Protein AF-0000000078982804 (afdb_homodimer)

pLDDT: mean 94.61, std 7.67, range [28.77, 98.94]

Foldseek 3Di:
DAEAEEEAAKAWEWEDPDDPDTDTDIDDLRVLLLLLLCLLADPVYAGEYAFEAEPDDVSVVVLVVCVVSRHHHPNYHYDHPAHGKYKYWDADPNDTDIDIDHLGHRRQCRQVDLVSLLVVLAPHQEYEYELNRLLSYDPVSLLSNLVSLLVNVVVRHAYEYEHPDDQVSHPHLVRSVVSSLSSLLSHQEYEEEVVVCCVRVVQPDVVSVVVSSVVSPHQKYWYHHVQAWIWIRQNPDIDIGGGDDAPDQDAQAQLSSQLSSQQVSCVVVPHRSVVSNVRSRVRSSVCRNDDDNDDCVVSVDPDD/DAEAEEEAAKAWEWEDPDDPDTDIDIDDLRVLLLLLLCLLADPVYAGEYAFEAEPDDVSVVVLVVCVVSRHHHPNYHYDHPAHGKYKYWDADPNDTDIDIDHLGHRRQCRQVDLVSLLVVLAPHQEYEYELNRLLSYDPVSLLSNLVSLLVNVVVRHAYEYEHPDDQVSHPHLVRSVVSSLSSLLSHQEYEEEVVVCCVRVVQPDVVSVVVSSVVSPHQKYWYHHVQAWIWIRQNPDIDIGGGDDAPDQDAQAQLSSQLSSQQVSCVVVPHRSVVSNVRSRVRSSVCRNDDDNDDCVVSPDPDD

Secondary structure (DSSP, 8-state):
--EEEEES--EEEEEEEETTEEEEEEE-HHHHHHHHHHHHS-TTSEEEEEEEE-SSHHHHHHHHHHHHTT-B-TTEEE-TT----EEEEEEETTEEEEEEE-TT-GGGGTTS-HHHHHHHHTT-SEEEEEHHHHHTS-HHHHHHHHHHHHHHHHTT-EEEEE----GGGSS-HHHHHHHHHHHHHT-SEE--BHHHHHHHH--SSHHHHHHHHHHHT-SEEEEB-TTSPEEEE-SSSEEEEPPPP-S-----TTHHHHHHHHHHHHHHTT--HHHHHHHHHHHHHHHTTSSSS--THHHHS---/--EEEEES--EEEEEEEETTEEEEEEE-HHHHHHHHHHHHS-TTSEEEEEEEE-SSHHHHHHHHHHHHTT-B-TTEEE-TT----EEEEEEETTEEEEEEE-TT-GGGGTTS-HHHHHHHHTT-SEEEEEHHHHHTS-HHHHHHHHHHHHHHHHTT-EEEEE----GGGSS-HHHHHHHHHHHHHT-SEE--BHHHHHHHH--SSHHHHHHHHHHHT-SEEEEB-TTSPEEEE-SSSEEEEPPPP-S-----TTHHHHHHHHHHHHHHTT--HHHHHHHHHHHHHHHTTSSSS--THHHHS---

InterPro domains:
  IPR002173 Carbohydrate/purine kinase, PfkB, conserved site [PS00584] (251-264)
  IPR011611 Carbohydrate kinase PfkB [PF00294] (1-293)
  IPR029056 Ribokinase-like [G3DSA:3.40.1190.20] (1-297)
  IPR029056 Ribokinase-like [SSF53613] (1-295)
  IPR050306 PfkB Carbohydrate Kinase [PTHR43085] (6-298)

Nearest PDB structures (foldseek):
  4e69-assembly1_B  TM=9.742E-01  e=2.505E-41  Oceanicola granulosus HTCC2516
  4ebu-assembly1_A-2  TM=9.741E-01  e=1.861E-39  Oceanicola granulosus HTCC2516
  4eum-assembly1_B  TM=9.754E-01  e=6.817E-39  Oceanicola granulosus HTCC2516
  4eum-assembly1_A  TM=9.733E-01  e=4.243E-37  Oceanicola granulosus HTCC2516
  3lhx-assembly1_A  TM=9.381E-01  e=1.224E-33  Shigella flexneri

Solvent-accessible surface area (backbone atoms only — not comparable to full-atom values): 30719 Å² total; per-residue (Å²): 120,57,26,38,35,22,32,32,49,60,23,40,34,33,40,60,76,56,94,55,27,26,40,61,49,74,45,27,62,37,46,40,15,36,57,44,27,54,74,68,40,62,86,73,48,45,33,27,42,34,32,26,27,14,73,47,68,69,32,50,50,50,54,49,50,38,45,74,71,63,32,42,60,83,43,50,44,70,35,86,90,30,42,54,22,36,34,38,42,43,72,56,94,85,41,78,44,81,47,77,47,49,94,68,19,19,34,48,49,49,39,75,41,63,68,59,46,44,60,62,48,50,80,36,41,29,38,37,36,35,32,54,43,41,35,59,29,54,76,71,32,35,52,46,42,44,51,44,44,38,54,31,36,73,72,64,21,46,26,34,26,32,41,61,84,55,74,89,53,34,96,41,69,69,56,42,54,52,49,50,49,51,49,36,46,45,13,40,31,35,43,39,43,39,71,56,43,29,71,74,74,58,39,87,45,62,67,49,50,43,50,54,42,39,73,45,53,24,45,28,30,42,33,37,40,85,81,42,47,33,41,32,36,65,63,82,52,81,44,78,43,77,46,58,86,62,95,54,82,69,23,68,46,42,25,67,22,35,22,54,16,36,27,50,38,26,46,74,71,66,40,50,62,66,56,8,45,51,50,6,44,51,48,18,41,56,43,15,51,35,73,54,63,74,62,66,67,74,75,67,60,73,84,127,119,57,27,39,36,22,32,33,48,60,24,40,34,33,40,59,75,56,95,56,27,25,39,62,49,74,45,28,63,36,46,42,15,37,57,43,27,54,75,67,39,60,86,72,47,45,32,26,42,34,31,25,29,14,74,47,69,70,33,50,50,50,53,49,50,38,46,73,70,65,32,40,60,81,43,49,44,71,36,84,90,30,41,54,23,35,35,38,41,44,75,57,96,86,40,78,44,81,46,78,48,50,93,67,18,20,36,47,50,50,40,75,41,62,68,60,46,43,60,62,48,50,82,36,42,30,39,36,36,35,31,55,44,42,35,59,30,55,75,70,31,36,51,46,43,44,53,43,44,37,54,31,38,76,72,66,23,43,26,35,28,35,41,59,84,56,75,88,53,35,94,42,70,67,56,41,53,52,49,49,51,52,50,36,45,47,15,41,31,35,44,41,42,38,72,57,41,29,69,73,73,58,38,88,46,63,66,50,49,42,50,55,43,39,73,45,53,22,46,27,30,43,32,35,40,86,80,41,48,34,42,32,36,65,64,80,52,80,44,77,44,77,48,58,84,61,95,55,84,68,23,69,46,42,25,67,23,36,22,54,16,36,28,50,40,26,46,75,73,67,41,52,61,66,56,8,44,53,50,6,46,50,48,19,41,56,42,16,51,35,74,54,64,72,63,67,66,72,75,66,62,73,84,127

Radius of gyration: 28.24 Å; Cα contacts (8 Å, |Δi|>4): 1344; chains: 2; bounding box: 50×86×67 Å

Structure (mmCIF, N/CA/C/O backbone):
data_AF-0000000078982804-model_v1
#
loop_
_entity.id
_entity.type
_entity.pdbx_description
1 polymer 2-dehydro-3-deoxygluconokinase
#
loop_
_atom_site.group_PDB
_atom_site.id
_atom_site.type_symbol
_atom_site.label_atom_id
_atom_site.label_alt_id
_atom_site.label_comp_id
_atom_site.label_asym_id
_atom_site.label_entity_id
_atom_site.label_seq_id
_atom_site.pdbx_PDB_ins_code
_atom_site.Cartn_x
_atom_site.Cartn_y
_atom_site.Cartn_z
_atom_site.occupancy
_atom_site.B_iso_or_equiv
_atom_site.auth_seq_id
_atom_site.auth_comp_id
_atom_site.auth_asym_id
_atom_site.auth_atom_id
_atom_site.pdbx_PDB_model_num
ATOM 1 N N . MET A 1 1 ? 17.125 31.031 14.398 1 69.62 1 MET A N 1
ATOM 2 C CA . MET A 1 1 ? 16.234 31.109 13.242 1 69.62 1 MET A CA 1
ATOM 3 C C . MET A 1 1 ? 14.852 30.594 13.602 1 69.62 1 MET A C 1
ATOM 5 O O . MET A 1 1 ? 14.711 29.578 14.273 1 69.62 1 MET A O 1
ATOM 9 N N . THR A 1 2 ? 13.758 31.391 13.312 1 90.88 2 THR A N 1
ATOM 10 C CA . THR A 1 2 ? 12.383 31 13.602 1 90.88 2 THR A CA 1
ATOM 11 C C . THR A 1 2 ? 11.977 29.797 12.758 1 90.88 2 THR A C 1
ATOM 13 O O . THR A 1 2 ? 12.461 29.625 11.633 1 90.88 2 THR A O 1
ATOM 16 N N . SER A 1 3 ? 11.344 28.906 13.375 1 96.25 3 SER A N 1
ATOM 17 C CA . SER A 1 3 ? 11.109 27.656 12.656 1 96.25 3 SER A CA 1
ATOM 18 C C . SER A 1 3 ? 9.656 27.219 12.766 1 96.25 3 SER A C 1
ATOM 20 O O . SER A 1 3 ? 8.992 27.484 13.773 1 96.25 3 SER A O 1
ATOM 22 N N . PHE A 1 4 ? 9.164 26.719 11.703 1 98.56 4 PHE A N 1
ATOM 23 C CA . PHE A 1 4 ? 7.867 26.062 11.555 1 98.56 4 PHE A CA 1
ATOM 24 C C . PHE A 1 4 ? 8.031 24.578 11.281 1 98.56 4 PHE A C 1
ATOM 26 O O . PHE A 1 4 ? 8.648 24.188 10.281 1 98.56 4 PHE A O 1
ATOM 33 N N . LEU A 1 5 ? 7.562 23.734 12.148 1 98.81 5 LEU A N 1
ATOM 34 C CA . LEU A 1 5 ? 7.695 22.281 11.977 1 98.81 5 LEU A CA 1
ATOM 35 C C . LEU A 1 5 ? 6.324 21.609 11.938 1 98.81 5 LEU A C 1
ATOM 37 O O . LEU A 1 5 ? 5.578 21.672 12.914 1 98.81 5 LEU A O 1
ATOM 41 N N . ALA A 1 6 ? 5.961 21.109 10.789 1 98.88 6 ALA A N 1
ATOM 42 C CA . ALA A 1 6 ? 4.762 20.297 10.672 1 98.88 6 ALA A CA 1
ATOM 43 C C . ALA A 1 6 ? 5.062 18.828 10.992 1 98.88 6 ALA A C 1
ATOM 45 O O . ALA A 1 6 ? 6.152 18.328 10.695 1 98.88 6 ALA A O 1
ATOM 46 N N . ILE A 1 7 ? 4.105 18.141 11.648 1 98.88 7 ILE A N 1
ATOM 47 C CA . ILE A 1 7 ? 4.293 16.781 12.148 1 98.88 7 ILE A CA 1
ATOM 48 C C . ILE A 1 7 ? 3.172 15.883 11.633 1 98.88 7 ILE A C 1
ATOM 50 O O . ILE A 1 7 ? 1.99 16.156 11.852 1 98.88 7 ILE A O 1
ATOM 54 N N . GLY A 1 8 ? 3.518 14.844 10.953 1 98.75 8 GLY A N 1
ATOM 55 C CA . GLY A 1 8 ? 2.457 13.945 10.516 1 98.75 8 GLY A CA 1
ATOM 56 C C . GLY A 1 8 ? 2.898 12.977 9.438 1 98.75 8 GLY A C 1
ATOM 57 O O . GLY A 1 8 ? 3.996 12.422 9.5 1 98.75 8 GLY A O 1
ATOM 58 N N . GLU A 1 9 ? 1.986 12.672 8.531 1 98.69 9 GLU A N 1
ATOM 59 C CA . GLU A 1 9 ? 2.236 11.672 7.496 1 98.69 9 GLU A CA 1
ATOM 60 C C . GLU A 1 9 ? 2.102 12.281 6.102 1 98.69 9 GLU A C 1
ATOM 62 O O . GLU A 1 9 ? 1.084 12.898 5.785 1 98.69 9 GLU A O 1
ATOM 67 N N . CYS A 1 10 ? 3.152 12.164 5.336 1 98.69 10 CYS A N 1
ATOM 68 C CA . CYS A 1 10 ? 3.131 12.375 3.893 1 98.69 10 CYS A CA 1
ATOM 69 C C . CYS A 1 10 ? 3.086 11.047 3.146 1 98.69 10 CYS A C 1
ATOM 71 O O . CYS A 1 10 ? 3.805 10.109 3.498 1 98.69 10 CYS A O 1
ATOM 73 N N . MET A 1 11 ? 2.23 10.906 2.201 1 98.25 11 MET A N 1
ATOM 74 C CA . MET A 1 11 ? 2.045 9.648 1.492 1 98.25 11 MET A CA 1
ATOM 75 C C . MET A 1 11 ? 2.332 9.812 0.003 1 98.25 11 MET A C 1
ATOM 77 O O . MET A 1 11 ? 2.395 10.93 -0.5 1 98.25 11 MET A O 1
ATOM 81 N N . ILE A 1 12 ? 2.551 8.664 -0.635 1 96.81 12 ILE A N 1
ATOM 82 C CA . ILE A 1 12 ? 2.494 8.617 -2.092 1 96.81 12 ILE A CA 1
ATOM 83 C C . ILE A 1 12 ? 1.049 8.781 -2.559 1 96.81 12 ILE A C 1
ATOM 85 O O . ILE A 1 12 ? 0.147 8.117 -2.045 1 96.81 12 ILE A O 1
ATOM 89 N N . GLU A 1 13 ? 0.874 9.695 -3.348 1 95.69 13 GLU A N 1
ATOM 90 C CA . GLU A 1 13 ? -0.416 9.883 -4.004 1 95.69 13 GLU A CA 1
ATOM 91 C C . GLU A 1 13 ? -0.371 9.406 -5.453 1 95.69 13 GLU A C 1
ATOM 93 O O . GLU A 1 13 ? 0.491 9.836 -6.227 1 95.69 13 GLU A O 1
ATOM 98 N N . LEU A 1 14 ? -1.266 8.492 -5.801 1 93.81 14 LEU A N 1
ATOM 99 C CA . LEU A 1 14 ? -1.431 8.062 -7.184 1 93.81 14 LEU A CA 1
ATOM 100 C C . LEU A 1 14 ? -2.777 8.516 -7.738 1 93.81 14 LEU A C 1
ATOM 102 O O . LEU A 1 14 ? -3.824 8.023 -7.316 1 93.81 14 LEU A O 1
ATOM 106 N N . HIS A 1 15 ? -2.729 9.43 -8.602 1 90.56 15 HIS A N 1
ATOM 107 C CA . HIS A 1 15 ? -3.979 9.898 -9.188 1 90.56 15 HIS A CA 1
ATOM 108 C C . HIS A 1 15 ? -4.098 9.461 -10.648 1 90.56 15 HIS A C 1
ATOM 110 O O . HIS A 1 15 ? -3.145 9.586 -11.414 1 90.56 15 HIS A O 1
ATOM 116 N N . GLU A 1 16 ? -5.188 8.945 -10.961 1 87.5 16 GLU A N 1
ATOM 117 C CA . GLU A 1 16 ? -5.438 8.438 -12.312 1 87.5 16 GLU A CA 1
ATOM 118 C C . GLU A 1 16 ? -5.523 9.578 -13.32 1 87.5 16 GLU A C 1
ATOM 120 O O . GLU A 1 16 ? -6.191 10.586 -13.07 1 87.5 16 GLU A O 1
ATOM 125 N N . THR A 1 17 ? -4.824 9.492 -14.453 1 84.94 17 THR A N 1
ATOM 126 C CA . THR A 1 17 ? -4.816 10.508 -15.508 1 84.94 17 THR A CA 1
ATOM 127 C C . THR A 1 17 ? -5.602 10.023 -16.719 1 84.94 17 THR A C 1
ATOM 129 O O . THR A 1 17 ? -5.785 10.773 -17.688 1 84.94 17 THR A O 1
ATOM 132 N N . GLY A 1 18 ? -6.02 8.852 -16.734 1 80.62 18 GLY A N 1
ATOM 133 C CA . GLY A 1 18 ? -6.738 8.234 -17.844 1 80.62 18 GLY A CA 1
ATOM 134 C C . GLY A 1 18 ? -6.02 7.039 -18.422 1 80.62 18 GLY A C 1
ATOM 135 O O . GLY A 1 18 ? -4.793 6.93 -18.328 1 80.62 18 GLY A O 1
ATOM 136 N N . ASP A 1 19 ? -6.75 6.062 -18.969 1 80.38 19 ASP A N 1
ATOM 137 C CA . ASP A 1 19 ? -6.258 4.918 -19.719 1 80.38 19 ASP A CA 1
ATOM 138 C C . ASP A 1 19 ? -5.336 4.047 -18.875 1 80.38 19 ASP A C 1
ATOM 140 O O . ASP A 1 19 ? -4.289 3.596 -19.344 1 80.38 19 ASP A O 1
ATOM 144 N N . GLY A 1 20 ? -5.609 3.965 -17.609 1 83 20 GLY A N 1
ATOM 145 C CA . GLY A 1 20 ? -4.844 3.078 -16.75 1 83 20 GLY A CA 1
ATOM 146 C C . GLY A 1 20 ? -3.523 3.676 -16.312 1 83 20 GLY A C 1
ATOM 147 O O . GLY A 1 20 ? -2.662 2.969 -15.781 1 83 20 GLY A O 1
ATOM 148 N N . LEU A 1 21 ? -3.4 4.977 -16.578 1 89.88 21 LEU A N 1
ATOM 149 C CA . LEU A 1 21 ? -2.178 5.668 -16.188 1 89.88 21 LEU A CA 1
ATOM 150 C C . LEU A 1 21 ? -2.4 6.484 -14.914 1 89.88 21 LEU A C 1
ATOM 152 O O . LEU A 1 21 ? -3.488 7.023 -14.695 1 89.88 21 LEU A O 1
ATOM 156 N N . TYR A 1 22 ? -1.351 6.5 -14.133 1 92.44 22 TYR A N 1
ATOM 157 C CA . TYR A 1 22 ? -1.375 7.242 -12.875 1 92.44 22 TYR A CA 1
ATOM 158 C C . TYR A 1 22 ? -0.174 8.172 -12.766 1 92.44 22 TYR A C 1
ATOM 160 O O . TYR A 1 22 ? 0.919 7.844 -13.227 1 92.44 22 TYR A O 1
ATOM 168 N N . ARG A 1 23 ? -0.435 9.289 -12.234 1 92.62 23 ARG A N 1
ATOM 169 C CA . ARG A 1 23 ? 0.652 10.203 -11.891 1 92.62 23 ARG A CA 1
ATOM 170 C C . ARG A 1 23 ? 0.989 10.125 -10.406 1 92.62 23 ARG A C 1
ATOM 172 O O . ARG A 1 23 ? 0.093 10.133 -9.562 1 92.62 23 ARG A O 1
ATOM 179 N N . ARG A 1 24 ? 2.227 9.969 -10.195 1 92.88 24 ARG A N 1
ATOM 180 C CA . ARG A 1 24 ? 2.676 9.867 -8.805 1 92.88 24 ARG A CA 1
ATOM 181 C C . ARG A 1 24 ? 3.012 11.242 -8.242 1 92.88 24 ARG A C 1
ATOM 183 O O . ARG A 1 24 ? 3.637 12.062 -8.914 1 92.88 24 ARG A O 1
ATOM 190 N N . GLY A 1 25 ? 2.557 11.523 -7.035 1 93.69 25 GLY A N 1
ATOM 191 C CA . GLY A 1 25 ? 2.918 12.68 -6.23 1 93.69 25 GLY A CA 1
ATOM 192 C C . GLY A 1 25 ? 3.086 12.352 -4.758 1 93.69 25 GLY A C 1
ATOM 193 O O . GLY A 1 25 ? 3.133 11.18 -4.379 1 93.69 25 GLY A O 1
ATOM 194 N N . PHE A 1 26 ? 3.34 13.328 -4.043 1 96.69 26 PHE A N 1
ATOM 195 C CA . PHE A 1 26 ? 3.422 13.219 -2.594 1 96.69 26 PHE A CA 1
ATOM 196 C C . PHE A 1 26 ? 2.5 14.234 -1.922 1 96.69 26 PHE A C 1
ATOM 198 O O . PHE A 1 26 ? 2.471 15.406 -2.305 1 96.69 26 PHE A O 1
ATOM 205 N N . ALA A 1 27 ? 1.72 13.742 -1.004 1 95.81 27 ALA A N 1
ATOM 206 C CA . ALA A 1 27 ? 0.763 14.633 -0.346 1 95.81 27 ALA A CA 1
ATOM 207 C C . ALA A 1 27 ? 0.398 14.109 1.042 1 95.81 27 ALA A C 1
ATOM 209 O O . ALA A 1 27 ? 0.636 12.938 1.355 1 95.81 27 ALA A O 1
ATOM 210 N N . GLY A 1 28 ? -0.185 14.891 1.84 1 97 28 GLY A N 1
ATOM 211 C CA . GLY A 1 28 ? -0.657 14.719 3.205 1 97 28 GLY A CA 1
ATOM 212 C C . GLY A 1 28 ? -1.072 16.031 3.857 1 97 28 GLY A C 1
ATOM 213 O O . GLY A 1 28 ? -0.502 17.078 3.568 1 97 28 GLY A O 1
ATOM 214 N N . ASP A 1 29 ? -1.96 15.867 4.758 1 97.94 29 ASP A N 1
ATOM 215 C CA . ASP A 1 29 ? -2.557 17.094 5.285 1 97.94 29 ASP A CA 1
ATOM 216 C C . ASP A 1 29 ? -1.493 18.016 5.883 1 97.94 29 ASP A C 1
ATOM 218 O O . ASP A 1 29 ? -1.37 19.172 5.484 1 97.94 29 ASP A O 1
ATOM 222 N N . THR A 1 30 ? -0.687 17.5 6.77 1 98.75 30 THR A N 1
ATOM 223 C CA . THR A 1 30 ? 0.281 18.359 7.453 1 98.75 30 THR A CA 1
ATOM 224 C C . THR A 1 30 ? 1.441 18.703 6.527 1 98.75 30 THR A C 1
ATOM 226 O O . THR A 1 30 ? 2.02 19.797 6.637 1 98.75 30 THR A O 1
ATOM 229 N N . PHE A 1 31 ? 1.777 17.828 5.609 1 98.81 31 PHE A N 1
ATOM 230 C CA . PHE A 1 31 ? 2.803 18.188 4.633 1 98.81 31 PHE A CA 1
ATOM 231 C C . PHE A 1 31 ? 2.312 19.297 3.719 1 98.81 31 PHE A C 1
ATOM 233 O O . PHE A 1 31 ? 3.061 20.234 3.412 1 98.81 31 PHE A O 1
ATOM 240 N N . ASN A 1 32 ? 1.096 19.141 3.221 1 98.44 32 ASN A N 1
ATOM 241 C CA . ASN A 1 32 ? 0.523 20.203 2.42 1 98.44 32 ASN A CA 1
ATOM 242 C C . ASN A 1 32 ? 0.605 21.547 3.145 1 98.44 32 ASN A C 1
ATOM 244 O O . ASN A 1 32 ? 0.943 22.562 2.537 1 98.44 32 ASN A O 1
ATOM 248 N N . THR A 1 33 ? 0.281 21.516 4.418 1 98.81 33 THR A N 1
ATOM 249 C CA . THR A 1 33 ? 0.354 22.719 5.219 1 98.81 33 THR A CA 1
ATOM 250 C C . THR A 1 33 ? 1.779 23.266 5.242 1 98.81 33 THR A C 1
ATOM 252 O O . THR A 1 33 ? 1.993 24.469 5.047 1 98.81 33 THR A O 1
ATOM 255 N N . ALA A 1 34 ? 2.752 22.391 5.465 1 98.75 34 ALA A N 1
ATOM 256 C CA . ALA A 1 34 ? 4.152 22.812 5.461 1 98.75 34 ALA A CA 1
ATOM 257 C C . ALA A 1 34 ? 4.543 23.406 4.113 1 98.75 34 ALA A C 1
ATOM 259 O O . ALA A 1 34 ? 5.254 24.422 4.055 1 98.75 34 ALA A O 1
ATOM 260 N N . TRP A 1 35 ? 4.098 22.781 3.057 1 98.56 35 TRP A N 1
ATOM 261 C CA . TRP A 1 35 ? 4.398 23.234 1.701 1 98.56 35 TRP A CA 1
ATOM 262 C C . TRP A 1 35 ? 3.902 24.656 1.48 1 98.56 35 TRP A C 1
ATOM 264 O O . TRP A 1 35 ? 4.637 25.516 0.965 1 98.56 35 TRP A O 1
ATOM 274 N N . TYR A 1 36 ? 2.689 24.953 1.862 1 98.5 36 TYR A N 1
ATOM 275 C CA . TYR A 1 36 ? 2.137 26.297 1.731 1 98.5 36 TYR A CA 1
ATOM 276 C C . TYR A 1 36 ? 2.834 27.266 2.676 1 98.5 36 TYR A C 1
ATOM 278 O O . TYR A 1 36 ? 3.117 28.406 2.303 1 98.5 36 TYR A O 1
ATOM 286 N N . ALA A 1 37 ? 3.109 26.828 3.895 1 98.5 37 ALA A N 1
ATOM 287 C CA . ALA A 1 37 ? 3.781 27.688 4.867 1 98.5 37 ALA A CA 1
ATOM 288 C C . ALA A 1 37 ? 5.137 28.156 4.34 1 98.5 37 ALA A C 1
ATOM 290 O O . ALA A 1 37 ? 5.504 29.328 4.508 1 98.5 37 ALA A O 1
ATOM 291 N N . LYS A 1 38 ? 5.82 27.219 3.699 1 98.25 38 LYS A N 1
ATOM 292 C CA . LYS A 1 38 ? 7.133 27.531 3.15 1 98.25 38 LYS A CA 1
ATOM 293 C C . LYS A 1 38 ? 7.047 28.688 2.16 1 98.25 38 LYS A C 1
ATOM 295 O O . LYS A 1 38 ? 7.969 29.5 2.066 1 98.25 38 LYS A O 1
ATOM 300 N N . ARG A 1 39 ? 5.996 28.844 1.451 1 97.56 39 ARG A N 1
ATOM 301 C CA . ARG A 1 39 ? 5.824 29.844 0.404 1 97.56 39 ARG A CA 1
ATOM 302 C C . ARG A 1 39 ? 5.281 31.141 0.977 1 97.56 39 ARG A C 1
ATOM 304 O O . ARG A 1 39 ? 5.363 32.188 0.334 1 97.56 39 ARG A O 1
ATOM 311 N N . LEU A 1 40 ? 4.723 31.078 2.174 1 97.62 40 LEU A N 1
ATOM 312 C CA . LEU A 1 40 ? 4.066 32.25 2.762 1 97.62 40 LEU A CA 1
ATOM 313 C C . LEU A 1 40 ? 4.977 32.906 3.773 1 97.62 40 LEU A C 1
ATOM 315 O O . LEU A 1 40 ? 4.883 34.125 3.98 1 97.62 40 LEU A O 1
ATOM 319 N N . LEU A 1 41 ? 5.816 32.156 4.426 1 97.94 41 LEU A N 1
ATOM 320 C CA . LEU A 1 41 ? 6.695 32.688 5.461 1 97.94 41 LEU A CA 1
ATOM 321 C C . LEU A 1 41 ? 7.93 33.312 4.844 1 97.94 41 LEU A C 1
ATOM 323 O O . LEU A 1 41 ? 8.367 32.938 3.762 1 97.94 41 LEU A O 1
ATOM 327 N N . PRO A 1 42 ? 8.484 34.312 5.543 1 96.5 42 PRO A N 1
ATOM 328 C CA . PRO A 1 42 ? 9.734 34.938 5.059 1 96.5 42 PRO A CA 1
ATOM 329 C C . PRO A 1 42 ? 10.859 33.906 4.891 1 96.5 42 PRO A C 1
ATOM 331 O O . PRO A 1 42 ? 10.875 32.906 5.586 1 96.5 42 PRO A O 1
ATOM 334 N N . ALA A 1 43 ? 11.797 34.188 4.082 1 94.19 43 ALA A N 1
ATOM 335 C CA . ALA A 1 43 ? 12.906 33.281 3.758 1 94.19 43 ALA A CA 1
ATOM 336 C C . ALA A 1 43 ? 13.719 32.969 5.004 1 94.19 43 ALA A C 1
ATOM 338 O O . ALA A 1 43 ? 14.383 31.922 5.059 1 94.19 43 ALA A O 1
ATOM 339 N N . SER A 1 44 ? 13.633 33.812 5.953 1 95.12 44 SER A N 1
ATOM 340 C CA . SER A 1 44 ? 14.406 33.625 7.176 1 95.12 44 SER A CA 1
ATOM 341 C C . SER A 1 44 ? 13.82 32.5 8.031 1 95.12 44 SER A C 1
ATOM 343 O O . SER A 1 44 ? 14.461 32 8.969 1 95.12 44 SER A O 1
ATOM 345 N N . TRP A 1 45 ? 12.586 32.125 7.746 1 96.81 45 TRP A N 1
ATOM 346 C CA . TRP A 1 45 ? 11.961 31.016 8.477 1 96.81 45 TRP A CA 1
ATOM 347 C C . TRP A 1 45 ? 12.398 29.672 7.906 1 96.81 45 TRP A C 1
ATOM 349 O O . TRP A 1 45 ? 12.469 29.484 6.688 1 96.81 45 TRP A O 1
ATOM 359 N N . ARG A 1 46 ? 12.742 28.797 8.781 1 97.38 46 ARG A N 1
ATOM 360 C CA . ARG A 1 46 ? 12.945 27.391 8.406 1 97.38 46 ARG A CA 1
ATOM 361 C C . ARG A 1 46 ? 11.648 26.594 8.547 1 97.38 46 ARG A C 1
ATOM 363 O O . ARG A 1 46 ? 11.039 26.594 9.617 1 97.38 46 ARG A O 1
ATOM 370 N N . VAL A 1 47 ? 11.203 26.031 7.457 1 98.56 47 VAL A N 1
ATOM 371 C CA . VAL A 1 47 ? 10.023 25.172 7.492 1 98.56 47 VAL A CA 1
ATOM 372 C C . VAL A 1 47 ? 10.453 23.703 7.348 1 98.56 47 VAL A C 1
ATOM 374 O O . VAL A 1 47 ? 11.117 23.344 6.375 1 98.56 47 VAL A O 1
ATOM 377 N N . GLY A 1 48 ? 10.156 22.906 8.312 1 98.56 48 GLY A N 1
ATOM 378 C CA . GLY A 1 48 ? 10.539 21.5 8.289 1 98.56 48 GLY A CA 1
ATOM 379 C C . GLY A 1 48 ? 9.359 20.562 8.406 1 98.56 48 GLY A C 1
ATOM 380 O O . GLY A 1 48 ? 8.227 21 8.586 1 98.56 48 GLY A O 1
ATOM 381 N N . TYR A 1 49 ? 9.648 19.297 8.266 1 98.75 49 TYR A N 1
ATOM 382 C CA . TYR A 1 49 ? 8.641 18.234 8.367 1 98.75 49 TYR A CA 1
ATOM 383 C C . TYR A 1 49 ? 9.156 17.078 9.211 1 98.75 49 TYR A C 1
ATOM 385 O O . TYR A 1 49 ? 10.227 16.531 8.938 1 98.75 49 TYR A O 1
ATOM 393 N N . ALA A 1 50 ? 8.406 16.766 10.273 1 98.75 50 ALA A N 1
ATOM 394 C CA . ALA A 1 50 ? 8.758 15.648 11.148 1 98.75 50 ALA A CA 1
ATOM 395 C C . ALA A 1 50 ? 7.879 14.438 10.867 1 98.75 50 ALA A C 1
ATOM 397 O O . ALA A 1 50 ? 6.648 14.523 10.945 1 98.75 50 ALA A O 1
ATOM 398 N N . SER A 1 51 ? 8.5 13.375 10.516 1 98.81 51 SER A N 1
ATOM 399 C CA . SER A 1 51 ? 7.816 12.125 10.219 1 98.81 51 SER A CA 1
ATOM 400 C C . SER A 1 51 ? 8.789 10.945 10.234 1 98.81 51 SER A C 1
ATOM 402 O O . SER A 1 51 ? 9.977 11.117 10.516 1 98.81 51 SER A O 1
ATOM 404 N N . CYS A 1 52 ? 8.258 9.75 10.148 1 98.75 52 CYS A N 1
ATOM 405 C CA . CYS A 1 52 ? 9.07 8.562 9.883 1 98.75 52 CYS A CA 1
ATOM 406 C C . CYS A 1 52 ? 8.867 8.078 8.445 1 98.75 52 CYS A C 1
ATOM 408 O O . CYS A 1 52 ? 7.746 8.102 7.934 1 98.75 52 CYS A O 1
ATOM 410 N N . ILE A 1 53 ? 9.953 7.719 7.785 1 98.5 53 ILE A N 1
ATOM 411 C CA . ILE A 1 53 ? 9.922 7.121 6.457 1 98.5 53 ILE A CA 1
ATOM 412 C C . ILE A 1 53 ? 10.781 5.855 6.441 1 98.5 53 ILE A C 1
ATOM 414 O O . ILE A 1 53 ? 11.344 5.469 7.469 1 98.5 53 ILE A O 1
ATOM 418 N N . GLY A 1 54 ? 10.773 5.156 5.336 1 97.06 54 GLY A N 1
ATOM 419 C CA . GLY A 1 54 ? 11.578 3.953 5.23 1 97.06 54 GLY A CA 1
ATOM 420 C C . GLY A 1 54 ? 12.977 4.219 4.695 1 97.06 54 GLY A C 1
ATOM 421 O O . GLY A 1 54 ? 13.414 5.367 4.637 1 97.06 54 GLY A O 1
ATOM 422 N N . GLN A 1 55 ? 13.688 3.148 4.434 1 95.38 55 GLN A N 1
ATOM 423 C CA . GLN A 1 55 ? 15.016 3.211 3.834 1 95.38 55 GLN A CA 1
ATOM 424 C C . GLN A 1 55 ? 14.992 2.76 2.375 1 95.38 55 GLN A C 1
ATOM 426 O O . GLN A 1 55 ? 16.031 2.502 1.778 1 95.38 55 GLN A O 1
ATOM 431 N N . ASP A 1 56 ? 13.812 2.705 1.832 1 92 56 ASP A N 1
ATOM 432 C CA . ASP A 1 56 ? 13.633 2.242 0.459 1 92 56 ASP A CA 1
ATOM 433 C C . ASP A 1 56 ? 13.641 3.414 -0.52 1 92 56 ASP A C 1
ATOM 435 O O . ASP A 1 56 ? 13.672 4.574 -0.106 1 92 56 ASP A O 1
ATOM 439 N N . THR A 1 57 ? 13.57 3.131 -1.808 1 90.75 57 THR A N 1
ATOM 440 C CA . THR A 1 57 ? 13.711 4.109 -2.881 1 90.75 57 THR A CA 1
ATOM 441 C C . THR A 1 57 ? 12.586 5.137 -2.828 1 90.75 57 THR A C 1
ATOM 443 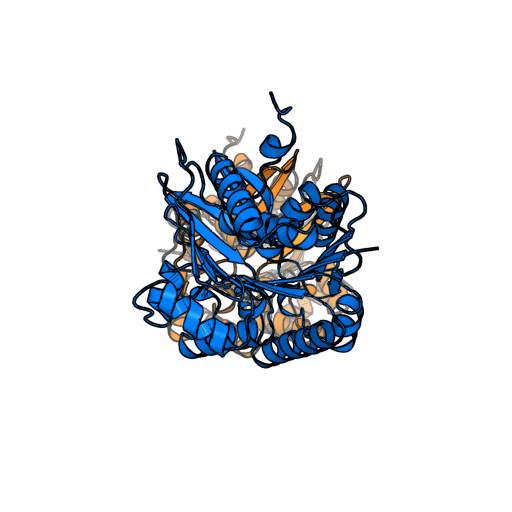O O . THR A 1 57 ? 12.82 6.336 -2.994 1 90.75 57 THR A O 1
ATOM 446 N N . VAL A 1 58 ? 11.391 4.684 -2.598 1 93 58 VAL A N 1
ATOM 447 C CA . VAL A 1 58 ? 10.258 5.602 -2.617 1 93 58 VAL A CA 1
ATOM 448 C C . VAL A 1 58 ? 10.375 6.586 -1.455 1 93 58 VAL A C 1
ATOM 450 O O . VAL A 1 58 ? 9.977 7.75 -1.575 1 93 58 VAL A O 1
ATOM 453 N N . SER A 1 59 ? 10.898 6.133 -0.348 1 96.56 59 SER A N 1
ATOM 454 C CA . SER A 1 59 ? 11.156 7.023 0.778 1 96.56 59 SER A CA 1
ATOM 455 C C . SER A 1 59 ? 12.211 8.07 0.426 1 96.56 59 SER A C 1
ATOM 457 O O . SER A 1 59 ? 12.078 9.242 0.777 1 96.56 59 SER A O 1
ATOM 459 N N . ASP A 1 60 ? 13.227 7.625 -0.272 1 95.31 60 ASP A N 1
ATOM 460 C CA . ASP A 1 60 ? 14.25 8.555 -0.741 1 95.31 60 ASP A CA 1
ATOM 461 C C . ASP A 1 60 ? 13.656 9.602 -1.673 1 95.31 60 ASP A C 1
ATOM 463 O O . ASP A 1 60 ? 13.992 10.789 -1.579 1 95.31 60 ASP A O 1
ATOM 467 N N . GLU A 1 61 ? 12.844 9.141 -2.52 1 92.88 61 GLU A N 1
ATOM 468 C CA . GLU A 1 61 ? 12.195 10.047 -3.463 1 92.88 61 GLU A CA 1
ATOM 469 C C . GLU A 1 61 ? 11.32 11.07 -2.738 1 92.88 61 GLU A C 1
ATOM 471 O O . GLU A 1 61 ? 11.281 12.242 -3.117 1 92.88 61 GLU A O 1
ATOM 476 N N . MET A 1 62 ? 10.633 10.641 -1.72 1 97 62 MET A N 1
ATOM 477 C CA . MET A 1 62 ? 9.797 11.539 -0.93 1 97 62 MET A CA 1
ATOM 478 C C . MET A 1 62 ? 10.641 12.602 -0.239 1 97 62 MET A C 1
ATOM 480 O O . MET A 1 62 ? 10.328 13.789 -0.312 1 97 62 MET A O 1
ATOM 484 N N . ALA A 1 63 ? 11.703 12.148 0.394 1 98.44 63 ALA A N 1
ATOM 485 C CA . ALA A 1 63 ? 12.609 13.086 1.054 1 98.44 63 ALA A CA 1
ATOM 486 C C . ALA A 1 63 ? 13.211 14.062 0.049 1 98.44 63 ALA A C 1
ATOM 488 O O . ALA A 1 63 ? 13.352 15.258 0.335 1 98.44 63 ALA A O 1
ATOM 489 N N . GLY A 1 64 ? 13.602 13.508 -1.094 1 97.62 64 GLY A N 1
ATOM 490 C CA . GLY A 1 64 ? 14.125 14.359 -2.148 1 97.62 64 GLY A CA 1
ATOM 491 C C . GLY A 1 64 ? 13.141 15.406 -2.625 1 97.62 64 GLY A C 1
ATOM 492 O O . GLY A 1 64 ? 13.5 16.562 -2.82 1 97.62 64 GLY A O 1
ATOM 493 N N . PHE A 1 65 ? 11.945 15.023 -2.793 1 96.94 65 PHE A N 1
ATOM 494 C CA . PHE A 1 65 ? 10.891 15.945 -3.195 1 96.94 65 PHE A CA 1
ATOM 495 C C . PHE A 1 65 ? 10.719 17.062 -2.168 1 96.94 65 PHE A C 1
ATOM 497 O O . PHE A 1 65 ? 10.641 18.234 -2.527 1 96.94 65 PHE A O 1
ATOM 504 N N . MET A 1 66 ? 10.633 16.672 -0.911 1 98.5 66 MET A N 1
ATOM 505 C CA . MET A 1 66 ? 10.5 17.641 0.162 1 98.5 66 MET A CA 1
ATOM 506 C C . MET A 1 66 ? 11.625 18.672 0.11 1 98.5 66 MET A C 1
ATOM 508 O O . MET A 1 66 ? 11.375 19.875 0.175 1 98.5 66 MET A O 1
ATOM 512 N N . ALA A 1 67 ? 12.812 18.141 -0.051 1 98.38 67 ALA A N 1
ATOM 513 C CA . ALA A 1 67 ? 13.984 19 -0.095 1 98.38 67 ALA A CA 1
ATOM 514 C C . ALA A 1 67 ? 13.922 19.953 -1.294 1 98.38 67 ALA A C 1
ATOM 516 O O . ALA A 1 67 ? 14.242 21.141 -1.175 1 98.38 67 ALA A O 1
ATOM 517 N N . GLN A 1 68 ? 13.508 19.453 -2.395 1 97.62 68 GLN A N 1
ATOM 518 C CA . GLN A 1 68 ? 13.391 20.25 -3.607 1 97.62 68 GLN A CA 1
ATOM 519 C C . GLN A 1 68 ? 12.367 21.375 -3.434 1 97.62 68 GLN A C 1
ATOM 521 O O . GLN A 1 68 ? 12.5 22.438 -4.027 1 97.62 68 GLN A O 1
ATOM 526 N N . GLU A 1 69 ? 11.406 21.094 -2.602 1 97.31 69 GLU A N 1
ATOM 527 C CA . GLU A 1 69 ? 10.359 22.062 -2.35 1 97.31 69 GLU A CA 1
ATOM 528 C C . GLU A 1 69 ? 10.758 23.031 -1.235 1 97.31 69 GLU A C 1
ATOM 530 O O . GLU A 1 69 ? 9.945 23.844 -0.793 1 97.31 69 GLU A O 1
ATOM 535 N N . GLY A 1 70 ? 11.914 22.906 -0.706 1 97.5 70 GLY A N 1
ATOM 536 C CA . GLY A 1 70 ? 12.445 23.812 0.293 1 97.5 70 GLY A CA 1
ATOM 537 C C . GLY A 1 70 ? 12.086 23.422 1.713 1 97.5 70 GLY A C 1
ATOM 538 O O . GLY A 1 70 ? 12.273 24.203 2.646 1 97.5 70 GLY A O 1
ATOM 539 N N . ILE A 1 71 ? 11.523 22.266 1.867 1 98.44 71 ILE A N 1
ATOM 540 C CA . ILE A 1 71 ? 11.148 21.781 3.191 1 98.44 71 ILE A CA 1
ATOM 541 C C . ILE A 1 71 ? 12.328 21.047 3.83 1 98.44 71 ILE A C 1
ATOM 543 O O . ILE A 1 71 ? 12.898 20.141 3.23 1 98.44 71 ILE A O 1
ATOM 547 N N . ASP A 1 72 ? 12.719 21.516 5.02 1 98.06 72 ASP A N 1
ATOM 548 C CA . ASP A 1 72 ? 13.82 20.891 5.75 1 98.06 72 ASP A CA 1
ATOM 549 C C . ASP A 1 72 ? 13.477 19.453 6.148 1 98.06 72 ASP A C 1
ATOM 551 O O . ASP A 1 72 ? 12.422 19.203 6.746 1 98.06 72 ASP A O 1
ATOM 555 N N . THR A 1 73 ? 14.367 18.5 5.867 1 98.25 73 THR A N 1
ATOM 556 C CA . THR A 1 73 ? 14.078 17.078 6.059 1 98.25 73 THR A CA 1
ATOM 557 C C . THR A 1 73 ? 14.891 16.516 7.219 1 98.25 73 THR A C 1
ATOM 559 O O . THR A 1 73 ? 14.953 15.297 7.402 1 98.25 73 THR A O 1
ATOM 562 N N . CYS A 1 74 ? 15.445 17.312 8.047 1 96.94 74 CYS A N 1
ATOM 563 C CA . CYS A 1 74 ? 16.312 16.859 9.133 1 96.94 74 CYS A CA 1
ATOM 564 C C . CYS A 1 74 ? 15.516 16.109 10.188 1 96.94 74 CYS A C 1
ATOM 566 O O . CYS A 1 74 ? 16.062 15.266 10.898 1 96.94 74 CYS A O 1
ATOM 568 N N . ALA A 1 75 ? 14.242 16.344 10.219 1 98 75 ALA A N 1
ATOM 569 C CA . ALA A 1 75 ? 13.398 15.742 11.242 1 98 75 ALA A CA 1
ATOM 570 C C . ALA A 1 75 ? 12.695 14.492 10.703 1 98 75 ALA A C 1
ATOM 572 O O . ALA A 1 75 ? 11.719 14.023 11.289 1 98 75 ALA A O 1
ATOM 573 N N . LEU A 1 76 ? 13.195 13.953 9.594 1 98.44 76 LEU A N 1
ATOM 574 C CA . LEU A 1 76 ? 12.727 12.656 9.117 1 98.44 76 LEU A CA 1
ATOM 575 C C . LEU A 1 76 ? 13.547 11.523 9.727 1 98.44 76 LEU A C 1
ATOM 577 O O . LEU A 1 76 ? 14.781 11.547 9.672 1 98.44 76 LEU A O 1
ATOM 581 N N . ARG A 1 77 ? 12.867 10.609 10.344 1 98.38 77 ARG A N 1
ATOM 582 C CA . ARG A 1 77 ? 13.5 9.414 10.891 1 98.38 77 ARG A CA 1
ATOM 583 C C . ARG A 1 77 ? 13.297 8.219 9.961 1 98.38 77 ARG A C 1
ATOM 585 O O . ARG A 1 77 ? 12.18 7.949 9.523 1 98.38 77 ARG A O 1
ATOM 592 N N . ARG A 1 78 ? 14.344 7.527 9.656 1 98 78 ARG A N 1
ATOM 593 C CA . ARG A 1 78 ? 14.289 6.395 8.734 1 98 78 ARG A CA 1
ATOM 594 C C . ARG A 1 78 ? 14.172 5.078 9.5 1 98 78 ARG A C 1
ATOM 596 O O . ARG A 1 78 ? 14.93 4.832 10.445 1 98 78 ARG A O 1
ATOM 603 N N . LEU A 1 79 ? 13.258 4.297 9.148 1 97.62 79 LEU A N 1
ATOM 604 C CA . LEU A 1 79 ? 13.023 2.99 9.75 1 97.62 79 LEU A CA 1
ATOM 605 C C . LEU A 1 79 ? 13.32 1.873 8.758 1 97.62 79 LEU A C 1
ATOM 607 O O . LEU A 1 79 ? 12.82 1.888 7.629 1 97.62 79 LEU A O 1
ATOM 611 N N . PRO A 1 80 ? 14.109 0.886 9.07 1 93.5 80 PRO A N 1
ATOM 612 C CA . PRO A 1 80 ? 14.539 -0.143 8.125 1 93.5 80 PRO A CA 1
ATOM 613 C C . PRO A 1 80 ? 13.406 -1.08 7.715 1 93.5 80 PRO A C 1
ATOM 615 O O . PRO A 1 80 ? 13.43 -1.627 6.609 1 93.5 80 PRO A O 1
ATOM 618 N N . ASP A 1 81 ? 12.398 -1.312 8.406 1 89.75 81 ASP A N 1
ATOM 619 C CA . ASP A 1 81 ? 11.43 -2.367 8.125 1 89.75 81 ASP A CA 1
ATOM 620 C C . ASP A 1 81 ? 10.07 -1.776 7.738 1 89.75 81 ASP A C 1
ATOM 622 O O . ASP A 1 81 ? 9.047 -2.451 7.836 1 89.75 81 ASP A O 1
ATOM 626 N N . ARG A 1 82 ? 10.094 -0.508 7.305 1 94.75 82 ARG A N 1
ATOM 627 C CA . ARG A 1 82 ? 8.844 0.145 6.941 1 94.75 82 ARG A CA 1
ATOM 628 C C . ARG A 1 82 ? 9.008 0.988 5.684 1 94.75 82 ARG A C 1
ATOM 630 O O . ARG A 1 82 ? 10.125 1.266 5.258 1 94.75 82 ARG A O 1
ATOM 637 N N . THR A 1 83 ? 7.953 1.264 5.035 1 95.81 83 THR A N 1
ATOM 638 C CA . THR A 1 83 ? 7.902 2.201 3.92 1 95.81 83 THR A CA 1
ATOM 639 C C . THR A 1 83 ? 6.801 3.234 4.129 1 95.81 83 THR A C 1
ATOM 641 O O . THR A 1 83 ? 6.082 3.191 5.133 1 95.81 83 THR A O 1
ATOM 644 N N . VAL A 1 84 ? 6.668 4.184 3.264 1 98.12 84 VAL A N 1
ATOM 645 C CA . VAL A 1 84 ? 5.707 5.273 3.389 1 98.12 84 VAL A CA 1
ATOM 646 C C . VAL A 1 84 ? 4.324 4.797 2.957 1 98.12 84 VAL A C 1
ATOM 648 O O . VAL A 1 84 ? 4.199 3.791 2.25 1 98.12 84 VAL A O 1
ATOM 651 N N . GLY A 1 85 ? 3.307 5.426 3.473 1 98.06 85 GLY A N 1
ATOM 652 C CA . GLY A 1 85 ? 1.954 5.105 3.047 1 98.06 85 GLY A CA 1
ATOM 653 C C . GLY A 1 85 ? 1.672 5.504 1.61 1 98.06 85 GLY A C 1
ATOM 654 O O . GLY A 1 85 ? 2.387 6.328 1.037 1 98.06 85 GLY A O 1
ATOM 655 N N . LEU A 1 86 ? 0.641 4.926 1.071 1 97.38 86 LEU A N 1
ATOM 656 C CA . LEU A 1 86 ? 0.223 5.164 -0.305 1 97.38 86 LEU A CA 1
ATOM 657 C C . LEU A 1 86 ? -1.298 5.203 -0.413 1 97.38 86 LEU A C 1
ATOM 659 O O . LEU A 1 86 ? -1.991 4.445 0.27 1 97.38 86 LEU A O 1
ATOM 663 N N . TYR A 1 87 ? -1.773 6.137 -1.15 1 95.19 87 TYR A N 1
ATOM 664 C CA . TYR A 1 87 ? -3.186 6.062 -1.513 1 95.19 87 TYR A CA 1
ATOM 665 C C . TYR A 1 87 ? -3.379 6.316 -3.002 1 95.19 87 TYR A C 1
ATOM 667 O O . TYR A 1 87 ? -2.566 6.996 -3.635 1 95.19 87 TYR A O 1
ATOM 675 N N . MET A 1 88 ? -4.363 5.703 -3.537 1 93.06 88 MET A N 1
ATOM 676 C CA . MET A 1 88 ? -4.707 5.773 -4.953 1 93.06 88 MET A CA 1
ATOM 677 C C . MET A 1 88 ? -6.09 6.383 -5.152 1 93.06 88 MET A C 1
ATOM 679 O O . MET A 1 88 ? -7.027 6.055 -4.422 1 93.06 88 MET A O 1
ATOM 683 N N . ILE A 1 89 ? -6.16 7.32 -6.035 1 88.81 89 ILE A N 1
ATOM 684 C CA . ILE A 1 89 ? -7.422 7.949 -6.406 1 88.81 89 ILE A CA 1
ATOM 685 C C . ILE A 1 89 ? -7.918 7.375 -7.73 1 88.81 89 ILE A C 1
ATOM 687 O O . ILE A 1 89 ? -7.238 7.488 -8.758 1 88.81 89 ILE A O 1
ATOM 691 N N . SER A 1 90 ? -8.984 6.703 -7.688 1 83.31 90 SER A N 1
ATOM 692 C CA . SER A 1 90 ? -9.594 6.141 -8.883 1 83.31 90 SER A CA 1
ATOM 693 C C . SER A 1 90 ? -10.82 6.941 -9.305 1 83.31 90 SER A C 1
ATOM 695 O O . SER A 1 90 ? -11.523 7.504 -8.461 1 83.31 90 SER A O 1
ATOM 697 N N . LEU A 1 91 ? -11.023 7.074 -10.617 1 78.81 91 LEU A N 1
ATOM 698 C CA . LEU A 1 91 ? -12.195 7.758 -11.164 1 78.81 91 LEU A CA 1
ATOM 699 C C . LEU A 1 91 ? -13.18 6.754 -11.75 1 78.81 91 LEU A C 1
ATOM 701 O O . LEU A 1 91 ? -12.82 5.949 -12.609 1 78.81 91 LEU A O 1
ATOM 705 N N . ASP A 1 92 ? -14.273 6.57 -11.117 1 74.31 92 ASP A N 1
ATOM 706 C CA . ASP A 1 92 ? -15.344 5.758 -11.672 1 74.31 92 ASP A CA 1
ATOM 707 C C . ASP A 1 92 ? -16.531 6.625 -12.102 1 74.31 92 ASP A C 1
ATOM 709 O O . ASP A 1 92 ? -17.312 7.07 -11.258 1 74.31 92 ASP A O 1
ATOM 713 N N . ASN A 1 93 ? -16.75 6.75 -13.383 1 73.38 93 ASN A N 1
ATOM 714 C CA . ASN A 1 93 ? -17.828 7.559 -13.945 1 73.38 93 ASN A CA 1
ATOM 715 C C . ASN A 1 93 ? -17.891 8.945 -13.305 1 73.38 93 ASN A C 1
ATOM 717 O O . ASN A 1 93 ? -18.953 9.391 -12.867 1 73.38 93 ASN A O 1
ATOM 721 N N . GLY A 1 94 ? -16.75 9.562 -13.086 1 70.75 94 GLY A N 1
ATOM 722 C CA . GLY A 1 94 ? -16.688 10.914 -12.547 1 70.75 94 GLY A CA 1
ATOM 723 C C . GLY A 1 94 ? -16.641 10.953 -11.031 1 70.75 94 GLY A C 1
ATOM 724 O O . GLY A 1 94 ? -16.391 12.008 -10.445 1 70.75 94 GLY A O 1
ATOM 725 N N . GLU A 1 95 ? -16.922 9.828 -10.445 1 78.38 95 GLU A N 1
ATOM 726 C CA . GLU A 1 95 ? -16.891 9.758 -8.984 1 78.38 95 GLU A CA 1
ATOM 727 C C . GLU A 1 95 ? -15.523 9.273 -8.5 1 78.38 95 GLU A C 1
ATOM 729 O O . GLU A 1 95 ? -14.992 8.289 -9.008 1 78.38 95 GLU A O 1
ATOM 734 N N . ARG A 1 96 ? -14.977 10.016 -7.543 1 81.38 96 ARG A N 1
ATOM 735 C CA . ARG A 1 96 ? -13.672 9.68 -6.992 1 81.38 96 ARG A CA 1
ATOM 736 C C . ARG A 1 96 ? -13.797 8.641 -5.883 1 81.38 96 ARG A C 1
ATOM 738 O O . ARG A 1 96 ? -14.75 8.664 -5.105 1 81.38 96 ARG A O 1
ATOM 745 N N . SER A 1 97 ? -12.93 7.672 -5.945 1 85.62 97 SER A N 1
ATOM 746 C CA . SER A 1 97 ? -12.781 6.715 -4.855 1 85.62 97 SER A CA 1
ATOM 747 C C . SER A 1 97 ? -11.328 6.621 -4.398 1 85.62 97 SER A C 1
ATOM 749 O O . SER A 1 97 ? -10.406 6.871 -5.184 1 85.62 97 SER A O 1
ATOM 751 N N . PHE A 1 98 ? -11.219 6.363 -3.09 1 87.56 98 PHE A N 1
ATOM 752 C CA . PHE A 1 98 ? -9.883 6.332 -2.506 1 87.56 98 PHE A CA 1
ATOM 753 C C . PHE A 1 98 ? -9.57 4.953 -1.941 1 87.56 98 PHE A C 1
ATOM 755 O O . PHE A 1 98 ? -10.422 4.324 -1.313 1 87.56 98 PHE A O 1
ATOM 762 N N . SER A 1 99 ? -8.398 4.508 -2.281 1 92.06 99 SER A N 1
ATOM 763 C CA . SER A 1 99 ? -7.844 3.316 -1.647 1 92.06 99 SER A CA 1
ATOM 764 C C . SER A 1 99 ? -6.543 3.637 -0.916 1 92.06 99 SER A C 1
ATOM 766 O O . SER A 1 99 ? -5.707 4.387 -1.425 1 92.06 99 SER A O 1
ATOM 768 N N . TYR A 1 100 ? -6.441 3.068 0.288 1 94.19 100 TYR A N 1
ATOM 769 C CA . TYR A 1 100 ? -5.297 3.422 1.116 1 94.19 100 TYR A CA 1
ATOM 770 C C . TYR A 1 100 ? -4.473 2.188 1.467 1 94.19 100 TYR A C 1
ATOM 772 O O . TYR A 1 100 ? -5.031 1.126 1.755 1 94.19 100 TYR A O 1
ATOM 780 N N . TRP A 1 101 ? -3.234 2.307 1.377 1 96.56 101 TRP A N 1
ATOM 781 C CA . TRP A 1 101 ? -2.248 1.375 1.915 1 96.56 101 TRP A CA 1
ATOM 782 C C . TRP A 1 101 ? -1.324 2.072 2.908 1 96.56 101 TRP A C 1
ATOM 784 O O . TRP A 1 101 ? -0.208 2.461 2.559 1 96.56 101 TRP A O 1
ATOM 794 N N . ARG A 1 102 ? -1.776 2.098 4.133 1 94.81 102 ARG A N 1
ATOM 795 C CA . ARG A 1 102 ? -1.008 2.889 5.086 1 94.81 102 ARG A CA 1
ATOM 796 C C . ARG A 1 102 ? -1.013 2.24 6.469 1 94.81 102 ARG A C 1
ATOM 798 O O . ARG A 1 102 ? -0.498 2.812 7.43 1 94.81 102 ARG A O 1
ATOM 805 N N . GLY A 1 103 ? -1.578 1.042 6.594 1 93.44 103 GLY A N 1
ATOM 806 C CA . GLY A 1 103 ? -1.739 0.396 7.887 1 93.44 103 GLY A CA 1
ATOM 807 C C . GLY A 1 103 ? -0.42 0.111 8.578 1 93.44 103 GLY A C 1
ATOM 808 O O . GLY A 1 103 ? -0.366 0.009 9.805 1 93.44 103 GLY A O 1
ATOM 809 N N . GLN A 1 104 ? 0.632 0.033 7.773 1 93.25 104 GLN A N 1
ATOM 810 C CA . GLN A 1 104 ? 1.951 -0.259 8.328 1 93.25 104 GLN A CA 1
ATOM 811 C C . GLN A 1 104 ? 2.967 0.804 7.914 1 93.25 104 GLN A C 1
ATOM 813 O O . GLN A 1 104 ? 4.168 0.534 7.863 1 93.25 104 GLN A O 1
ATOM 818 N N . SER A 1 105 ? 2.422 1.966 7.613 1 97.44 105 SER A N 1
ATOM 819 C CA . SER A 1 105 ? 3.307 3.039 7.172 1 97.44 105 SER A CA 1
ATOM 820 C C . SER A 1 105 ? 4.293 3.43 8.266 1 97.44 105 SER A C 1
ATOM 822 O O . SER A 1 105 ? 3.984 3.316 9.453 1 97.44 105 SER A O 1
ATOM 824 N N . ALA A 1 106 ? 5.477 3.9 7.836 1 98.38 106 ALA A N 1
ATOM 825 C CA . ALA A 1 106 ? 6.516 4.344 8.758 1 98.38 106 ALA A CA 1
ATOM 826 C C . ALA A 1 106 ? 6.004 5.453 9.672 1 98.38 106 ALA A C 1
ATOM 828 O O . ALA A 1 106 ? 6.371 5.52 10.844 1 98.38 106 ALA A O 1
ATOM 829 N N . ALA A 1 107 ? 5.145 6.281 9.195 1 98.69 107 ALA A N 1
ATOM 830 C CA . ALA A 1 107 ? 4.645 7.441 9.93 1 98.69 107 ALA A CA 1
ATOM 831 C C . ALA A 1 107 ? 3.893 7.016 11.188 1 98.69 107 ALA A C 1
ATOM 833 O O . ALA A 1 107 ? 3.783 7.785 12.141 1 98.69 107 ALA A O 1
ATOM 834 N N . ARG A 1 108 ? 3.369 5.801 11.195 1 98.25 108 ARG A N 1
ATOM 835 C CA . ARG A 1 108 ? 2.635 5.305 12.352 1 98.25 108 ARG A CA 1
ATOM 836 C C . ARG A 1 108 ? 3.562 5.113 13.547 1 98.25 108 ARG A C 1
ATOM 838 O O . ARG A 1 108 ? 3.1 4.945 14.68 1 98.25 108 ARG A O 1
ATOM 845 N N . GLN A 1 109 ? 4.852 5.137 13.289 1 98.25 109 GLN A N 1
ATOM 846 C CA . GLN A 1 109 ? 5.852 4.973 14.344 1 98.25 109 GLN A CA 1
ATOM 847 C C . GLN A 1 109 ? 6.43 6.32 14.766 1 98.25 109 GLN A C 1
ATOM 849 O O . GLN A 1 109 ? 7.477 6.375 15.422 1 98.25 109 GLN A O 1
ATOM 854 N N . LEU A 1 110 ? 5.762 7.348 14.398 1 97.88 110 LEU A N 1
ATOM 855 C CA . LEU A 1 110 ? 6.207 8.719 14.617 1 97.88 110 LEU A CA 1
ATOM 856 C C . LEU A 1 110 ? 6.559 8.953 16.078 1 97.88 110 LEU A C 1
ATOM 858 O O . LEU A 1 110 ? 7.531 9.641 16.391 1 97.88 110 LEU A O 1
ATOM 862 N N . ALA A 1 111 ? 5.809 8.383 17.016 1 98.19 111 ALA A N 1
ATOM 863 C CA . ALA A 1 111 ? 5.996 8.656 18.438 1 98.19 111 ALA A CA 1
ATOM 864 C C . ALA A 1 111 ? 6.57 7.438 19.156 1 98.19 111 ALA A C 1
ATOM 866 O O . ALA A 1 111 ? 6.438 7.309 20.375 1 98.19 111 ALA A O 1
ATOM 867 N N . SER A 1 112 ? 7.184 6.488 18.406 1 97.88 112 SER A N 1
ATOM 868 C CA . SER A 1 112 ? 7.707 5.258 18.984 1 97.88 112 SER A CA 1
ATOM 869 C C . SER A 1 112 ? 9.023 5.508 19.719 1 97.88 112 SER A C 1
ATOM 871 O O . SER A 1 112 ? 9.484 4.66 20.484 1 97.88 112 SER A O 1
ATOM 873 N N . ASP A 1 113 ? 9.664 6.676 19.484 1 97.5 113 ASP A N 1
ATOM 874 C CA . ASP A 1 113 ? 10.93 7.07 20.109 1 97.5 113 ASP A CA 1
ATOM 875 C C . ASP A 1 113 ? 10.805 8.445 20.766 1 97.5 113 ASP A C 1
ATOM 877 O O . ASP A 1 113 ? 11.086 9.469 20.125 1 97.5 113 ASP A O 1
ATOM 881 N N . PRO A 1 114 ? 10.484 8.469 22.016 1 96.19 114 PRO A N 1
ATOM 882 C CA . PRO A 1 114 ? 10.242 9.742 22.719 1 96.19 114 PRO A CA 1
ATOM 883 C C . PRO A 1 114 ? 11.469 10.648 22.719 1 96.19 114 PRO A C 1
ATOM 885 O O . PRO A 1 114 ? 11.336 11.875 22.672 1 96.19 114 PRO A O 1
ATOM 888 N N . ASP A 1 115 ? 12.656 10.031 22.781 1 96.75 115 ASP A N 1
ATOM 889 C CA . ASP A 1 115 ? 13.875 10.844 22.781 1 96.75 115 ASP A CA 1
ATOM 890 C C . ASP A 1 115 ? 14.047 11.562 21.438 1 96.75 115 ASP A C 1
ATOM 892 O O . ASP A 1 115 ? 14.391 12.75 21.406 1 96.75 115 ASP A O 1
ATOM 896 N N . TRP A 1 116 ? 13.828 10.82 20.422 1 96.88 116 TRP A N 1
ATOM 897 C CA . TRP A 1 116 ? 13.883 11.438 19.094 1 96.88 116 TRP A CA 1
ATOM 898 C C . TRP A 1 116 ? 12.828 12.531 18.953 1 96.88 116 TRP A C 1
ATOM 900 O O . TRP A 1 116 ? 13.133 13.633 18.5 1 96.88 116 TRP A O 1
ATOM 910 N N . LEU A 1 117 ? 11.656 12.258 19.406 1 96.56 117 LEU A N 1
ATOM 911 C CA . LEU A 1 117 ? 10.555 13.203 19.328 1 96.56 117 LEU A CA 1
ATOM 912 C C . LEU A 1 117 ? 10.883 14.5 20.062 1 96.56 117 LEU A C 1
ATOM 914 O O . LEU A 1 117 ? 10.711 15.586 19.516 1 96.56 117 LEU A O 1
ATOM 918 N N . ASP A 1 118 ? 11.43 14.344 21.234 1 96.56 118 ASP A N 1
ATOM 919 C CA . ASP A 1 118 ? 11.805 15.516 22.016 1 96.56 118 ASP A CA 1
ATOM 920 C C . ASP A 1 118 ? 12.891 16.328 21.312 1 96.56 118 ASP A C 1
ATOM 922 O O . ASP A 1 118 ? 12.852 17.562 21.312 1 96.56 118 ASP A O 1
ATOM 926 N N . SER A 1 119 ? 13.773 15.609 20.75 1 96.31 119 SER A N 1
ATOM 927 C CA . SER A 1 119 ? 14.898 16.266 20.094 1 96.31 119 SER A CA 1
ATOM 928 C C . SER A 1 119 ? 14.438 17.078 18.891 1 96.31 119 SER A C 1
ATOM 930 O O . SER A 1 119 ? 14.922 18.203 18.656 1 96.31 119 SER A O 1
ATOM 932 N N . VAL A 1 120 ? 13.492 16.625 18.125 1 96 120 VAL A N 1
ATOM 933 C CA . VAL A 1 120 ? 13.133 17.297 16.891 1 96 120 VAL A CA 1
ATOM 934 C C . VAL A 1 120 ? 12.141 18.422 17.188 1 96 120 VAL A C 1
ATOM 936 O O . VAL A 1 120 ? 12.07 19.406 16.453 1 96 120 VAL A O 1
ATOM 939 N N . LEU A 1 121 ? 11.398 18.297 18.25 1 96.81 121 LEU A N 1
ATOM 940 C CA . LEU A 1 121 ? 10.398 19.312 18.578 1 96.81 121 LEU A CA 1
ATOM 941 C C . LEU A 1 121 ? 11.023 20.453 19.344 1 96.81 121 LEU A C 1
ATOM 943 O O . LEU A 1 121 ? 10.461 21.547 19.406 1 96.81 121 LEU A O 1
ATOM 947 N N . SER A 1 122 ? 12.195 20.062 19.875 1 91.19 122 SER A N 1
ATOM 948 C CA . SER A 1 122 ? 12.852 21.047 20.734 1 91.19 122 SER A CA 1
ATOM 949 C C . SER A 1 122 ? 13.328 22.25 19.906 1 91.19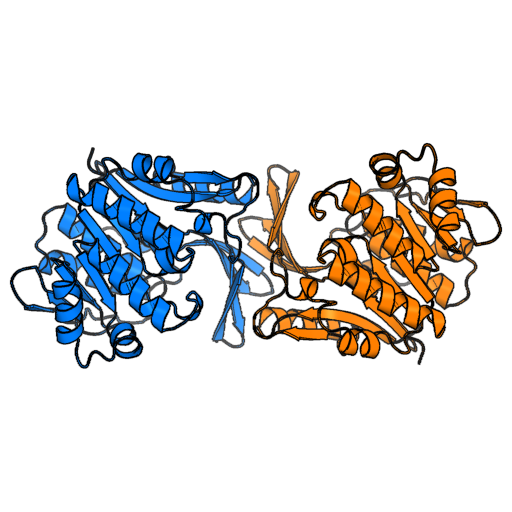 122 SER A C 1
ATOM 951 O O . SER A 1 122 ? 13.945 22.078 18.859 1 91.19 122 SER A O 1
ATOM 953 N N . GLY A 1 123 ? 12.938 23.406 20.281 1 87 123 GLY A N 1
ATOM 954 C CA . GLY A 1 123 ? 13.445 24.641 19.688 1 87 123 GLY A CA 1
ATOM 955 C C . GLY A 1 123 ? 12.578 25.156 18.562 1 87 123 GLY A C 1
ATOM 956 O O . GLY A 1 123 ? 12.828 26.234 18.016 1 87 123 GLY A O 1
ATOM 957 N N . ALA A 1 124 ? 11.609 24.406 18.156 1 94.56 124 ALA A N 1
ATOM 958 C CA . ALA A 1 124 ? 10.703 24.906 17.141 1 94.56 124 ALA A CA 1
ATOM 959 C C . ALA A 1 124 ? 9.852 26.062 17.672 1 94.56 124 ALA A C 1
ATOM 961 O O . ALA A 1 124 ? 9.469 26.062 18.844 1 94.56 124 ALA A O 1
ATOM 962 N N . ASP A 1 125 ? 9.68 27.047 16.828 1 97.69 125 ASP A N 1
ATOM 963 C CA . ASP A 1 125 ? 8.852 28.188 17.234 1 97.69 125 ASP A CA 1
ATOM 964 C C . ASP A 1 125 ? 7.371 27.875 17.031 1 97.69 125 ASP A C 1
ATOM 966 O O . ASP A 1 125 ? 6.535 28.297 17.844 1 97.69 125 ASP A O 1
ATOM 970 N N . ILE A 1 126 ? 7.059 27.188 15.969 1 98.56 126 ILE A N 1
ATOM 971 C CA . ILE A 1 126 ? 5.695 26.75 15.68 1 98.56 126 ILE A CA 1
ATOM 972 C C . ILE A 1 126 ? 5.68 25.25 15.406 1 98.56 126 ILE A C 1
ATOM 974 O O . ILE A 1 126 ? 6.496 24.75 14.625 1 98.56 126 ILE A O 1
ATOM 978 N N . LEU A 1 127 ? 4.848 24.547 16.109 1 98.81 127 LEU A N 1
ATOM 979 C CA . LEU A 1 127 ? 4.59 23.125 15.891 1 98.81 127 LEU A CA 1
ATOM 980 C C . LEU A 1 127 ? 3.168 22.906 15.383 1 98.81 127 LEU A C 1
ATOM 982 O O . LEU A 1 127 ? 2.209 23.391 15.984 1 98.81 127 LEU A O 1
ATOM 986 N N . TYR A 1 128 ? 3.031 22.266 14.242 1 98.94 128 TYR A N 1
ATOM 987 C CA . TYR A 1 128 ? 1.737 22.062 13.602 1 98.94 128 TYR A CA 1
ATOM 988 C C . TYR A 1 128 ? 1.435 20.578 13.43 1 98.94 128 TYR A C 1
ATOM 990 O O . TYR A 1 128 ? 2.234 19.844 12.852 1 98.94 128 TYR A O 1
ATOM 998 N N . PHE A 1 129 ? 0.327 20.047 13.945 1 98.88 129 PHE A N 1
ATOM 999 C CA . PHE A 1 129 ? -0.106 18.656 13.766 1 98.88 129 PHE A CA 1
ATOM 1000 C C . PHE A 1 129 ? -1.618 18.594 13.602 1 98.88 129 PHE A C 1
ATOM 1002 O O . PHE A 1 129 ? -2.305 19.609 13.641 1 98.88 129 PHE A O 1
ATOM 1009 N N . SER A 1 130 ? -2.135 17.375 13.305 1 98.88 130 SER A N 1
ATOM 1010 C CA . SER A 1 130 ? -3.547 17.297 12.945 1 98.88 130 SER A CA 1
ATOM 1011 C C . SER A 1 130 ? -4.199 16.062 13.586 1 98.88 130 SER A C 1
ATOM 1013 O O . SER A 1 130 ? -3.527 15.258 14.227 1 98.88 130 SER A O 1
ATOM 1015 N N . GLY A 1 131 ? -5.559 16.062 13.398 1 98.62 131 GLY A N 1
ATOM 1016 C CA . GLY A 1 131 ? -6.289 14.859 13.797 1 98.62 131 GLY A CA 1
ATOM 1017 C C . GLY A 1 131 ? -5.809 13.609 13.094 1 98.62 131 GLY A C 1
ATOM 1018 O O . GLY A 1 131 ? -5.828 12.516 13.672 1 98.62 131 GLY A O 1
ATOM 1019 N N . ILE A 1 132 ? -5.352 13.758 11.906 1 98.44 132 ILE A N 1
ATOM 1020 C CA . ILE A 1 132 ? -4.816 12.625 11.164 1 98.44 132 ILE A CA 1
ATOM 1021 C C . ILE A 1 132 ? -3.486 12.188 11.773 1 98.44 132 ILE A C 1
ATOM 1023 O O . ILE A 1 132 ? -3.211 10.992 11.891 1 98.44 132 ILE A O 1
ATOM 1027 N N . THR A 1 133 ? -2.639 13.188 12.211 1 98.81 133 THR A N 1
ATOM 1028 C CA . THR A 1 133 ? -1.396 12.859 12.898 1 98.81 133 THR A CA 1
ATOM 1029 C C . THR A 1 133 ? -1.665 11.938 14.086 1 98.81 133 THR A C 1
ATOM 1031 O O . THR A 1 133 ? -0.954 10.945 14.281 1 98.81 133 THR A O 1
ATOM 1034 N N . LEU A 1 134 ? -2.73 12.227 14.789 1 98.75 134 LEU A N 1
ATOM 1035 C CA . LEU A 1 134 ? -3.07 11.438 15.969 1 98.75 134 LEU A CA 1
ATOM 1036 C C . LEU A 1 134 ? -3.723 10.117 15.578 1 98.75 134 LEU A C 1
ATOM 1038 O O . LEU A 1 134 ? -3.453 9.086 16.188 1 98.75 134 LEU A O 1
ATOM 1042 N N . ALA A 1 135 ? -4.535 10.188 14.586 1 98.56 135 ALA A N 1
ATOM 1043 C CA . ALA A 1 135 ? -5.367 9.039 14.219 1 98.56 135 ALA A CA 1
ATOM 1044 C C . ALA A 1 135 ? -4.512 7.863 13.766 1 98.56 135 ALA A C 1
ATOM 1046 O O . ALA A 1 135 ? -4.891 6.703 13.953 1 98.56 135 ALA A O 1
ATOM 1047 N N . ILE A 1 136 ? -3.393 8.086 13.18 1 98.12 136 ILE A N 1
ATOM 1048 C CA . ILE A 1 136 ? -2.582 7.008 12.633 1 98.12 136 ILE A CA 1
ATOM 1049 C C . ILE A 1 136 ? -1.763 6.359 13.742 1 98.12 136 ILE A C 1
ATOM 1051 O O . ILE A 1 136 ? -1.128 5.324 13.539 1 98.12 136 ILE A O 1
ATOM 1055 N N . LEU A 1 137 ? -1.774 6.945 14.953 1 98.38 137 LEU A N 1
ATOM 1056 C CA . LEU A 1 137 ? -0.987 6.441 16.078 1 98.38 137 LEU A CA 1
ATOM 1057 C C . LEU A 1 137 ? -1.833 5.551 16.984 1 98.38 137 LEU A C 1
ATOM 1059 O O . LEU A 1 137 ? -3.041 5.758 17.109 1 98.38 137 LEU A O 1
ATOM 1063 N N . CYS A 1 138 ? -1.2 4.562 17.594 1 96.75 138 CYS A N 1
ATOM 1064 C CA . CYS A 1 138 ? -1.872 3.824 18.656 1 96.75 138 CYS A CA 1
ATOM 1065 C C . CYS A 1 138 ? -2.072 4.703 19.891 1 96.75 138 CYS A C 1
ATOM 1067 O O . CYS A 1 138 ? -1.449 5.758 20.016 1 96.75 138 CYS A O 1
ATOM 1069 N N . PRO A 1 139 ? -2.916 4.336 20.797 1 96.62 139 PRO A N 1
ATOM 1070 C CA . PRO A 1 139 ? -3.26 5.184 21.938 1 96.62 139 PRO A CA 1
ATOM 1071 C C . PRO A 1 139 ? -2.037 5.609 22.75 1 96.62 139 PRO A C 1
ATOM 1073 O O . PRO A 1 139 ? -1.902 6.785 23.109 1 96.62 139 PRO A O 1
ATOM 1076 N N . ASP A 1 140 ? -1.125 4.742 22.969 1 97.31 140 ASP A N 1
ATOM 1077 C CA . ASP A 1 140 ? 0.075 5.074 23.734 1 97.31 140 ASP A CA 1
ATOM 1078 C C . ASP A 1 140 ? 0.927 6.105 23 1 97.31 140 ASP A C 1
ATOM 1080 O O . ASP A 1 140 ? 1.488 7.012 23.609 1 97.31 140 ASP A O 1
ATOM 1084 N N . HIS A 1 141 ? 1.002 6 21.688 1 98.25 141 HIS A N 1
ATOM 1085 C CA . HIS A 1 141 ? 1.806 6.914 20.891 1 98.25 141 HIS A CA 1
ATOM 1086 C C . HIS A 1 141 ? 1.132 8.281 20.781 1 98.25 141 HIS A C 1
ATOM 1088 O O . HIS A 1 141 ? 1.81 9.305 20.688 1 98.25 141 HIS A O 1
ATOM 1094 N N . ARG A 1 142 ? -0.2 8.281 20.812 1 98.44 142 ARG A N 1
ATOM 1095 C CA . ARG A 1 142 ? -0.914 9.555 20.859 1 98.44 142 ARG A CA 1
ATOM 1096 C C . ARG A 1 142 ? -0.523 10.359 22.094 1 98.44 142 ARG A C 1
ATOM 1098 O O . ARG A 1 142 ? -0.215 11.547 21.984 1 98.44 142 ARG A O 1
ATOM 1105 N N . ARG A 1 143 ? -0.49 9.68 23.172 1 98 143 ARG A N 1
ATOM 1106 C CA . ARG A 1 143 ? -0.128 10.32 24.438 1 98 143 ARG A CA 1
ATOM 1107 C C . ARG A 1 143 ? 1.323 10.789 24.422 1 98 143 ARG A C 1
ATOM 1109 O O . ARG A 1 143 ? 1.63 11.906 24.844 1 98 143 ARG A O 1
ATOM 1116 N N . ALA A 1 144 ? 2.158 9.953 23.859 1 98.31 144 ALA A N 1
ATOM 1117 C CA . ALA A 1 144 ? 3.576 10.289 23.781 1 98.31 144 ALA A CA 1
ATOM 1118 C C . ALA A 1 144 ? 3.797 11.547 22.953 1 98.31 144 ALA A C 1
ATOM 1120 O O . ALA A 1 144 ? 4.57 12.43 23.328 1 98.31 144 ALA A O 1
ATOM 1121 N N . LEU A 1 145 ? 3.137 11.633 21.844 1 98.69 145 LEU A N 1
ATOM 1122 C CA . LEU A 1 145 ? 3.271 12.805 20.984 1 98.69 145 LEU A CA 1
ATOM 1123 C C . LEU A 1 145 ? 2.758 14.055 21.703 1 98.69 145 LEU A C 1
ATOM 1125 O O . LEU A 1 145 ? 3.432 15.086 21.719 1 98.69 145 LEU A O 1
ATOM 1129 N N . CYS A 1 146 ? 1.61 13.93 22.312 1 98.38 146 CYS A N 1
ATOM 1130 C CA . CYS A 1 146 ? 1.003 15.078 22.969 1 98.38 146 CYS A CA 1
ATOM 1131 C C . CYS A 1 146 ? 1.836 15.531 24.156 1 98.38 146 CYS A C 1
ATOM 1133 O O . CYS A 1 146 ? 1.962 16.734 24.422 1 98.38 146 CYS A O 1
ATOM 1135 N N . ASP A 1 147 ? 2.418 14.57 24.859 1 97.88 147 ASP A N 1
ATOM 1136 C CA . ASP A 1 147 ? 3.318 14.922 25.953 1 97.88 147 ASP A CA 1
ATOM 1137 C C . ASP A 1 147 ? 4.523 15.711 25.438 1 97.88 147 ASP A C 1
ATOM 1139 O O . ASP A 1 147 ? 4.938 16.688 26.062 1 97.88 147 ASP A O 1
ATOM 1143 N N . ALA A 1 148 ? 5.074 15.258 24.391 1 98.38 148 ALA A N 1
ATOM 1144 C CA . ALA A 1 148 ? 6.223 15.945 23.797 1 98.38 148 ALA A CA 1
ATOM 1145 C C . ALA A 1 148 ? 5.848 17.344 23.344 1 98.38 148 ALA A C 1
ATOM 1147 O O . ALA A 1 148 ? 6.613 18.297 23.516 1 98.38 148 ALA A O 1
ATOM 1148 N N . LEU A 1 149 ? 4.707 17.469 22.734 1 98.44 149 LEU A N 1
ATOM 1149 C CA . LEU A 1 149 ? 4.219 18.781 22.297 1 98.44 149 LEU A CA 1
ATOM 1150 C C . LEU A 1 149 ? 3.996 19.719 23.469 1 98.44 149 LEU A C 1
ATOM 1152 O O . LEU A 1 149 ? 4.324 20.891 23.406 1 98.44 149 LEU A O 1
ATOM 1156 N N . ALA A 1 150 ? 3.428 19.156 24.531 1 97.62 150 ALA A N 1
ATOM 1157 C CA . ALA A 1 150 ? 3.211 19.938 25.734 1 97.62 150 ALA A CA 1
ATOM 1158 C C . ALA A 1 150 ? 4.531 20.453 26.297 1 97.62 150 ALA A C 1
ATOM 1160 O O . ALA A 1 150 ? 4.613 21.609 26.734 1 97.62 150 ALA A O 1
ATOM 1161 N N . ARG A 1 151 ? 5.52 19.609 26.297 1 97.69 151 ARG A N 1
ATOM 1162 C CA . ARG A 1 151 ? 6.836 20.016 26.766 1 97.69 151 ARG A CA 1
ATOM 1163 C C . ARG A 1 151 ? 7.395 21.141 25.891 1 97.69 151 ARG A C 1
ATOM 1165 O O . ARG A 1 151 ? 7.938 22.125 26.406 1 97.69 151 ARG A O 1
ATOM 1172 N N . ALA A 1 152 ? 7.293 20.984 24.625 1 97.69 152 ALA A N 1
ATOM 1173 C CA . ALA A 1 152 ? 7.766 22.031 23.703 1 97.69 152 ALA A CA 1
ATOM 1174 C C . ALA A 1 152 ? 7.008 23.328 23.922 1 97.69 152 ALA A C 1
ATOM 1176 O O . ALA A 1 152 ? 7.605 24.406 23.906 1 97.69 152 ALA A O 1
ATOM 1177 N N . ARG A 1 153 ? 5.738 23.188 24.078 1 96.88 153 ARG A N 1
ATOM 1178 C CA . ARG A 1 153 ? 4.891 24.344 24.344 1 96.88 153 ARG A CA 1
ATOM 1179 C C . ARG A 1 153 ? 5.336 25.078 25.609 1 96.88 153 ARG A C 1
ATOM 1181 O O . ARG A 1 153 ? 5.414 26.312 25.625 1 96.88 153 ARG A O 1
ATOM 1188 N N . SER A 1 154 ? 5.617 24.359 26.594 1 96.19 154 SER A N 1
ATOM 1189 C CA . SER A 1 154 ? 6.059 24.938 27.859 1 96.19 154 SER A CA 1
ATOM 1190 C C . SER A 1 154 ? 7.398 25.656 27.719 1 96.19 154 SER A C 1
ATOM 1192 O O . SER A 1 154 ? 7.738 26.516 28.516 1 96.19 154 SER A O 1
ATOM 1194 N N . ARG A 1 155 ? 8.094 25.297 26.688 1 95.75 155 ARG A N 1
ATOM 1195 C CA . ARG A 1 155 ? 9.391 25.922 26.422 1 95.75 155 ARG A CA 1
ATOM 1196 C C . ARG A 1 155 ? 9.258 27.094 25.469 1 95.75 155 ARG A C 1
ATOM 1198 O O . ARG A 1 155 ? 10.258 27.688 25.047 1 95.75 155 ARG A O 1
ATOM 1205 N N . GLY A 1 156 ? 8.039 27.359 25.062 1 95.81 156 GLY A N 1
ATOM 1206 C CA . GLY A 1 156 ? 7.824 28.609 24.328 1 95.81 156 GLY A CA 1
ATOM 1207 C C . GLY A 1 156 ? 7.281 28.391 22.938 1 95.81 156 GLY A C 1
ATOM 1208 O O . GLY A 1 156 ? 6.949 29.344 22.234 1 95.81 156 GLY A O 1
ATOM 1209 N N . ALA A 1 157 ? 7.195 27.172 22.484 1 97.44 157 ALA A N 1
ATOM 1210 C CA . ALA A 1 157 ? 6.672 26.922 21.141 1 97.44 157 ALA A CA 1
ATOM 1211 C C . ALA A 1 157 ? 5.176 27.203 21.062 1 97.44 157 ALA A C 1
ATOM 1213 O O . ALA A 1 157 ? 4.441 26.953 22.031 1 97.44 157 ALA A O 1
ATOM 1214 N N . THR A 1 158 ? 4.746 27.781 19.969 1 98.12 158 THR A N 1
ATOM 1215 C CA . THR A 1 158 ? 3.322 27.844 19.656 1 98.12 158 THR A CA 1
ATOM 1216 C C . THR A 1 158 ? 2.863 26.547 18.984 1 98.12 158 THR A C 1
ATOM 1218 O O . THR A 1 158 ? 3.418 26.156 17.953 1 98.12 158 THR A O 1
ATOM 1221 N N . VAL A 1 159 ? 1.861 25.906 19.531 1 98.62 159 VAL A N 1
ATOM 1222 C CA . VAL A 1 159 ? 1.381 24.641 19 1 98.62 159 VAL A CA 1
ATOM 1223 C C . VAL A 1 159 ? 0.022 24.844 18.328 1 98.62 159 VAL A C 1
ATOM 1225 O O . VAL A 1 159 ? -0.896 25.406 18.938 1 98.62 159 VAL A O 1
ATOM 1228 N N . ALA A 1 160 ? -0.073 24.453 17.078 1 98.88 160 ALA A N 1
ATOM 1229 C CA . ALA A 1 160 ? -1.318 24.516 16.312 1 98.88 160 ALA A CA 1
ATOM 1230 C C . ALA A 1 160 ? -1.849 23.109 16.016 1 98.88 160 ALA A C 1
ATOM 1232 O O . ALA A 1 160 ? -1.082 22.219 15.656 1 98.88 160 ALA A O 1
ATOM 1233 N N . PHE A 1 161 ? -3.16 22.906 16.172 1 98.81 161 PHE A N 1
ATOM 1234 C CA . PHE A 1 161 ? -3.826 21.625 15.977 1 98.81 161 PHE A CA 1
ATOM 1235 C C . PHE A 1 161 ? -4.98 21.766 14.984 1 98.81 161 PHE A C 1
ATOM 1237 O O . PHE A 1 161 ? -5.949 22.469 15.258 1 98.81 161 PHE A O 1
ATOM 1244 N N . ASP A 1 162 ? -4.855 21.156 13.836 1 98.81 162 ASP A N 1
ATOM 1245 C CA . ASP A 1 162 ? -5.957 21.016 12.891 1 98.81 162 ASP A CA 1
ATOM 1246 C C . ASP A 1 162 ? -6.75 19.734 13.148 1 98.81 162 ASP A C 1
ATOM 1248 O O . ASP A 1 162 ? -6.227 18.641 12.969 1 98.81 162 ASP A O 1
ATOM 1252 N N . THR A 1 163 ? -8.008 19.828 13.469 1 98.19 163 THR A N 1
ATOM 1253 C CA . THR A 1 163 ? -8.773 18.641 13.883 1 98.19 163 THR A CA 1
ATOM 1254 C C . THR A 1 163 ? -8.867 17.641 12.742 1 98.19 163 THR A C 1
ATOM 1256 O O . THR A 1 163 ? -8.719 16.438 12.953 1 98.19 163 THR A O 1
ATOM 1259 N N . ASN A 1 164 ? -9.172 18.219 11.523 1 97.06 164 ASN A N 1
ATOM 1260 C CA . ASN A 1 164 ? -9.117 17.375 10.328 1 97.06 164 ASN A CA 1
ATOM 1261 C C . ASN A 1 164 ? -9.602 15.961 10.617 1 97.06 164 ASN A C 1
ATOM 1263 O O . ASN A 1 164 ? -8.859 15 10.453 1 97.06 164 ASN A O 1
ATOM 1267 N N . LEU A 1 165 ? -10.945 15.82 10.852 1 95.81 165 LEU A N 1
ATOM 1268 C CA . LEU A 1 165 ? -11.562 14.57 11.289 1 95.81 165 LEU A CA 1
ATOM 1269 C C . LEU A 1 165 ? -11.609 13.562 10.148 1 95.81 165 LEU A C 1
ATOM 1271 O O . LEU A 1 165 ? -12.07 13.883 9.047 1 95.81 165 LEU A O 1
ATOM 1275 N N . ARG A 1 166 ? -11.039 12.383 10.414 1 95.38 166 ARG A N 1
ATOM 1276 C CA . ARG A 1 166 ? -11.141 11.219 9.539 1 95.38 166 ARG A CA 1
ATOM 1277 C C . ARG A 1 166 ? -11.617 9.992 10.32 1 95.38 166 ARG A C 1
ATOM 1279 O O . ARG A 1 166 ? -10.805 9.18 10.758 1 95.38 166 ARG A O 1
ATOM 1286 N N . PRO A 1 167 ? -12.906 9.797 10.383 1 95.06 167 PRO A N 1
ATOM 1287 C CA . PRO A 1 167 ? -13.469 8.75 11.242 1 95.06 167 PRO A CA 1
ATOM 1288 C C . PRO A 1 167 ? -12.898 7.371 10.93 1 95.06 167 PRO A C 1
ATOM 1290 O O . PRO A 1 167 ? -12.648 6.578 11.844 1 95.06 167 PRO A O 1
ATOM 1293 N N . SER A 1 168 ? -12.578 7.09 9.727 1 91.5 168 SER A N 1
ATOM 1294 C CA . SER A 1 168 ? -12.164 5.758 9.297 1 91.5 168 SER A CA 1
ATOM 1295 C C . SER A 1 168 ? -10.781 5.41 9.844 1 91.5 168 SER A C 1
ATOM 1297 O O . SER A 1 168 ? -10.367 4.25 9.805 1 91.5 168 SER A O 1
ATOM 1299 N N . LEU A 1 169 ? -10.086 6.375 10.391 1 95.31 169 LEU A N 1
ATOM 1300 C CA . LEU A 1 169 ? -8.734 6.137 10.883 1 95.31 169 LEU A CA 1
ATOM 1301 C C . LEU A 1 169 ? -8.742 5.812 12.375 1 95.31 169 LEU A C 1
ATOM 1303 O O . LEU A 1 169 ? -7.73 5.383 12.922 1 95.31 169 LEU A O 1
ATOM 1307 N N . TRP A 1 170 ? -9.875 6.043 12.953 1 96.69 170 TRP A N 1
ATOM 1308 C CA . TRP A 1 170 ? -9.961 5.852 14.398 1 96.69 170 TRP A CA 1
ATOM 1309 C C . TRP A 1 170 ? -10.594 4.504 14.727 1 96.69 170 TRP A C 1
ATOM 1311 O O . TRP A 1 170 ? -11.391 3.975 13.953 1 96.69 170 TRP A O 1
ATOM 1321 N N . GLU A 1 171 ? -10.281 3.99 15.898 1 95.44 171 GLU A N 1
ATOM 1322 C CA . GLU A 1 171 ? -10.82 2.717 16.359 1 95.44 171 GLU A CA 1
ATOM 1323 C C . GLU A 1 171 ? -12.336 2.793 16.531 1 95.44 171 GLU A C 1
ATOM 1325 O O . GLU A 1 171 ? -13.047 1.833 16.234 1 95.44 171 GLU A O 1
ATOM 1330 N N . ASP A 1 172 ? -12.758 3.836 17.109 1 96.38 172 ASP A N 1
ATOM 1331 C CA . ASP A 1 172 ? -14.18 4.098 17.312 1 96.38 172 ASP A CA 1
ATOM 1332 C C . ASP A 1 172 ? -14.43 5.574 17.609 1 96.38 172 ASP A C 1
ATOM 1334 O O . ASP A 1 172 ? -13.484 6.359 17.719 1 96.38 172 ASP A O 1
ATOM 1338 N N . THR A 1 173 ? -15.672 5.902 17.734 1 96.81 173 THR A N 1
ATOM 1339 C CA . THR A 1 173 ? -16.078 7.293 17.906 1 96.81 173 THR A CA 1
ATOM 1340 C C . THR A 1 173 ? -15.594 7.84 19.234 1 96.81 173 THR A C 1
ATOM 1342 O O . THR A 1 173 ? -15.172 8.992 19.328 1 96.81 173 THR A O 1
ATOM 1345 N N . ALA A 1 174 ? -15.656 7.035 20.25 1 97.5 174 ALA A N 1
ATOM 1346 C CA . ALA A 1 174 ? -15.227 7.465 21.578 1 97.5 174 ALA A CA 1
ATOM 1347 C C . ALA A 1 174 ? -13.727 7.777 21.578 1 97.5 174 ALA A C 1
ATOM 1349 O O . ALA A 1 174 ? -13.305 8.789 22.156 1 97.5 174 ALA A O 1
ATOM 1350 N N . THR A 1 175 ? -12.961 6.93 20.953 1 97.88 175 THR A N 1
ATOM 1351 C CA . THR A 1 175 ? -11.523 7.137 20.844 1 97.88 175 THR A CA 1
ATOM 1352 C C . THR A 1 175 ? -11.211 8.383 20.016 1 97.88 175 THR A C 1
ATOM 1354 O O . THR A 1 175 ? -10.281 9.125 20.344 1 97.88 175 THR A O 1
ATOM 1357 N N . MET A 1 176 ? -11.992 8.555 18.984 1 97.75 176 MET A N 1
ATOM 1358 C CA . MET A 1 176 ? -11.836 9.742 18.156 1 97.75 176 MET A CA 1
ATOM 1359 C C . MET A 1 176 ? -12.062 11.016 18.969 1 97.75 176 MET A C 1
ATOM 1361 O O . MET A 1 176 ? -11.234 11.938 18.938 1 97.75 176 MET A O 1
ATOM 1365 N N . ARG A 1 177 ? -13.109 11.07 19.766 1 97.62 177 ARG A N 1
ATOM 1366 C CA . ARG A 1 177 ? -13.414 12.219 20.609 1 97.62 177 ARG A CA 1
ATOM 1367 C C . ARG A 1 177 ? -12.289 12.477 21.609 1 97.62 177 ARG A C 1
ATOM 1369 O O . ARG A 1 177 ? -11.852 13.617 21.781 1 97.62 177 ARG A O 1
ATOM 1376 N N . ALA A 1 178 ? -11.867 11.43 22.219 1 97.5 178 ALA A N 1
ATOM 1377 C CA . ALA A 1 178 ? -10.805 11.539 23.203 1 97.5 178 ALA A CA 1
ATOM 1378 C C . ALA A 1 178 ? -9.508 12.023 22.578 1 97.5 178 ALA A C 1
ATOM 1380 O O . ALA A 1 178 ? -8.789 12.836 23.156 1 97.5 178 ALA A O 1
ATOM 1381 N N . GLY A 1 179 ? -9.219 11.492 21.391 1 97.69 179 GLY A N 1
ATOM 1382 C CA . GLY A 1 179 ? -8.016 11.891 20.688 1 97.69 179 GLY A CA 1
ATOM 1383 C C . GLY A 1 179 ? -8.008 13.352 20.281 1 97.69 179 GLY A C 1
ATOM 1384 O O . GLY A 1 179 ? -7 14.039 20.453 1 97.69 179 GLY A O 1
ATOM 1385 N N . LEU A 1 180 ? -9.117 13.773 19.766 1 97.31 180 LEU A N 1
ATOM 1386 C CA . LEU A 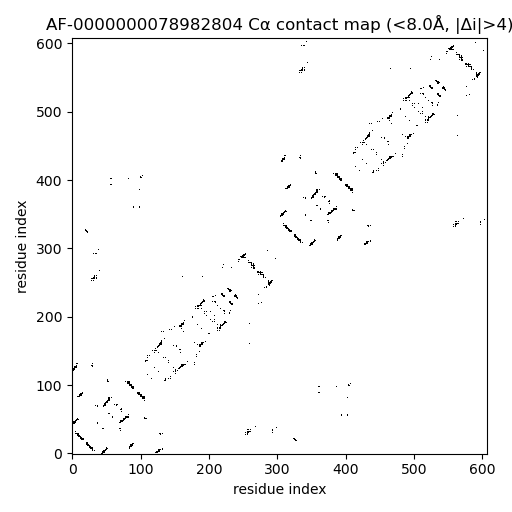1 180 ? -9.219 15.172 19.344 1 97.31 180 LEU A CA 1
ATOM 1387 C C . LEU A 1 180 ? -9.133 16.109 20.562 1 97.31 180 LEU A C 1
ATOM 1389 O O . LEU A 1 180 ? -8.5 17.156 20.484 1 97.31 180 LEU A O 1
ATOM 1393 N N . SER A 1 181 ? -9.742 15.695 21.656 1 97.25 181 SER A N 1
ATOM 1394 C CA . SER A 1 181 ? -9.656 16.469 22.891 1 97.25 181 SER A CA 1
ATOM 1395 C C . SER A 1 181 ? -8.227 16.531 23.406 1 97.25 181 SER A C 1
ATOM 1397 O O . SER A 1 181 ? -7.766 17.578 23.875 1 97.25 181 SER A O 1
ATOM 1399 N N . LEU A 1 182 ? -7.582 15.43 23.344 1 97.81 182 LEU A N 1
ATOM 1400 C CA . LEU A 1 182 ? -6.184 15.359 23.75 1 97.81 182 LEU A CA 1
ATOM 1401 C C . LEU A 1 182 ? -5.324 16.297 22.906 1 97.81 182 LEU A C 1
ATOM 1403 O O . LEU A 1 182 ? -4.504 17.047 23.438 1 97.81 182 LEU A O 1
ATOM 1407 N N . GLY A 1 183 ? -5.477 16.266 21.594 1 98.19 183 GLY A N 1
ATOM 1408 C CA . GLY A 1 183 ? -4.754 17.172 20.703 1 98.19 183 GLY A CA 1
ATOM 1409 C C . GLY A 1 183 ? -5.004 18.641 21.016 1 98.19 183 GLY A C 1
ATOM 1410 O O . GLY A 1 183 ? -4.062 19.422 21.094 1 98.19 183 GLY A O 1
ATOM 1411 N N . ALA A 1 184 ? -6.238 18.922 21.234 1 98.06 184 ALA A N 1
ATOM 1412 C CA . ALA A 1 184 ? -6.617 20.297 21.516 1 98.06 184 ALA A CA 1
ATOM 1413 C C . ALA A 1 184 ? -6.027 20.766 22.844 1 98.06 184 ALA A C 1
ATOM 1415 O O . ALA A 1 184 ? -5.68 21.938 23.016 1 98.06 184 ALA A O 1
ATOM 1416 N N . SER A 1 185 ? -5.902 19.906 23.797 1 97.69 185 SER A N 1
ATOM 1417 C CA . SER A 1 185 ? -5.453 20.234 25.141 1 97.69 185 SER A CA 1
ATOM 1418 C C . SER A 1 185 ? -4 20.703 25.141 1 97.69 185 SER A C 1
ATOM 1420 O O . SER A 1 185 ? -3.551 21.359 26.078 1 97.69 185 SER A O 1
ATOM 1422 N N . VAL A 1 186 ? -3.271 20.375 24.125 1 98.25 186 VAL A N 1
ATOM 1423 C CA . VAL A 1 186 ? -1.861 20.75 24.094 1 98.25 186 VAL A CA 1
ATOM 1424 C C . VAL A 1 186 ? -1.628 21.812 23.031 1 98.25 186 VAL A C 1
ATOM 1426 O O . VAL A 1 186 ? -0.488 22.062 22.641 1 98.25 186 VAL A O 1
ATOM 1429 N N . ALA A 1 187 ? -2.666 22.438 22.547 1 98.5 187 ALA A N 1
ATOM 1430 C CA . ALA A 1 187 ? -2.551 23.375 21.422 1 98.5 187 ALA A CA 1
ATOM 1431 C C . ALA A 1 187 ? -2.881 24.797 21.875 1 98.5 187 ALA A C 1
ATOM 1433 O O . ALA A 1 187 ? -3.734 25 22.734 1 98.5 187 ALA A O 1
ATOM 1434 N N . ASP A 1 188 ? -2.225 25.766 21.312 1 98.44 188 ASP A N 1
ATOM 1435 C CA . ASP A 1 188 ? -2.537 27.172 21.484 1 98.44 188 ASP A CA 1
ATOM 1436 C C . ASP A 1 188 ? -3.578 27.641 20.453 1 98.44 188 ASP A C 1
ATOM 1438 O O . ASP A 1 188 ? -4.371 28.531 20.734 1 98.44 188 ASP A O 1
ATOM 1442 N N . VAL A 1 189 ? -3.488 27.062 19.281 1 98.81 189 VAL A N 1
ATOM 1443 C CA . VAL A 1 189 ? -4.371 27.375 18.172 1 98.81 189 VAL A CA 1
ATOM 1444 C C . VAL A 1 189 ? -5.066 26.109 17.688 1 98.81 189 VAL A C 1
ATOM 1446 O O . VAL A 1 189 ? -4.418 25.078 17.469 1 98.81 189 VAL A O 1
ATOM 1449 N N . VAL A 1 190 ? -6.371 26.094 17.594 1 98.81 190 VAL A N 1
ATOM 1450 C CA . VAL A 1 190 ? -7.137 24.953 17.078 1 98.81 190 VAL A CA 1
ATOM 1451 C C . VAL A 1 190 ? -7.934 25.375 15.852 1 98.81 190 VAL A C 1
ATOM 1453 O O . VAL A 1 190 ? -8.547 26.453 15.836 1 98.81 190 VAL A O 1
ATOM 1456 N N . LEU A 1 191 ? -7.875 24.562 14.828 1 98.81 191 LEU A N 1
ATOM 1457 C CA . LEU A 1 191 ? -8.492 24.859 13.539 1 98.81 191 LEU A CA 1
ATOM 1458 C C . LEU A 1 191 ? -9.523 23.797 13.172 1 98.81 191 LEU A C 1
ATOM 1460 O O . LEU A 1 191 ? -9.289 22.984 12.289 1 98.81 191 LEU A O 1
ATOM 1464 N N . PRO A 1 192 ? -10.727 23.844 13.734 1 98.5 192 PRO A N 1
ATOM 1465 C CA . PRO A 1 192 ? -11.773 22.859 13.477 1 98.5 192 PRO A CA 1
ATOM 1466 C C . PRO A 1 192 ? -12.648 23.219 12.281 1 98.5 192 PRO A C 1
ATOM 1468 O O . PRO A 1 192 ? -12.625 24.359 11.812 1 98.5 192 PRO A O 1
ATOM 1471 N N . SER A 1 193 ? -13.32 22.25 11.789 1 97.5 193 SER A N 1
ATOM 1472 C CA . SER A 1 193 ? -14.391 22.391 10.812 1 97.5 193 SER A CA 1
ATOM 1473 C C . SER A 1 193 ? -15.75 22.125 11.445 1 97.5 193 SER A C 1
ATOM 1475 O O . SER A 1 193 ? -15.984 21.031 11.984 1 97.5 193 SER A O 1
ATOM 1477 N N . PHE A 1 194 ? -16.625 22.953 11.266 1 97.44 194 PHE A N 1
ATOM 1478 C CA . PHE A 1 194 ? -17.859 22.906 12.023 1 97.44 194 PHE A CA 1
ATOM 1479 C C . PHE A 1 194 ? -18.656 21.656 11.688 1 97.44 194 PHE A C 1
ATOM 1481 O O . PHE A 1 194 ? -19.203 21 12.57 1 97.44 194 PHE A O 1
ATOM 1488 N N . ASP A 1 195 ? -18.766 21.359 10.43 1 95.69 195 ASP A N 1
ATOM 1489 C CA . ASP A 1 195 ? -19.547 20.188 10.031 1 95.69 195 ASP A CA 1
ATOM 1490 C C . ASP A 1 195 ? -19.031 18.922 10.727 1 95.69 195 ASP A C 1
ATOM 1492 O O . ASP A 1 195 ? -19.828 18.078 11.156 1 95.69 195 ASP A O 1
ATOM 1496 N N . GLU A 1 196 ? -17.734 18.859 10.867 1 94.94 196 GLU A N 1
ATOM 1497 C CA . GLU A 1 196 ? -17.109 17.719 11.539 1 94.94 196 GLU A CA 1
ATOM 1498 C C . GLU A 1 196 ? -17.406 17.734 13.031 1 94.94 196 GLU A C 1
ATOM 1500 O O . GLU A 1 196 ? -17.734 16.703 13.617 1 94.94 196 GLU A O 1
ATOM 1505 N N . GLU A 1 197 ? -17.359 18.859 13.594 1 95.5 197 GLU A N 1
ATOM 1506 C CA . GLU A 1 197 ? -17.578 19.031 15.031 1 95.5 197 GLU A CA 1
ATOM 1507 C C . GLU A 1 197 ? -19.031 18.781 15.406 1 95.5 197 GLU A C 1
ATOM 1509 O O . GLU A 1 197 ? -19.312 18.188 16.453 1 95.5 197 GLU A O 1
ATOM 1514 N N . ASN A 1 198 ? -19.859 19.328 14.539 1 95.69 198 ASN A N 1
ATOM 1515 C CA . ASN A 1 198 ? -21.281 19.047 14.727 1 95.69 198 ASN A CA 1
ATOM 1516 C C . ASN A 1 198 ? -21.578 17.547 14.711 1 95.69 198 ASN A C 1
ATOM 1518 O O . ASN A 1 198 ? -22.281 17.047 15.586 1 95.69 198 ASN A O 1
ATOM 1522 N N . GLY A 1 199 ? -21.062 16.844 13.797 1 94.81 199 GLY A N 1
ATOM 1523 C CA . GLY A 1 199 ? -21.281 15.422 13.648 1 94.81 199 GLY A CA 1
ATOM 1524 C C . GLY A 1 199 ? -20.719 14.609 14.805 1 94.81 199 GLY A C 1
ATOM 1525 O O . GLY A 1 199 ? -21.359 13.664 15.273 1 94.81 199 GLY A O 1
ATOM 1526 N N . LEU A 1 200 ? -19.547 14.953 15.273 1 96.31 200 LEU A N 1
ATOM 1527 C CA . LEU A 1 200 ? -18.828 14.133 16.25 1 96.31 200 LEU A CA 1
ATOM 1528 C C . LEU A 1 200 ? -19.25 14.484 17.672 1 96.31 200 LEU A C 1
ATOM 1530 O O . LEU A 1 200 ? -19.516 13.602 18.484 1 96.31 200 LEU A O 1
ATOM 1534 N N . PHE A 1 201 ? -19.375 15.781 17.969 1 96.56 201 PHE A N 1
ATOM 1535 C CA . PHE A 1 201 ? -19.578 16.234 19.344 1 96.56 201 PHE A CA 1
ATOM 1536 C C . PHE A 1 201 ? -21 16.719 19.547 1 96.56 201 PHE A C 1
ATOM 1538 O O . PHE A 1 201 ? -21.438 16.953 20.672 1 96.56 201 PHE A O 1
ATOM 1545 N N . GLY A 1 202 ? -21.688 16.969 18.469 1 96.31 202 GLY A N 1
ATOM 1546 C CA . GLY A 1 202 ? -23.047 17.469 18.562 1 96.31 202 GLY A CA 1
ATOM 1547 C C . GLY A 1 202 ? -23.109 18.969 18.812 1 96.31 202 GLY A C 1
ATOM 1548 O O . GLY A 1 202 ? -24.094 19.453 19.375 1 96.31 202 GLY A O 1
ATOM 1549 N N . ASP A 1 203 ? -22.078 19.688 18.469 1 96.69 203 ASP A N 1
ATOM 1550 C CA . ASP A 1 203 ? -22.078 21.141 18.656 1 96.69 203 ASP A CA 1
ATOM 1551 C C . ASP A 1 203 ? -23.188 21.797 17.828 1 96.69 203 ASP A C 1
ATOM 1553 O O . ASP A 1 203 ? -23.281 21.578 16.625 1 96.69 203 ASP A O 1
ATOM 1557 N N . ALA A 1 204 ? -23.984 22.609 18.375 1 96.5 204 ALA A N 1
ATOM 1558 C CA . ALA A 1 204 ? -25.156 23.188 17.719 1 96.5 204 ALA A CA 1
ATOM 1559 C C . ALA A 1 204 ? -24.75 24.328 16.797 1 96.5 204 ALA A C 1
ATOM 1561 O O . ALA A 1 204 ? -25.422 24.578 15.781 1 96.5 204 ALA A O 1
ATOM 1562 N N . GLU A 1 205 ? -23.75 25.062 17.125 1 96.94 205 GLU A N 1
ATOM 1563 C CA . GLU A 1 205 ? -23.25 26.203 16.391 1 96.94 205 GLU A CA 1
ATOM 1564 C C . GLU A 1 205 ? -21.734 26.359 16.578 1 96.94 205 GLU A C 1
ATOM 1566 O O . GLU A 1 205 ? -21.156 25.766 17.484 1 96.94 205 GLU A O 1
ATOM 1571 N N . PRO A 1 206 ? -21.109 27.094 15.734 1 97.94 206 PRO A N 1
ATOM 1572 C CA . PRO A 1 206 ? -19.656 27.266 15.812 1 97.94 206 PRO A CA 1
ATOM 1573 C C . PRO A 1 206 ? -19.188 27.781 17.172 1 97.94 206 PRO A C 1
ATOM 1575 O O . PRO A 1 206 ? -18.094 27.422 17.641 1 97.94 206 PRO A O 1
ATOM 1578 N N . GLN A 1 207 ? -19.969 28.594 17.812 1 97.75 207 GLN A N 1
ATOM 1579 C CA . GLN A 1 207 ? -19.609 29.156 19.109 1 97.75 207 GLN A CA 1
ATOM 1580 C C . GLN A 1 207 ? -19.453 28.047 20.156 1 97.75 207 GLN A C 1
ATOM 1582 O O . GLN A 1 207 ? -18.609 28.156 21.062 1 97.75 207 GLN A O 1
ATOM 1587 N N . ALA A 1 208 ? -20.281 27.031 20 1 97.94 208 ALA A N 1
ATOM 1588 C CA . ALA A 1 208 ? -20.172 25.906 20.922 1 97.94 208 ALA A CA 1
ATOM 1589 C C . ALA A 1 208 ? -18.844 25.172 20.719 1 97.94 208 ALA A C 1
ATOM 1591 O O . ALA A 1 208 ? -18.25 24.672 21.672 1 97.94 208 ALA A O 1
ATOM 1592 N N . THR A 1 209 ? -18.438 25.031 19.484 1 98.25 209 THR A N 1
ATOM 1593 C CA . THR A 1 209 ? -17.141 24.422 19.156 1 98.25 209 THR A CA 1
ATOM 1594 C C . THR A 1 209 ? -16 25.219 19.797 1 98.25 209 THR A C 1
ATOM 1596 O O . THR A 1 209 ? -15.102 24.641 20.406 1 98.25 209 THR A O 1
ATOM 1599 N N . ILE A 1 210 ? -16.062 26.562 19.656 1 98.38 210 ILE A N 1
ATOM 1600 C CA . ILE A 1 210 ? -15.062 27.438 20.234 1 98.38 210 ILE A CA 1
ATOM 1601 C C . ILE A 1 210 ? -15.016 27.266 21.75 1 98.38 210 ILE A C 1
ATOM 1603 O O . ILE A 1 210 ? -13.945 27.109 22.328 1 98.38 210 ILE A O 1
ATOM 1607 N N . ALA A 1 211 ? -16.203 27.203 22.344 1 97.56 211 ALA A N 1
ATOM 1608 C CA . ALA A 1 211 ? -16.266 27.078 23.797 1 97.56 211 ALA A CA 1
ATOM 1609 C C . ALA A 1 211 ? -15.609 25.781 24.266 1 97.56 211 ALA A C 1
ATOM 1611 O O . ALA A 1 211 ? -14.891 25.781 25.281 1 97.56 211 ALA A O 1
ATOM 1612 N N . ARG A 1 212 ? -15.883 24.734 23.578 1 97.38 212 ARG A N 1
ATOM 1613 C CA . ARG A 1 212 ? -15.344 23.438 23.953 1 97.38 212 ARG A CA 1
ATOM 1614 C C . ARG A 1 212 ? -13.82 23.422 23.875 1 97.38 212 ARG A C 1
ATOM 1616 O O . ARG A 1 212 ? -13.148 23.031 24.828 1 97.38 212 ARG A O 1
ATOM 1623 N N . TYR A 1 213 ? -13.234 23.953 22.797 1 97.81 213 TYR A N 1
ATOM 1624 C CA . TYR A 1 213 ? -11.789 23.922 22.625 1 97.81 213 TYR A CA 1
ATOM 1625 C C . TYR A 1 213 ? -11.109 24.969 23.5 1 97.81 213 TYR A C 1
ATOM 1627 O O . TYR A 1 213 ? -9.992 24.766 23.969 1 97.81 213 TYR A O 1
ATOM 1635 N N . HIS A 1 214 ? -11.789 26.062 23.703 1 96.25 214 HIS A N 1
ATOM 1636 C CA . HIS A 1 214 ? -11.258 27.047 24.641 1 96.25 214 HIS A CA 1
ATOM 1637 C C . HIS A 1 214 ? -11.156 26.484 26.047 1 96.25 214 HIS A C 1
ATOM 1639 O O . HIS A 1 214 ? -10.164 26.703 26.734 1 96.25 214 HIS A O 1
ATOM 1645 N N . ALA A 1 215 ? -12.18 25.781 26.438 1 95.38 215 ALA A N 1
ATOM 1646 C CA . ALA A 1 215 ? -12.18 25.141 27.75 1 95.38 215 ALA A CA 1
ATOM 1647 C C . ALA A 1 215 ? -11.055 24.125 27.875 1 95.38 215 ALA A C 1
ATOM 1649 O O . ALA A 1 215 ? -10.547 23.875 28.969 1 95.38 215 ALA A O 1
ATOM 1650 N N . ALA A 1 216 ? -10.648 23.562 26.781 1 93.81 216 ALA A N 1
ATOM 1651 C CA . ALA A 1 216 ? -9.578 22.562 26.75 1 93.81 216 ALA A CA 1
ATOM 1652 C C . ALA A 1 216 ? -8.211 23.234 26.844 1 93.81 216 ALA A C 1
ATOM 1654 O O . ALA A 1 216 ? -7.207 22.562 27.125 1 93.81 216 ALA A O 1
ATOM 1655 N N . GLY A 1 217 ? -8.203 24.562 26.578 1 91 217 GLY A N 1
ATOM 1656 C CA . GLY A 1 217 ? -6.945 25.266 26.797 1 91 217 GLY A CA 1
ATOM 1657 C C . GLY A 1 217 ? -6.508 26.062 25.594 1 91 217 GLY A C 1
ATOM 1658 O O . GLY A 1 217 ? -5.52 26.797 25.656 1 91 217 GLY A O 1
ATOM 1659 N N . ALA A 1 218 ? -7.227 26.047 24.469 1 94.81 218 ALA A N 1
ATOM 1660 C CA . ALA A 1 218 ? -6.844 26.75 23.25 1 94.81 218 ALA A CA 1
ATOM 1661 C C . ALA A 1 218 ? -7.043 28.266 23.406 1 94.81 218 ALA A C 1
ATOM 1663 O O . ALA A 1 218 ? -8.086 28.703 23.906 1 94.81 218 ALA A O 1
ATOM 1664 N N . GLY A 1 219 ? -6.078 29.047 23.016 1 95.88 219 GLY A N 1
ATOM 1665 C CA . GLY A 1 219 ? -6.184 30.5 23.062 1 95.88 219 GLY A CA 1
ATOM 1666 C C . GLY A 1 219 ? -6.883 31.078 21.844 1 95.88 219 GLY A C 1
ATOM 1667 O O . GLY A 1 219 ? -7.625 32.062 21.953 1 95.88 219 GLY A O 1
ATOM 1668 N N . ILE A 1 220 ? -6.637 30.516 20.703 1 98.5 220 ILE A N 1
ATOM 1669 C CA . ILE A 1 220 ? -7.242 30.922 19.453 1 98.5 220 ILE A CA 1
ATOM 1670 C C . ILE A 1 220 ? -7.949 29.734 18.797 1 98.5 220 ILE A C 1
ATOM 1672 O O . ILE A 1 220 ? -7.395 28.641 18.75 1 98.5 220 ILE A O 1
ATOM 1676 N N . VAL A 1 221 ? -9.164 29.906 18.422 1 98.75 221 VAL A N 1
ATOM 1677 C CA . VAL A 1 221 ? -9.938 28.875 17.75 1 98.75 221 VAL A CA 1
ATOM 1678 C C . VAL A 1 221 ? -10.586 29.453 16.5 1 98.75 221 VAL A C 1
ATOM 1680 O O . VAL A 1 221 ? -11.359 30.422 16.578 1 98.75 221 VAL A O 1
ATOM 1683 N N . ALA A 1 222 ? -10.234 28.969 15.375 1 98.75 222 ALA A N 1
ATOM 1684 C CA . ALA A 1 222 ? -10.836 29.375 14.109 1 98.75 222 ALA A CA 1
ATOM 1685 C C . ALA A 1 222 ? -11.695 28.25 13.523 1 98.75 222 ALA A C 1
ATOM 1687 O O . ALA A 1 222 ? -11.164 27.266 12.992 1 98.75 222 ALA A O 1
ATOM 1688 N N . VAL A 1 223 ? -13.008 28.391 13.562 1 98.69 223 VAL A N 1
ATOM 1689 C CA . VAL A 1 223 ? -13.945 27.359 13.117 1 98.69 223 VAL A CA 1
ATOM 1690 C C . VAL A 1 223 ? -14.312 27.594 11.656 1 98.69 223 VAL A C 1
ATOM 1692 O O . VAL A 1 223 ? -15.086 28.516 11.344 1 98.69 223 VAL A O 1
ATOM 1695 N N . LYS A 1 224 ? -13.758 26.766 10.844 1 97.56 224 LYS A N 1
ATOM 1696 C CA . LYS A 1 224 ? -14.07 26.812 9.414 1 97.56 224 LYS A CA 1
ATOM 1697 C C . LYS A 1 224 ? -15.461 26.25 9.141 1 97.56 224 LYS A C 1
ATOM 1699 O O . LYS A 1 224 ? -15.953 25.406 9.898 1 97.56 224 LYS A O 1
ATOM 1704 N N . ASN A 1 225 ? -16.016 26.609 8.086 1 94.25 225 ASN A N 1
ATOM 1705 C CA . ASN A 1 225 ? -17.359 26.172 7.719 1 94.25 225 ASN A CA 1
ATOM 1706 C C . ASN A 1 225 ? -17.484 25.969 6.211 1 94.25 225 ASN A C 1
ATOM 1708 O O . ASN A 1 225 ? -18.391 26.516 5.578 1 94.25 225 ASN A O 1
ATOM 1712 N N . GLY A 1 226 ? -16.531 25.188 5.727 1 87.62 226 GLY A N 1
ATOM 1713 C CA . GLY A 1 226 ? -16.531 24.984 4.285 1 87.62 226 GLY A CA 1
ATOM 1714 C C . GLY A 1 226 ? -16.406 26.266 3.5 1 87.62 226 GLY A C 1
ATOM 1715 O O . GLY A 1 226 ? -15.461 27.031 3.697 1 87.62 226 GLY A O 1
ATOM 1716 N N . GLY A 1 227 ? -17.328 26.547 2.662 1 87.12 227 GLY A N 1
ATOM 1717 C CA . GLY A 1 227 ? -17.359 27.766 1.885 1 87.12 227 GLY A CA 1
ATOM 1718 C C . GLY A 1 227 ? -18.094 28.891 2.578 1 87.12 227 GLY A C 1
ATOM 1719 O O . GLY A 1 227 ? -18.266 29.969 2.012 1 87.12 227 GLY A O 1
ATOM 1720 N N . GLY A 1 228 ? -18.406 28.703 3.855 1 92.69 228 GLY A N 1
ATOM 1721 C CA . GLY A 1 228 ? -19.172 29.688 4.594 1 92.69 228 GLY A CA 1
ATOM 1722 C C . GLY A 1 228 ? -18.312 30.609 5.441 1 92.69 228 GLY A C 1
ATOM 1723 O O . GLY A 1 228 ? -17.094 30.703 5.234 1 92.69 228 GLY A O 1
ATOM 1724 N N . ASP A 1 229 ? -18.969 31.359 6.352 1 97.25 229 ASP A N 1
ATOM 1725 C CA . ASP A 1 229 ? -18.297 32.312 7.227 1 97.25 229 ASP A CA 1
ATOM 1726 C C . ASP A 1 229 ? -17.391 31.578 8.219 1 97.25 229 ASP A C 1
ATOM 1728 O O . ASP A 1 229 ? -17.609 30.422 8.547 1 97.25 229 ASP A O 1
ATOM 1732 N N . LEU A 1 230 ? -16.391 32.281 8.578 1 98.12 230 LEU A N 1
ATOM 1733 C CA . LEU A 1 230 ? -15.492 31.797 9.617 1 98.12 230 LEU A CA 1
ATOM 1734 C C . LEU A 1 230 ? -15.859 32.375 10.977 1 98.12 230 LEU A C 1
ATOM 1736 O O . LEU A 1 230 ? -16.062 33.594 11.094 1 98.12 230 LEU A O 1
ATOM 1740 N N . THR A 1 231 ? -16.016 31.578 11.953 1 98.62 231 THR A N 1
ATOM 1741 C CA . THR A 1 231 ? -16.156 32.031 13.328 1 98.62 231 THR A CA 1
ATOM 1742 C C . THR A 1 231 ? -14.844 31.906 14.086 1 98.62 231 THR A C 1
ATOM 1744 O O . THR A 1 231 ? -14.258 30.812 14.141 1 98.62 231 THR A O 1
ATOM 1747 N N . LEU A 1 232 ? -14.375 33.031 14.641 1 98.62 232 LEU A N 1
ATOM 1748 C CA . LEU A 1 232 ? -13.023 33.094 15.18 1 98.62 232 LEU A CA 1
ATOM 1749 C C . LEU A 1 232 ? -13.039 33.594 16.625 1 98.62 232 LEU A C 1
ATOM 1751 O O . LEU A 1 232 ? -13.672 34.594 16.938 1 98.62 232 LEU A O 1
ATOM 1755 N N . TRP A 1 233 ? -12.523 32.812 17.516 1 98.38 233 TRP A N 1
ATOM 1756 C CA . TRP A 1 233 ? -12.125 33.281 18.844 1 98.38 233 TRP A CA 1
ATOM 1757 C C . TRP A 1 233 ? -10.656 33.719 18.844 1 98.38 233 TRP A C 1
ATOM 1759 O O . TRP A 1 233 ? -9.773 32.875 18.625 1 98.38 233 TRP A O 1
ATOM 1769 N N . ASP A 1 234 ? -10.344 35 19.094 1 97.62 234 ASP A N 1
ATOM 1770 C CA . ASP A 1 234 ? -8.977 35.469 18.969 1 97.62 234 ASP A CA 1
ATOM 1771 C C . ASP A 1 234 ? -8.273 35.5 20.312 1 97.62 234 ASP A C 1
ATOM 1773 O O . ASP A 1 234 ? -7.195 36.094 20.453 1 97.62 234 ASP A O 1
ATOM 1777 N N . GLY A 1 235 ? -8.828 34.875 21.328 1 94.62 235 GLY A N 1
ATOM 1778 C CA . GLY A 1 235 ? -8.297 34.906 22.672 1 94.62 235 GLY A CA 1
ATOM 1779 C C . GLY A 1 235 ? -9.008 35.875 23.594 1 94.62 235 GLY A C 1
ATOM 1780 O O . GLY A 1 235 ? -8.922 35.781 24.812 1 94.62 235 GLY A O 1
ATOM 1781 N N . LYS A 1 236 ? -9.75 36.75 22.938 1 95.5 236 LYS A N 1
ATOM 1782 C CA . LYS A 1 236 ? -10.422 37.812 23.703 1 95.5 236 LYS A CA 1
ATOM 1783 C C . LYS A 1 236 ? -11.898 37.906 23.312 1 95.5 236 LYS A C 1
ATOM 1785 O O . LYS A 1 236 ? -12.758 38.062 24.188 1 95.5 236 LYS A O 1
ATOM 1790 N N . ARG A 1 237 ? -12.141 37.906 22.125 1 96 237 ARG A N 1
ATOM 1791 C CA . ARG A 1 237 ? -13.523 38.062 21.672 1 96 237 ARG A CA 1
ATOM 1792 C C . ARG A 1 237 ? -13.82 37.219 20.453 1 96 237 ARG A C 1
ATOM 1794 O O . ARG A 1 237 ? -12.898 36.688 19.812 1 96 237 ARG A O 1
ATOM 1801 N N . LEU A 1 238 ? -15.102 37.156 20.172 1 97.75 238 LEU A N 1
ATOM 1802 C CA . LEU A 1 238 ? -15.625 36.406 19.031 1 97.75 238 LEU A CA 1
ATOM 1803 C C . LEU A 1 238 ? -15.711 37.281 17.781 1 97.75 238 LEU A C 1
ATOM 1805 O O . LEU A 1 238 ? -16.125 38.438 17.875 1 97.75 238 LEU A O 1
ATOM 1809 N N . HIS A 1 239 ? -15.234 36.75 16.656 1 98.12 239 HIS A N 1
ATOM 1810 C CA . HIS A 1 239 ? -15.359 37.406 15.367 1 98.12 239 HIS A CA 1
ATOM 1811 C C . HIS A 1 239 ? -16.078 36.5 14.359 1 98.12 239 HIS A C 1
ATOM 1813 O O . HIS A 1 239 ? -15.961 35.281 14.406 1 98.12 239 HIS A O 1
ATOM 1819 N N . ASN A 1 240 ? -16.859 37.094 13.547 1 97.88 240 ASN A N 1
ATOM 1820 C CA . ASN A 1 240 ? -17.422 36.469 12.359 1 97.88 240 ASN A CA 1
ATOM 1821 C C . ASN A 1 240 ? -16.891 37.094 11.078 1 97.88 240 ASN A C 1
ATOM 1823 O O . ASN A 1 240 ? -17.141 38.281 10.812 1 97.88 240 ASN A O 1
ATOM 1827 N N . LEU A 1 241 ? -16.172 36.344 10.352 1 97.62 241 LEU A N 1
ATOM 1828 C CA . LEU A 1 241 ? -15.617 36.812 9.094 1 97.62 241 LEU A CA 1
ATOM 1829 C C . LEU A 1 241 ? -16.391 36.25 7.906 1 97.62 241 LEU A C 1
ATOM 1831 O O . LEU A 1 241 ? -16.562 35.031 7.789 1 97.62 241 LEU A O 1
ATOM 1835 N N . PRO A 1 242 ? -16.828 37.094 7.023 1 96.25 242 PRO A N 1
ATOM 1836 C CA . PRO A 1 242 ? -17.594 36.625 5.871 1 96.25 242 PRO A CA 1
ATOM 1837 C C . PRO A 1 242 ? -16.75 35.75 4.934 1 96.25 242 PRO A C 1
ATOM 1839 O O . PRO A 1 242 ? -15.57 36 4.73 1 96.25 242 PRO A O 1
ATOM 1842 N N . ALA A 1 243 ? -17.469 34.812 4.367 1 93.25 243 ALA A N 1
ATOM 1843 C CA . ALA A 1 243 ? -16.828 33.906 3.412 1 93.25 243 ALA A CA 1
ATOM 1844 C C . ALA A 1 243 ? -16.219 34.688 2.244 1 93.25 243 ALA A C 1
ATOM 1846 O O . ALA A 1 243 ? -16.75 35.719 1.828 1 93.25 243 ALA A O 1
ATOM 1847 N N . THR A 1 244 ? -15.109 34.219 1.716 1 90.56 244 THR A N 1
ATOM 1848 C CA . THR A 1 244 ? -14.531 34.75 0.484 1 90.56 244 THR A CA 1
ATOM 1849 C C . THR A 1 244 ? -15.219 34.125 -0.737 1 90.56 244 THR A C 1
ATOM 1851 O O . THR A 1 244 ? -15.289 32.906 -0.877 1 90.56 244 THR A O 1
ATOM 1854 N N . PRO A 1 245 ? -15.664 34.906 -1.541 1 88.19 245 PRO A N 1
ATOM 1855 C CA . PRO A 1 245 ? -16.359 34.406 -2.725 1 88.19 245 PRO A CA 1
ATOM 1856 C C . PRO A 1 245 ? -15.438 33.562 -3.623 1 88.19 245 PRO A C 1
ATOM 1858 O O . PRO A 1 245 ? -14.266 33.906 -3.809 1 88.19 245 PRO A O 1
ATOM 1861 N N . VAL A 1 246 ? -15.875 32.469 -3.994 1 88.19 246 VAL A N 1
ATOM 1862 C CA . VAL A 1 246 ? -15.18 31.594 -4.93 1 88.19 246 VAL A CA 1
ATOM 1863 C C . VAL A 1 246 ? -16.031 31.391 -6.184 1 88.19 246 VAL A C 1
ATOM 1865 O O . VAL A 1 246 ? -17.188 31 -6.094 1 88.19 246 VAL A O 1
ATOM 1868 N N . ALA A 1 247 ? -15.508 31.656 -7.359 1 86.06 247 ALA A N 1
ATOM 1869 C CA . ALA A 1 247 ? -16.25 31.562 -8.617 1 86.06 247 ALA A CA 1
ATOM 1870 C C . ALA A 1 247 ? -16.578 30.109 -8.945 1 86.06 247 ALA A C 1
ATOM 1872 O O . ALA A 1 247 ? -17.719 29.797 -9.312 1 86.06 247 ALA A O 1
ATOM 1873 N N . ARG A 1 248 ? -15.578 29.219 -8.906 1 89.12 248 ARG A N 1
ATOM 1874 C CA . ARG A 1 248 ? -15.773 27.812 -9.242 1 89.12 248 ARG A CA 1
ATOM 1875 C C . ARG A 1 248 ? -14.906 26.922 -8.367 1 89.12 248 ARG A C 1
ATOM 1877 O O . ARG A 1 248 ? -13.68 27.062 -8.336 1 89.12 248 ARG A O 1
ATOM 1884 N N . VAL A 1 249 ? -15.594 26.094 -7.711 1 87.62 249 VAL A N 1
ATOM 1885 C CA . VAL A 1 249 ? -14.859 25.094 -6.949 1 87.62 249 VAL A CA 1
ATOM 1886 C C . VAL A 1 249 ? -14.484 23.922 -7.859 1 87.62 249 VAL A C 1
ATOM 1888 O O . VAL A 1 249 ? -15.359 23.266 -8.422 1 87.62 249 VAL A O 1
ATOM 1891 N N . VAL A 1 250 ? -13.234 23.703 -8.031 1 86.94 250 VAL A N 1
ATOM 1892 C CA . VAL A 1 250 ? -12.727 22.641 -8.891 1 86.94 250 VAL A CA 1
ATOM 1893 C C . VAL A 1 250 ? -12.336 21.438 -8.039 1 86.94 250 VAL A C 1
ATOM 1895 O O . VAL A 1 250 ? -12.688 20.297 -8.367 1 86.94 250 VAL A O 1
ATOM 1898 N N . ASP A 1 251 ? -11.68 21.641 -6.973 1 85.88 251 ASP A N 1
ATOM 1899 C CA . ASP A 1 251 ? -11.141 20.594 -6.09 1 85.88 251 ASP A CA 1
ATOM 1900 C C . ASP A 1 251 ? -10.93 21.141 -4.676 1 85.88 251 ASP A C 1
ATOM 1902 O O . ASP A 1 251 ? -10.125 22.047 -4.469 1 85.88 251 ASP A O 1
ATOM 1906 N N . SER A 1 252 ? -11.578 20.547 -3.76 1 86 252 SER A N 1
ATOM 1907 C CA . SER A 1 252 ? -11.508 21.078 -2.396 1 86 252 SER A CA 1
ATOM 1908 C C . SER A 1 252 ? -10.305 20.5 -1.647 1 86 252 SER A C 1
ATOM 1910 O O . SER A 1 252 ? -10.117 20.781 -0.464 1 86 252 SER A O 1
ATOM 1912 N N . THR A 1 253 ? -9.555 19.734 -2.43 1 84.31 253 THR A N 1
ATOM 1913 C CA . THR A 1 253 ? -8.367 19.156 -1.812 1 84.31 253 THR A CA 1
ATOM 1914 C C . THR A 1 253 ? -7.438 20.25 -1.288 1 84.31 253 THR A C 1
ATOM 1916 O O . THR A 1 253 ? -7.199 21.234 -1.971 1 84.31 253 THR A O 1
ATOM 1919 N N . ALA A 1 254 ? -7.039 20.188 -0.067 1 90.44 254 ALA A N 1
ATOM 1920 C CA . ALA A 1 254 ? -6.027 20.984 0.607 1 90.44 254 ALA A CA 1
ATOM 1921 C C . ALA A 1 254 ? -6.574 22.375 0.963 1 90.44 254 ALA A C 1
ATOM 1923 O O . ALA A 1 254 ? -5.812 23.281 1.267 1 90.44 254 ALA A O 1
ATOM 1924 N N . ALA A 1 255 ? -7.93 22.594 0.902 1 92.56 255 ALA A N 1
ATOM 1925 C CA . ALA A 1 255 ? -8.516 23.844 1.371 1 92.56 255 ALA A CA 1
ATOM 1926 C C . ALA A 1 255 ? -8.156 24.109 2.832 1 92.56 255 ALA A C 1
ATOM 1928 O O . ALA A 1 255 ? -7.664 25.188 3.176 1 92.56 255 ALA A O 1
ATOM 1929 N N . GLY A 1 256 ? -8.359 23.078 3.639 1 95.94 256 GLY A N 1
ATOM 1930 C CA . GLY A 1 256 ? -8.023 23.203 5.047 1 95.94 256 GLY A CA 1
ATOM 1931 C C . GLY A 1 256 ? -6.531 23.359 5.289 1 95.94 256 GLY A C 1
ATOM 1932 O O . GLY A 1 256 ? -6.109 24.125 6.156 1 95.94 256 GLY A O 1
ATOM 1933 N N . ASP A 1 257 ? -5.742 22.641 4.523 1 98 257 ASP A N 1
ATOM 1934 C CA . ASP A 1 257 ? -4.289 22.672 4.68 1 98 257 ASP A CA 1
ATOM 1935 C C . ASP A 1 257 ? -3.734 24.047 4.367 1 98 257 ASP A C 1
ATOM 1937 O O . ASP A 1 257 ? -2.904 24.578 5.113 1 98 257 ASP A O 1
ATOM 1941 N N . SER A 1 258 ? -4.215 24.594 3.244 1 97.94 258 SER A N 1
ATOM 1942 C CA . SER A 1 258 ? -3.76 25.922 2.869 1 97.94 258 SER A CA 1
ATOM 1943 C C . SER A 1 258 ? -4.246 26.984 3.865 1 97.94 258 SER A C 1
ATOM 1945 O O . SER A 1 258 ? -3.518 27.922 4.188 1 97.94 258 SER A O 1
ATOM 1947 N N . PHE A 1 259 ? -5.477 26.828 4.363 1 98.25 259 PHE A N 1
ATOM 1948 C CA . PHE A 1 259 ? -6 27.719 5.402 1 98.25 259 PHE A CA 1
ATOM 1949 C C . PHE A 1 259 ? -5.098 27.703 6.629 1 98.25 259 PHE A C 1
ATOM 1951 O O . PHE A 1 259 ? -4.676 28.75 7.113 1 98.25 259 PHE A O 1
ATOM 1958 N N . GLY A 1 260 ? -4.805 26.484 7.121 1 98.69 260 GLY A N 1
ATOM 1959 C CA . GLY A 1 260 ? -3.955 26.344 8.297 1 98.69 260 GLY A CA 1
ATOM 1960 C C . GLY A 1 260 ? -2.59 26.984 8.117 1 98.69 260 GLY A C 1
ATOM 1961 O O . GLY A 1 260 ? -2.094 27.656 9.023 1 98.69 260 GLY A O 1
ATOM 1962 N N . ALA A 1 261 ? -2.016 26.797 6.957 1 98.81 261 ALA A N 1
ATOM 1963 C CA . ALA A 1 261 ? -0.705 27.359 6.66 1 98.81 261 ALA A CA 1
ATOM 1964 C C . ALA A 1 261 ? -0.75 28.891 6.703 1 98.81 261 ALA A C 1
ATOM 1966 O O . ALA A 1 261 ? 0.08 29.531 7.359 1 98.81 261 ALA A O 1
ATOM 1967 N N . ALA A 1 262 ? -1.728 29.484 6 1 98.62 262 ALA A N 1
ATOM 1968 C CA . ALA A 1 262 ? -1.828 30.938 5.906 1 98.62 262 ALA A CA 1
ATOM 1969 C C . ALA A 1 262 ? -2.17 31.547 7.262 1 98.62 262 ALA A C 1
ATOM 1971 O O . ALA A 1 262 ? -1.655 32.625 7.617 1 98.62 262 ALA A O 1
ATOM 1972 N N . PHE A 1 263 ? -3.037 30.906 7.988 1 98.81 263 PHE A N 1
ATOM 1973 C CA . PHE A 1 263 ? -3.406 31.391 9.312 1 98.81 263 PHE A CA 1
ATOM 1974 C C . PHE A 1 263 ? -2.189 31.438 10.227 1 98.81 263 PHE A C 1
ATOM 1976 O O . PHE A 1 263 ? -1.909 32.469 10.844 1 98.81 263 PHE A O 1
ATOM 1983 N N . MET A 1 264 ? -1.424 30.375 10.289 1 98.75 264 MET A N 1
ATOM 1984 C CA . MET A 1 264 ? -0.263 30.297 11.164 1 98.75 264 MET A CA 1
ATOM 1985 C C . MET A 1 264 ? 0.852 31.219 10.688 1 98.75 264 MET A C 1
ATOM 1987 O O . MET A 1 264 ? 1.553 31.812 11.5 1 98.75 264 MET A O 1
ATOM 1991 N N . ALA A 1 265 ? 1.005 31.266 9.383 1 98.5 265 ALA A N 1
ATOM 1992 C CA . ALA A 1 265 ? 2.002 32.188 8.844 1 98.5 265 ALA A CA 1
ATOM 1993 C C . ALA A 1 265 ? 1.673 33.625 9.219 1 98.5 265 ALA A C 1
ATOM 1995 O O . ALA A 1 265 ? 2.564 34.406 9.57 1 98.5 265 ALA A O 1
ATOM 1996 N N . GLY A 1 266 ? 0.39 34 9.055 1 98.31 266 GLY A N 1
ATOM 1997 C CA . GLY A 1 266 ? -0.037 35.344 9.469 1 98.31 266 GLY A CA 1
ATOM 1998 C C . GLY A 1 266 ? 0.261 35.625 10.93 1 98.31 266 GLY A C 1
ATOM 1999 O O . GLY A 1 266 ? 0.882 36.656 11.25 1 98.31 266 GLY A O 1
ATOM 2000 N N . LEU A 1 267 ? -0.123 34.719 11.805 1 97.75 267 LEU A N 1
ATOM 2001 C CA . LEU A 1 267 ? 0.142 34.906 13.234 1 97.75 267 LEU A CA 1
ATOM 2002 C C . LEU A 1 267 ? 1.64 35 13.5 1 97.75 267 LEU A C 1
ATOM 2004 O O . LEU A 1 267 ? 2.082 35.844 14.273 1 97.75 267 LEU A O 1
ATOM 2008 N N . ALA A 1 268 ? 2.379 34.188 12.859 1 96.81 268 ALA A N 1
ATOM 2009 C CA . ALA A 1 268 ? 3.822 34.094 13.062 1 96.81 268 ALA A CA 1
ATOM 2010 C C . ALA A 1 268 ? 4.516 35.406 12.68 1 96.81 268 ALA A C 1
ATOM 2012 O O . ALA A 1 268 ? 5.555 35.75 13.242 1 96.81 268 ALA A O 1
ATOM 2013 N N . THR A 1 269 ? 3.898 36.094 11.742 1 96.56 269 THR A N 1
ATOM 2014 C CA . THR A 1 269 ? 4.531 37.312 11.242 1 96.56 269 THR A CA 1
ATOM 2015 C C . THR A 1 269 ? 3.885 38.531 11.852 1 96.56 269 THR A C 1
ATOM 2017 O O . THR A 1 269 ? 4.066 39.656 11.359 1 96.56 269 THR A O 1
ATOM 2020 N N . GLY A 1 270 ? 3.035 38.344 12.781 1 96.44 270 GLY A N 1
ATOM 2021 C CA . GLY A 1 270 ? 2.6 39.469 13.609 1 96.44 270 GLY A CA 1
ATOM 2022 C C . GLY A 1 270 ? 1.218 39.969 13.25 1 96.44 270 GLY A C 1
ATOM 2023 O O . GLY A 1 270 ? 0.74 40.969 13.828 1 96.44 270 GLY A O 1
ATOM 2024 N N . ALA A 1 271 ? 0.559 39.375 12.359 1 97.75 271 ALA A N 1
ATOM 2025 C CA . ALA A 1 271 ? -0.801 39.781 12.031 1 97.75 271 ALA A CA 1
ATOM 2026 C C . ALA A 1 271 ? -1.758 39.5 13.188 1 97.75 271 ALA A C 1
ATOM 2028 O O . ALA A 1 271 ? -1.521 38.594 13.977 1 97.75 271 ALA A O 1
ATOM 2029 N N . SER A 1 272 ? -2.818 40.281 13.289 1 98 272 SER A N 1
ATOM 2030 C CA . SER A 1 272 ? -3.898 39.938 14.203 1 98 272 SER A CA 1
ATOM 2031 C C . SER A 1 272 ? -4.57 38.625 13.781 1 98 272 SER A C 1
ATOM 2033 O O . SER A 1 272 ? -4.453 38.219 12.625 1 98 272 SER A O 1
ATOM 2035 N N . ALA A 1 273 ? -5.223 38.031 14.688 1 98.25 273 ALA A N 1
ATOM 2036 C CA . ALA A 1 273 ? -5.926 36.812 14.375 1 98.25 273 ALA A CA 1
ATOM 2037 C C . ALA A 1 273 ? -6.941 37 13.25 1 98.25 273 ALA A C 1
ATOM 2039 O O . ALA A 1 273 ? -7.098 36.156 12.383 1 98.25 273 ALA A O 1
ATOM 2040 N N . THR A 1 274 ? -7.602 38.156 13.242 1 98.31 274 THR A N 1
ATOM 2041 C CA . THR A 1 274 ? -8.594 38.438 12.219 1 98.31 274 THR A CA 1
ATOM 2042 C C . THR A 1 274 ? -7.934 38.625 10.859 1 98.31 274 THR A C 1
ATOM 2044 O O . THR A 1 274 ? -8.438 38.125 9.844 1 98.31 274 THR A O 1
ATOM 2047 N N . ASP A 1 275 ? -6.824 39.344 10.875 1 98.25 275 ASP A N 1
ATOM 2048 C CA . ASP A 1 275 ? -6.102 39.531 9.617 1 98.25 275 ASP A CA 1
ATOM 2049 C C . ASP A 1 275 ? -5.559 38.188 9.094 1 98.25 275 ASP A C 1
ATOM 2051 O O . ASP A 1 275 ? -5.617 37.938 7.891 1 98.25 275 ASP A O 1
ATOM 2055 N N . ALA A 1 276 ? -4.992 37.406 10.008 1 98.5 276 ALA A N 1
ATOM 2056 C CA . ALA A 1 276 ? -4.492 36.094 9.633 1 98.5 276 ALA A CA 1
ATOM 2057 C C . ALA A 1 276 ? -5.605 35.219 9.055 1 98.5 276 ALA A C 1
ATOM 2059 O O . ALA A 1 276 ? -5.406 34.531 8.062 1 98.5 276 ALA A O 1
ATOM 2060 N N . ALA A 1 277 ? -6.75 35.312 9.648 1 98.44 277 ALA A N 1
ATOM 2061 C CA . ALA A 1 277 ? -7.91 34.531 9.188 1 98.44 277 ALA A CA 1
ATOM 2062 C C . ALA A 1 277 ? -8.336 34.969 7.789 1 98.44 277 ALA A C 1
ATOM 2064 O O . ALA A 1 277 ? -8.672 34.156 6.938 1 98.44 277 ALA A O 1
ATOM 2065 N N . ALA A 1 278 ? -8.328 36.25 7.586 1 97.62 278 ALA A N 1
ATOM 2066 C CA . ALA A 1 278 ? -8.695 36.781 6.273 1 97.62 278 ALA A CA 1
ATOM 2067 C C . ALA A 1 278 ? -7.738 36.281 5.195 1 97.62 278 ALA A C 1
ATOM 2069 O O . ALA A 1 278 ? -8.164 35.906 4.105 1 97.62 278 ALA A O 1
ATOM 2070 N N . ARG A 1 279 ? -6.465 36.312 5.508 1 97.44 279 ARG A N 1
ATOM 2071 C CA . ARG A 1 279 ? -5.457 35.812 4.586 1 97.44 279 ARG A CA 1
ATOM 2072 C C . ARG A 1 279 ? -5.676 34.312 4.309 1 97.44 279 ARG A C 1
ATOM 2074 O O . ARG A 1 279 ? -5.543 33.875 3.166 1 97.44 279 ARG A O 1
ATOM 2081 N N . ALA A 1 280 ? -5.98 33.594 5.375 1 98.25 280 ALA A N 1
ATOM 2082 C CA . ALA A 1 280 ? -6.195 32.125 5.273 1 98.25 280 ALA A CA 1
ATOM 2083 C C . ALA A 1 280 ? -7.398 31.828 4.387 1 98.25 280 ALA A C 1
ATOM 2085 O O . ALA A 1 280 ? -7.32 30.969 3.504 1 98.25 280 ALA A O 1
ATOM 2086 N N . MET A 1 281 ? -8.469 32.531 4.578 1 97.56 281 MET A N 1
ATOM 2087 C CA . MET A 1 281 ? -9.68 32.344 3.775 1 97.56 281 MET A CA 1
ATOM 2088 C C . MET A 1 281 ? -9.414 32.688 2.312 1 97.56 281 MET A C 1
ATOM 2090 O O . MET A 1 281 ? -9.875 31.984 1.414 1 97.56 281 MET A O 1
ATOM 2094 N N . SER A 1 282 ? -8.68 33.75 2.105 1 95.75 282 SER A N 1
ATOM 2095 C CA . SER A 1 282 ? -8.352 34.156 0.747 1 95.75 282 SER A CA 1
ATOM 2096 C C . SER A 1 282 ? -7.523 33.094 0.028 1 95.75 282 SER A C 1
ATOM 2098 O O . SER A 1 282 ? -7.797 32.75 -1.127 1 95.75 282 SER A O 1
ATOM 2100 N N . LEU A 1 283 ? -6.5 32.562 0.672 1 96.25 283 LEU A N 1
ATOM 2101 C CA . LEU A 1 283 ? -5.664 31.531 0.061 1 96.25 283 LEU A CA 1
ATOM 2102 C C . LEU A 1 283 ? -6.477 30.266 -0.226 1 96.25 283 LEU A C 1
ATOM 2104 O O . LEU A 1 283 ? -6.379 29.703 -1.315 1 96.25 283 LEU A O 1
ATOM 2108 N N . ALA A 1 284 ? -7.27 29.812 0.759 1 96.38 284 ALA A N 1
ATOM 2109 C CA . ALA A 1 284 ? -8.094 28.625 0.574 1 96.38 284 ALA A CA 1
ATOM 2110 C C . ALA A 1 284 ? -9.031 28.781 -0.622 1 96.38 284 ALA A C 1
ATOM 2112 O O . ALA A 1 284 ? -9.227 27.844 -1.393 1 96.38 284 ALA A O 1
ATOM 2113 N N . ALA A 1 285 ? -9.531 29.984 -0.787 1 94.62 28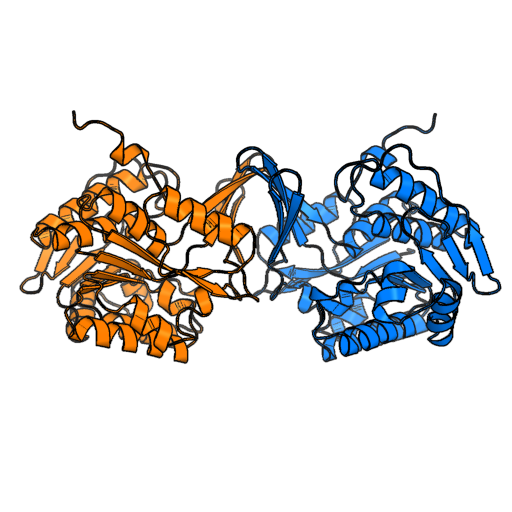5 ALA A N 1
ATOM 2114 C CA . ALA A 1 285 ? -10.422 30.297 -1.904 1 94.62 285 ALA A CA 1
ATOM 2115 C C . ALA A 1 285 ? -9.703 30.125 -3.24 1 94.62 285 ALA A C 1
ATOM 2117 O O . ALA A 1 285 ? -10.305 29.703 -4.23 1 94.62 285 ALA A O 1
ATOM 2118 N N . GLN A 1 286 ? -8.469 30.5 -3.287 1 94.25 286 GLN A N 1
ATOM 2119 C CA . GLN A 1 286 ? -7.676 30.344 -4.5 1 94.25 286 GLN A CA 1
ATOM 2120 C C . GLN A 1 286 ? -7.352 28.875 -4.754 1 94.25 286 GLN A C 1
ATOM 2122 O O . GLN A 1 286 ? -7.422 28.406 -5.891 1 94.25 286 GLN A O 1
ATOM 2127 N N . VAL A 1 287 ? -7.035 28.141 -3.723 1 94.25 287 VAL A N 1
ATOM 2128 C CA . VAL A 1 287 ? -6.59 26.75 -3.812 1 94.25 287 VAL A CA 1
ATOM 2129 C C . VAL A 1 287 ? -7.715 25.875 -4.367 1 94.25 287 VAL A C 1
ATOM 2131 O O . VAL A 1 287 ? -7.492 25.047 -5.246 1 94.25 287 VAL A O 1
ATOM 2134 N N . VAL A 1 288 ? -8.953 26.078 -3.949 1 94.06 288 VAL A N 1
ATOM 2135 C CA . VAL A 1 288 ? -10.07 25.203 -4.301 1 94.06 288 VAL A CA 1
ATOM 2136 C C . VAL A 1 288 ? -10.43 25.391 -5.773 1 94.06 288 VAL A C 1
ATOM 2138 O O . VAL A 1 288 ? -11.227 24.641 -6.328 1 94.06 288 VAL A O 1
ATOM 2141 N N . GLN A 1 289 ? -9.82 26.438 -6.391 1 93.06 289 GLN A N 1
ATOM 2142 C CA . GLN A 1 289 ? -10.094 26.703 -7.797 1 93.06 289 GLN A CA 1
ATOM 2143 C C . GLN A 1 289 ? -9.102 25.984 -8.703 1 93.06 289 GLN A C 1
ATOM 2145 O O . GLN A 1 289 ? -9.125 26.156 -9.922 1 93.06 289 GLN A O 1
ATOM 2150 N N . SER A 1 290 ? -8.227 25.219 -8.18 1 89.75 290 SER A N 1
ATOM 2151 C CA . SER A 1 290 ? -7.227 24.453 -8.914 1 89.75 290 SER A CA 1
ATOM 2152 C C . SER A 1 290 ? -7.297 22.969 -8.539 1 89.75 290 SER A C 1
ATOM 2154 O O . SER A 1 290 ? -7.812 22.609 -7.48 1 89.75 290 SER A O 1
ATOM 2156 N N . ARG A 1 291 ? -6.746 22.125 -9.391 1 84.12 291 ARG A N 1
ATOM 2157 C CA . ARG A 1 291 ? -6.742 20.688 -9.141 1 84.12 291 ARG A CA 1
ATOM 2158 C C . ARG A 1 291 ? -5.504 20.266 -8.352 1 84.12 291 ARG A C 1
ATOM 2160 O O . ARG A 1 291 ? -4.398 20.75 -8.625 1 84.12 291 ARG A O 1
ATOM 2167 N N . GLY A 1 292 ? -5.766 19.406 -7.367 1 83.88 292 GLY A N 1
ATOM 2168 C CA . GLY A 1 292 ? -4.637 18.844 -6.648 1 83.88 292 GLY A CA 1
ATOM 2169 C C . GLY A 1 292 ? -4.398 19.5 -5.301 1 83.88 292 GLY A C 1
ATOM 2170 O O . GLY A 1 292 ? -4.934 20.578 -5.027 1 83.88 292 GLY A O 1
ATOM 2171 N N . ALA A 1 293 ? -3.535 18.938 -4.492 1 86.25 293 ALA A N 1
ATOM 2172 C CA . ALA A 1 293 ? -3.283 19.391 -3.129 1 86.25 293 ALA A CA 1
ATOM 2173 C C . ALA A 1 293 ? -2.273 20.547 -3.113 1 86.25 293 ALA A C 1
ATOM 2175 O O . ALA A 1 293 ? -2.344 21.422 -2.258 1 86.25 293 ALA A O 1
ATOM 2176 N N . LEU A 1 294 ? -1.31 20.484 -4 1 89.19 294 LEU A N 1
ATOM 2177 C CA . LEU A 1 294 ? -0.29 21.516 -4.117 1 89.19 294 LEU A CA 1
ATOM 2178 C C . LEU A 1 294 ? -0.48 22.328 -5.398 1 89.19 294 LEU A C 1
ATOM 2180 O O . LEU A 1 294 ? -0.458 21.766 -6.496 1 89.19 294 LEU A O 1
ATOM 2184 N N . VAL A 1 295 ? -0.645 23.656 -5.254 1 91.06 295 VAL A N 1
ATOM 2185 C CA . VAL A 1 295 ? -0.96 24.516 -6.391 1 91.06 295 VAL A CA 1
ATOM 2186 C C . VAL A 1 295 ? 0.097 25.609 -6.523 1 91.06 295 VAL A C 1
ATOM 2188 O O . VAL A 1 295 ? -0.123 26.75 -6.102 1 91.06 295 VAL A O 1
ATOM 2191 N N . PRO A 1 296 ? 1.144 25.281 -7.207 1 88.62 296 PRO A N 1
ATOM 2192 C CA . PRO A 1 296 ? 2.234 26.25 -7.301 1 88.62 296 PRO A CA 1
ATOM 2193 C C . PRO A 1 296 ? 1.837 27.516 -8.062 1 88.62 296 PRO A C 1
ATOM 2195 O O . PRO A 1 296 ? 2.395 28.594 -7.828 1 88.62 296 PRO A O 1
ATOM 2198 N N . GLY A 1 297 ? 0.891 27.391 -8.906 1 88.56 297 GLY A N 1
ATOM 2199 C CA . GLY A 1 297 ? 0.491 28.5 -9.766 1 88.56 297 GLY A CA 1
ATOM 2200 C C . GLY A 1 297 ? 0.028 29.703 -8.984 1 88.56 297 GLY A C 1
ATOM 2201 O O . GLY A 1 297 ? 0.107 30.828 -9.477 1 88.56 297 GLY A O 1
ATOM 2202 N N . ILE A 1 298 ? -0.441 29.5 -7.809 1 88.94 298 ILE A N 1
ATOM 2203 C CA . ILE A 1 298 ? -0.944 30.578 -6.965 1 88.94 298 ILE A CA 1
ATOM 2204 C C . ILE A 1 298 ? 0.197 31.531 -6.602 1 88.94 298 ILE A C 1
ATOM 2206 O O . ILE A 1 298 ? -0.012 32.75 -6.461 1 88.94 298 ILE A O 1
ATOM 2210 N N . PHE A 1 299 ? 1.381 31.062 -6.5 1 90.06 299 PHE A N 1
ATOM 2211 C CA . PHE A 1 299 ? 2.508 31.844 -6.008 1 90.06 299 PHE A CA 1
ATOM 2212 C C . PHE A 1 299 ? 3.361 32.344 -7.164 1 90.06 299 PHE A C 1
ATOM 2214 O O . PHE A 1 299 ? 4.32 33.094 -6.953 1 90.06 299 PHE A O 1
ATOM 2221 N N . GLU A 1 300 ? 3.223 31.828 -8.359 1 83 300 GLU A N 1
ATOM 2222 C CA . GLU A 1 300 ? 3.955 32.281 -9.531 1 83 300 GLU A CA 1
ATOM 2223 C C . GLU A 1 300 ? 3.309 33.531 -10.133 1 83 300 GLU A C 1
ATOM 2225 O O . GLU A 1 300 ? 3.951 34.281 -10.883 1 83 300 GLU A O 1
ATOM 2230 N N . ARG A 1 301 ? 2.02 33.812 -10.148 1 62.56 301 ARG A N 1
ATOM 2231 C CA . ARG A 1 301 ? 1.35 34.938 -10.781 1 62.56 301 ARG A CA 1
ATOM 2232 C C . ARG A 1 301 ? 1.705 36.25 -10.078 1 62.56 301 ARG A C 1
ATOM 2234 O O . ARG A 1 301 ? 1.856 36.281 -8.859 1 62.56 301 ARG A O 1
ATOM 2241 N N . GLU A 1 302 ? 2.549 37.125 -10.836 1 50.16 302 GLU A N 1
ATOM 2242 C CA . GLU A 1 302 ? 2.855 38.5 -10.398 1 50.16 302 GLU A CA 1
ATOM 2243 C C . GLU A 1 302 ? 1.604 39.219 -9.891 1 50.16 302 GLU A C 1
ATOM 2245 O O . GLU A 1 302 ? 0.522 39.062 -10.461 1 50.16 302 GLU A O 1
ATOM 2250 N N . PRO A 1 303 ? 1.619 39.844 -8.633 1 38.12 303 PRO A N 1
ATOM 2251 C CA . PRO A 1 303 ? 0.521 40.75 -8.344 1 38.12 303 PRO A CA 1
ATOM 2252 C C . PRO A 1 303 ? 0.252 41.719 -9.492 1 38.12 303 PRO A C 1
ATOM 2254 O O . PRO A 1 303 ? 1.19 42.281 -10.07 1 38.12 303 PRO A O 1
ATOM 2257 N N . LYS A 1 304 ? -0.771 41.719 -10.188 1 28.77 304 LYS A N 1
ATOM 2258 C CA . LYS A 1 304 ? -1.053 42.906 -11 1 28.77 304 LYS A CA 1
ATOM 2259 C C . LYS A 1 304 ? -0.929 44.188 -10.18 1 28.77 304 LYS A C 1
ATOM 2261 O O . LYS A 1 304 ? -1.423 44.25 -9.055 1 28.77 304 LYS A O 1
ATOM 2266 N N . MET B 1 1 ? -16.984 -30.828 -15.336 1 69.62 1 MET B N 1
ATOM 2267 C CA . MET B 1 1 ? -16 -30.031 -16.062 1 69.62 1 MET B CA 1
ATOM 2268 C C . MET B 1 1 ? -14.664 -30.016 -15.336 1 69.62 1 MET B C 1
ATOM 2270 O O . MET B 1 1 ? -14.625 -29.859 -14.109 1 69.62 1 MET B O 1
ATOM 2274 N N . THR B 1 2 ? -13.523 -30.359 -16.031 1 90.81 2 THR B N 1
ATOM 2275 C CA . THR B 1 2 ? -12.195 -30.375 -15.438 1 90.81 2 THR B CA 1
ATOM 2276 C C . THR B 1 2 ? -11.773 -28.953 -15.039 1 90.81 2 THR B C 1
ATOM 2278 O O . THR B 1 2 ? -12.172 -27.984 -15.688 1 90.81 2 THR B O 1
ATOM 2281 N N . SER B 1 3 ? -11.219 -28.859 -13.906 1 96.25 3 SER B N 1
ATOM 2282 C CA . SER B 1 3 ? -10.977 -27.5 -13.422 1 96.25 3 SER B CA 1
ATOM 2283 C C . SER B 1 3 ? -9.555 -27.359 -12.898 1 96.25 3 SER B C 1
ATOM 2285 O O . SER B 1 3 ? -8.961 -28.312 -12.391 1 96.25 3 SER B O 1
ATOM 2287 N N . PHE B 1 4 ? -9 -26.234 -13.188 1 98.56 4 PHE B N 1
ATOM 2288 C CA . PHE B 1 4 ? -7.719 -25.75 -12.695 1 98.56 4 PHE B CA 1
ATOM 2289 C C . PHE B 1 4 ? -7.914 -24.562 -11.766 1 98.56 4 PHE B C 1
ATOM 2291 O O . PHE B 1 4 ? -8.461 -23.531 -12.18 1 98.56 4 PHE B O 1
ATOM 2298 N N . LEU B 1 5 ? -7.547 -24.656 -10.523 1 98.81 5 LEU B N 1
ATOM 2299 C CA . LEU B 1 5 ? -7.715 -23.578 -9.555 1 98.81 5 LEU B CA 1
ATOM 2300 C C . LEU B 1 5 ? -6.371 -23.156 -8.977 1 98.81 5 LEU B C 1
ATOM 2302 O O . LEU B 1 5 ? -5.703 -23.953 -8.305 1 98.81 5 LEU B O 1
ATOM 2306 N N . ALA B 1 6 ? -5.93 -21.984 -9.312 1 98.88 6 ALA B N 1
ATOM 2307 C CA . ALA B 1 6 ? -4.75 -21.391 -8.68 1 98.88 6 ALA B CA 1
ATOM 2308 C C . ALA B 1 6 ? -5.129 -20.656 -7.398 1 98.88 6 ALA B C 1
ATOM 2310 O O . ALA B 1 6 ? -6.203 -20.062 -7.309 1 98.88 6 ALA B O 1
ATOM 2311 N N . ILE B 1 7 ? -4.242 -20.734 -6.375 1 98.88 7 ILE B N 1
ATOM 2312 C CA . ILE B 1 7 ? -4.516 -20.203 -5.043 1 98.88 7 ILE B CA 1
ATOM 2313 C C . ILE B 1 7 ? -3.389 -19.266 -4.617 1 98.88 7 ILE B C 1
ATOM 2315 O O . ILE B 1 7 ? -2.221 -19.656 -4.594 1 98.88 7 ILE B O 1
ATOM 2319 N N . GLY B 1 8 ? -3.721 -18.062 -4.305 1 98.75 8 GLY B N 1
ATOM 2320 C CA . GLY B 1 8 ? -2.662 -17.188 -3.834 1 98.75 8 GLY B CA 1
ATOM 2321 C C . GLY B 1 8 ? -3.051 -15.719 -3.85 1 98.75 8 GLY B C 1
ATOM 2322 O O . GLY B 1 8 ? -4.172 -15.359 -3.477 1 98.75 8 GLY B O 1
ATOM 2323 N N . GLU B 1 9 ? -2.08 -14.867 -4.133 1 98.69 9 GLU B N 1
ATOM 2324 C CA . GLU B 1 9 ? -2.285 -13.422 -4.086 1 98.69 9 GLU B CA 1
ATOM 2325 C C . GLU B 1 9 ? -2.02 -12.781 -5.445 1 98.69 9 GLU B C 1
ATOM 2327 O O . GLU B 1 9 ? -0.966 -13 -6.043 1 98.69 9 GLU B O 1
ATOM 2332 N N . CYS B 1 10 ? -3.008 -12.078 -5.934 1 98.69 10 CYS B N 1
ATOM 2333 C CA . CYS B 1 10 ? -2.861 -11.133 -7.035 1 98.69 10 CYS B CA 1
ATOM 2334 C C . CYS B 1 10 ? -2.801 -9.703 -6.527 1 98.69 10 CYS B C 1
ATOM 2336 O O . CYS B 1 10 ? -3.572 -9.32 -5.645 1 98.69 10 CYS B O 1
ATOM 2338 N N . MET B 1 11 ? -1.876 -8.93 -6.98 1 98.25 11 MET B N 1
ATOM 2339 C CA . MET B 1 11 ? -1.678 -7.574 -6.484 1 98.25 11 MET B CA 1
ATOM 2340 C C . MET B 1 11 ? -1.839 -6.555 -7.605 1 98.25 11 MET B C 1
ATOM 2342 O O . MET B 1 11 ? -1.821 -6.914 -8.781 1 98.25 11 MET B O 1
ATOM 2346 N N . ILE B 1 12 ? -2.049 -5.312 -7.18 1 96.75 12 ILE B N 1
ATOM 2347 C CA . ILE B 1 12 ? -1.877 -4.195 -8.102 1 96.75 12 ILE B CA 1
ATOM 2348 C C . ILE B 1 12 ? -0.394 -4.004 -8.414 1 96.75 12 ILE B C 1
ATOM 2350 O O . ILE B 1 12 ? 0.44 -3.982 -7.504 1 96.75 12 ILE B O 1
ATOM 2354 N N . GLU B 1 13 ? -0.124 -4.02 -9.602 1 95.62 13 GLU B N 1
ATOM 2355 C CA . GLU B 1 13 ? 1.221 -3.699 -10.07 1 95.62 13 GLU B CA 1
ATOM 2356 C C . GLU B 1 13 ? 1.274 -2.299 -10.672 1 95.62 13 GLU B C 1
ATOM 2358 O O . GLU B 1 13 ? 0.491 -1.97 -11.562 1 95.62 13 GLU B O 1
ATOM 2363 N N . LEU B 1 14 ? 2.158 -1.46 -10.141 1 93.81 14 LEU B N 1
ATOM 2364 C CA . LEU B 1 14 ? 2.42 -0.144 -10.711 1 93.81 14 LEU B CA 1
ATOM 2365 C C . LEU B 1 14 ? 3.818 -0.081 -11.312 1 93.81 14 LEU B C 1
ATOM 2367 O O . LEU B 1 14 ? 4.812 -0.114 -10.586 1 93.81 14 LEU B O 1
ATOM 2371 N N . HIS B 1 15 ? 3.869 -0.036 -12.578 1 90.62 15 HIS B N 1
ATOM 2372 C CA . HIS B 1 15 ? 5.176 0.047 -13.219 1 90.62 15 HIS B CA 1
ATOM 2373 C C . HIS B 1 15 ? 5.402 1.425 -13.828 1 90.62 15 HIS B C 1
ATOM 2375 O O . HIS B 1 15 ? 4.516 1.966 -14.5 1 90.62 15 HIS B O 1
ATOM 2381 N N . GLU B 1 16 ? 6.496 1.954 -13.555 1 87.69 16 GLU B N 1
ATOM 2382 C CA . GLU B 1 16 ? 6.84 3.289 -14.039 1 87.69 16 GLU B CA 1
ATOM 2383 C C . GLU B 1 16 ? 7.047 3.293 -15.547 1 87.69 16 GLU B C 1
ATOM 2385 O O . GLU B 1 16 ? 7.723 2.418 -16.094 1 87.69 16 GLU B O 1
ATOM 2390 N N . THR B 1 17 ? 6.438 4.234 -16.281 1 85.12 17 THR B N 1
ATOM 2391 C CA . THR B 1 17 ? 6.555 4.359 -17.734 1 85.12 17 THR B CA 1
ATOM 2392 C C . THR B 1 17 ? 7.418 5.562 -18.094 1 85.12 17 THR B C 1
ATOM 2394 O O . THR B 1 17 ? 7.703 5.785 -19.281 1 85.12 17 THR B O 1
ATOM 2397 N N . GLY B 1 18 ? 7.801 6.336 -17.203 1 80.94 18 GLY B N 1
ATOM 2398 C CA . GLY B 1 18 ? 8.578 7.547 -17.391 1 80.94 18 GLY B CA 1
ATOM 2399 C C . GLY B 1 18 ? 7.863 8.805 -16.938 1 80.94 18 GLY B C 1
ATOM 2400 O O . GLY B 1 18 ? 6.633 8.836 -16.891 1 80.94 18 GLY B O 1
ATOM 2401 N N . ASP B 1 19 ? 8.602 9.82 -16.5 1 80.56 19 ASP B N 1
ATOM 2402 C CA . ASP B 1 19 ? 8.133 11.164 -16.188 1 80.56 19 ASP B CA 1
ATOM 2403 C C . ASP B 1 19 ? 7.117 11.133 -15.039 1 80.56 19 ASP B C 1
ATOM 2405 O O . ASP B 1 19 ? 6.098 11.82 -15.094 1 80.56 19 ASP B O 1
ATOM 2409 N N . GLY B 1 20 ? 7.289 10.227 -14.141 1 83.12 20 GLY B N 1
ATOM 2410 C CA . GLY B 1 20 ? 6.426 10.195 -12.977 1 83.12 20 GLY B CA 1
ATOM 2411 C C . GLY B 1 20 ? 5.094 9.516 -13.234 1 83.12 20 GLY B C 1
ATOM 2412 O O . GLY B 1 20 ? 4.172 9.617 -12.422 1 83.12 20 GLY B O 1
ATOM 2413 N N . LEU B 1 21 ? 5.035 8.875 -14.383 1 90 21 LEU B N 1
ATOM 2414 C CA . LEU B 1 21 ? 3.811 8.172 -14.75 1 90 21 LEU B CA 1
ATOM 2415 C C . LEU B 1 21 ? 3.959 6.668 -14.516 1 90 21 LEU B C 1
ATOM 2417 O O . LEU B 1 21 ? 5.047 6.113 -14.688 1 90 21 LEU B O 1
ATOM 2421 N N . TYR B 1 22 ? 2.854 6.105 -14.102 1 92.44 22 TYR B N 1
ATOM 2422 C CA . TYR B 1 22 ? 2.803 4.672 -13.836 1 92.44 22 TYR B CA 1
ATOM 2423 C C . TYR B 1 22 ? 1.631 4.023 -14.555 1 92.44 22 TYR B C 1
ATOM 2425 O O . TYR B 1 22 ? 0.568 4.633 -14.703 1 92.44 22 TYR B O 1
ATOM 2433 N N . ARG B 1 23 ? 1.884 2.873 -15.031 1 92.56 23 ARG B N 1
ATOM 2434 C CA . ARG B 1 23 ? 0.806 2.057 -15.578 1 92.56 23 ARG B CA 1
ATOM 2435 C C . ARG B 1 23 ? 0.346 1.009 -14.57 1 92.56 23 ARG B C 1
ATOM 2437 O O . ARG B 1 23 ? 1.169 0.335 -13.945 1 92.56 23 ARG B O 1
ATOM 2444 N N . ARG B 1 24 ? -0.901 0.994 -14.414 1 92.88 24 ARG B N 1
ATOM 2445 C CA . ARG B 1 24 ? -1.464 0.037 -13.469 1 92.88 24 ARG B CA 1
ATOM 2446 C C . ARG B 1 24 ? -1.793 -1.284 -14.156 1 92.88 24 ARG B C 1
ATOM 2448 O O . ARG B 1 24 ? -2.318 -1.297 -15.273 1 92.88 24 ARG B O 1
ATOM 2455 N N . GLY B 1 25 ? -1.438 -2.391 -13.523 1 93.62 25 GLY B N 1
ATOM 2456 C CA . GLY B 1 25 ? -1.82 -3.744 -13.891 1 93.62 25 GLY B CA 1
ATOM 2457 C C . GLY B 1 25 ? -2.115 -4.629 -12.695 1 93.62 25 GLY B C 1
ATOM 2458 O O . GLY B 1 25 ? -2.234 -4.141 -11.57 1 93.62 25 GLY B O 1
ATOM 2459 N N . PHE B 1 26 ? -2.396 -5.805 -12.984 1 96.69 26 PHE B N 1
ATOM 2460 C CA . PHE B 1 26 ? -2.598 -6.824 -11.961 1 96.69 26 PHE B CA 1
ATOM 2461 C C . PHE B 1 26 ? -1.698 -8.031 -12.211 1 96.69 26 PHE B C 1
ATOM 2463 O O . PHE B 1 26 ? -1.598 -8.516 -13.336 1 96.69 26 PHE B O 1
ATOM 2470 N N . ALA B 1 27 ? -1.01 -8.422 -11.172 1 95.81 27 ALA B N 1
ATOM 2471 C CA . ALA B 1 27 ? -0.076 -9.539 -11.328 1 95.81 27 ALA B CA 1
ATOM 2472 C C . ALA B 1 27 ? 0.153 -10.258 -10 1 95.81 27 ALA B C 1
ATOM 2474 O O . ALA B 1 27 ? -0.164 -9.719 -8.938 1 95.81 27 ALA B O 1
ATOM 2475 N N . GLY B 1 28 ? 0.711 -11.383 -10.031 1 97 28 GLY B N 1
ATOM 2476 C CA . GLY B 1 28 ? 1.062 -12.32 -8.969 1 97 28 GLY B CA 1
ATOM 2477 C C . GLY B 1 28 ? 1.474 -13.68 -9.492 1 97 28 GLY B C 1
ATOM 2478 O O . GLY B 1 28 ? 0.978 -14.133 -10.531 1 97 28 GLY B O 1
ATOM 2479 N N . ASP B 1 29 ? 2.271 -14.281 -8.711 1 97.94 29 ASP B N 1
ATOM 2480 C CA . ASP B 1 29 ? 2.869 -15.508 -9.234 1 97.94 29 ASP B CA 1
ATOM 2481 C C . ASP B 1 29 ? 1.795 -16.516 -9.617 1 97.94 29 ASP B C 1
ATOM 2483 O O . ASP B 1 29 ? 1.743 -16.984 -10.766 1 97.94 29 ASP B O 1
ATOM 2487 N N . THR B 1 30 ? 0.899 -16.828 -8.711 1 98.75 30 THR B N 1
ATOM 2488 C CA . THR B 1 30 ? -0.09 -17.859 -8.977 1 98.75 30 THR B CA 1
ATOM 2489 C C . THR B 1 30 ? -1.157 -17.359 -9.945 1 98.75 30 THR B C 1
ATOM 2491 O O . THR B 1 30 ? -1.701 -18.125 -10.734 1 98.75 30 THR B O 1
ATOM 2494 N N . PHE B 1 31 ? -1.458 -16.078 -9.914 1 98.81 31 PHE B N 1
ATOM 2495 C CA . PHE B 1 31 ? -2.387 -15.547 -10.906 1 98.81 31 PHE B CA 1
ATOM 2496 C C . PHE B 1 31 ? -1.787 -15.609 -12.305 1 98.81 31 PHE B C 1
ATOM 2498 O O . PHE B 1 31 ? -2.475 -15.969 -13.266 1 98.81 31 PHE B O 1
ATOM 2505 N N . ASN B 1 32 ? -0.535 -15.164 -12.406 1 98.44 32 ASN B N 1
ATOM 2506 C CA . ASN B 1 32 ? 0.134 -15.297 -13.695 1 98.44 32 ASN B CA 1
ATOM 2507 C C . ASN B 1 32 ? 0.043 -16.719 -14.234 1 98.44 32 ASN B C 1
ATOM 2509 O O . ASN B 1 32 ? -0.21 -16.922 -15.43 1 98.44 32 ASN B O 1
ATOM 2513 N N . THR B 1 33 ? 0.263 -17.656 -13.344 1 98.81 33 THR B N 1
ATOM 2514 C CA . THR B 1 33 ? 0.169 -19.062 -13.742 1 98.81 33 THR B CA 1
ATOM 2515 C C . THR B 1 33 ? -1.232 -19.391 -14.25 1 98.81 33 THR B C 1
ATOM 2517 O O . THR B 1 33 ? -1.387 -20.016 -15.297 1 98.81 33 THR B O 1
ATOM 2520 N N . ALA B 1 34 ? -2.254 -18.938 -13.516 1 98.75 34 ALA B N 1
ATOM 2521 C CA . ALA B 1 34 ? -3.631 -19.156 -13.945 1 98.75 34 ALA B CA 1
ATOM 2522 C C . ALA B 1 34 ? -3.889 -18.531 -15.312 1 98.75 34 ALA B C 1
ATOM 2524 O O . ALA B 1 34 ? -4.555 -19.125 -16.156 1 98.75 34 ALA B O 1
ATOM 2525 N N . TRP B 1 35 ? -3.385 -17.328 -15.5 1 98.56 35 TRP B N 1
ATOM 2526 C CA . TRP B 1 35 ? -3.559 -16.609 -16.75 1 98.56 35 TRP B CA 1
ATOM 2527 C C . TRP B 1 35 ? -2.994 -17.391 -17.922 1 98.56 35 TRP B C 1
ATOM 2529 O O . TRP B 1 35 ? -3.652 -17.531 -18.953 1 98.56 35 TRP B O 1
ATOM 2539 N N . TYR B 1 36 ? -1.808 -17.922 -17.797 1 98.5 36 TYR B N 1
ATOM 2540 C CA . TYR B 1 36 ? -1.198 -18.734 -18.844 1 98.5 36 TYR B CA 1
ATOM 2541 C C . TYR B 1 36 ? -1.936 -20.047 -19.016 1 98.5 36 TYR B C 1
ATOM 2543 O O . TYR B 1 36 ? -2.148 -20.516 -20.141 1 98.5 36 TYR B O 1
ATOM 2551 N N . ALA B 1 37 ? -2.322 -20.672 -17.906 1 98.5 37 ALA B N 1
ATOM 2552 C CA . ALA B 1 37 ? -3.043 -21.953 -17.969 1 98.5 37 ALA B CA 1
ATOM 2553 C C . ALA B 1 37 ? -4.332 -21.812 -18.781 1 98.5 37 ALA B C 1
ATOM 2555 O O . ALA B 1 37 ? -4.668 -22.688 -19.578 1 98.5 37 ALA B O 1
ATOM 2556 N N . LYS B 1 38 ? -4.992 -20.672 -18.531 1 98.25 38 LYS B N 1
ATOM 2557 C CA . LYS B 1 38 ? -6.246 -20.422 -19.25 1 98.25 38 LYS B CA 1
ATOM 2558 C C . LYS B 1 38 ? -6.039 -20.453 -20.75 1 98.25 38 LYS B C 1
ATOM 2560 O O . LYS B 1 38 ? -6.918 -20.891 -21.5 1 98.25 38 LYS B O 1
ATOM 2565 N N . ARG B 1 39 ? -4.93 -20.047 -21.25 1 97.56 39 ARG B N 1
ATOM 2566 C CA . ARG B 1 39 ? -4.641 -19.922 -22.672 1 97.56 39 ARG B CA 1
ATOM 2567 C C . ARG B 1 39 ? -4.098 -21.234 -23.234 1 97.56 39 ARG B C 1
ATOM 2569 O O . ARG B 1 39 ? -4.094 -21.438 -24.453 1 97.56 39 ARG B O 1
ATOM 2576 N N . LEU B 1 40 ? -3.637 -22.109 -22.359 1 97.62 40 LEU B N 1
ATOM 2577 C CA . LEU B 1 40 ? -2.988 -23.344 -22.797 1 97.62 40 LEU B CA 1
ATOM 2578 C C . LEU B 1 40 ? -3.955 -24.516 -22.719 1 97.62 40 LEU B C 1
ATOM 2580 O O . LEU B 1 40 ? -3.834 -25.469 -23.484 1 97.62 40 LEU B O 1
ATOM 2584 N N . LEU B 1 41 ? -4.875 -24.469 -21.781 1 97.94 41 LEU B N 1
ATOM 2585 C CA . LEU B 1 41 ? -5.812 -25.562 -21.578 1 97.94 41 LEU B CA 1
ATOM 2586 C C . LEU B 1 41 ? -6.973 -25.484 -22.562 1 97.94 41 LEU B C 1
ATOM 2588 O O . LEU B 1 41 ? -7.34 -24.391 -23 1 97.94 41 LEU B O 1
ATOM 2592 N N . PRO B 1 42 ? -7.551 -26.641 -22.891 1 96.44 42 PRO B N 1
ATOM 2593 C CA . PRO B 1 42 ? -8.734 -26.625 -23.766 1 96.44 42 PRO B CA 1
ATOM 2594 C C . PRO B 1 42 ? -9.875 -25.781 -23.203 1 96.44 42 PRO B C 1
ATOM 2596 O O . PRO B 1 42 ? -9.977 -25.625 -21.984 1 96.44 42 PRO B O 1
ATOM 2599 N N . ALA B 1 43 ? -10.727 -25.328 -24.016 1 94.19 43 ALA B N 1
ATOM 2600 C CA . ALA B 1 43 ? -11.836 -24.453 -23.641 1 94.19 43 ALA B CA 1
ATOM 2601 C C . ALA B 1 43 ? -12.758 -25.141 -22.641 1 94.19 43 ALA B C 1
ATOM 2603 O O . ALA B 1 43 ? -13.461 -24.469 -21.875 1 94.19 43 ALA B O 1
ATOM 2604 N N . SER B 1 44 ? -12.727 -26.406 -22.641 1 95.06 44 SER B N 1
ATOM 2605 C CA . SER B 1 44 ? -13.602 -27.172 -21.766 1 95.06 44 SER B CA 1
ATOM 2606 C C . SER B 1 44 ? -13.125 -27.094 -20.312 1 95.06 44 SER B C 1
ATOM 2608 O O . SER B 1 44 ? -13.867 -27.438 -19.391 1 95.06 44 SER B O 1
ATOM 2610 N N . TRP B 1 45 ? -11.883 -26.688 -20.125 1 96.81 45 TRP B N 1
ATOM 2611 C CA . TRP B 1 45 ? -11.367 -26.531 -18.766 1 96.81 45 TRP B CA 1
ATOM 2612 C C . TRP B 1 45 ? -11.805 -25.203 -18.156 1 96.81 45 TRP B C 1
ATOM 2614 O O . TRP B 1 45 ? -11.781 -24.172 -18.828 1 96.81 45 TRP B O 1
ATOM 2624 N N . ARG B 1 46 ? -12.25 -25.281 -16.953 1 97.38 46 ARG B N 1
ATOM 2625 C CA . ARG B 1 46 ? -12.469 -24.062 -16.156 1 97.38 46 ARG B CA 1
ATOM 2626 C C . ARG B 1 46 ? -11.219 -23.703 -15.367 1 97.38 46 ARG B C 1
ATOM 2628 O O . ARG B 1 46 ? -10.703 -24.516 -14.602 1 97.38 46 ARG B O 1
ATOM 2635 N N . VAL B 1 47 ? -10.703 -22.531 -15.617 1 98.56 47 VAL B N 1
ATOM 2636 C CA . VAL B 1 47 ? -9.57 -22.031 -14.852 1 98.56 47 VAL B CA 1
ATOM 2637 C C . VAL B 1 47 ? -10.039 -20.938 -13.883 1 98.56 47 VAL B C 1
ATOM 2639 O O . VAL B 1 47 ? -10.625 -19.938 -14.305 1 98.56 47 VAL B O 1
ATOM 2642 N N . GLY B 1 48 ? -9.844 -21.141 -12.617 1 98.56 48 GLY B N 1
ATOM 2643 C CA . GLY B 1 48 ? -10.281 -20.188 -11.617 1 98.56 48 GLY B CA 1
ATOM 2644 C C . GLY B 1 48 ? -9.148 -19.688 -10.734 1 98.56 48 GLY B C 1
ATOM 2645 O O . GLY B 1 48 ? -8.016 -20.156 -10.852 1 98.56 48 GLY B O 1
ATOM 2646 N N . TYR B 1 49 ? -9.461 -18.75 -9.891 1 98.75 49 TYR B N 1
ATOM 2647 C CA . TYR B 1 49 ? -8.508 -18.172 -8.953 1 98.75 49 TYR B CA 1
ATOM 2648 C C . TYR B 1 49 ? -9.125 -18.016 -7.57 1 98.75 49 TYR B C 1
ATOM 2650 O O . TYR B 1 49 ? -10.195 -17.422 -7.422 1 98.75 49 TYR B O 1
ATOM 2658 N N . ALA B 1 50 ? -8.477 -18.641 -6.586 1 98.75 50 ALA B N 1
ATOM 2659 C CA . ALA B 1 50 ? -8.938 -18.547 -5.203 1 98.75 50 ALA B CA 1
ATOM 2660 C C . ALA B 1 50 ? -8.078 -17.562 -4.406 1 98.75 50 ALA B C 1
ATOM 2662 O O . ALA B 1 50 ? -6.859 -17.719 -4.32 1 98.75 50 ALA B O 1
ATOM 2663 N N . SER B 1 51 ? -8.703 -16.578 -3.887 1 98.81 51 SER B N 1
ATOM 2664 C CA . SER B 1 51 ? -8.047 -15.555 -3.086 1 98.81 51 SER B CA 1
ATOM 2665 C C . SER B 1 51 ? -9.055 -14.758 -2.27 1 98.81 51 SER B C 1
ATOM 2667 O O . SER B 1 51 ? -10.258 -15.031 -2.316 1 98.81 51 SER B O 1
ATOM 2669 N N . CYS B 1 52 ? -8.57 -13.922 -1.375 1 98.75 52 CYS B N 1
ATOM 2670 C CA . CYS B 1 52 ? -9.391 -12.906 -0.727 1 98.75 52 CYS B CA 1
ATOM 2671 C C . CYS B 1 52 ? -9.094 -11.523 -1.288 1 98.75 52 CYS B C 1
ATOM 2673 O O . CYS B 1 52 ? -7.934 -11.195 -1.553 1 98.75 52 CYS B O 1
ATOM 2675 N N . ILE B 1 53 ? -10.133 -10.75 -1.543 1 98.5 53 ILE B N 1
ATOM 2676 C CA . ILE B 1 53 ? -10.023 -9.359 -1.963 1 98.5 53 ILE B CA 1
ATOM 2677 C C . ILE B 1 53 ? -10.914 -8.484 -1.09 1 98.5 53 ILE B C 1
ATOM 2679 O O . ILE B 1 53 ? -11.57 -8.977 -0.168 1 98.5 53 ILE B O 1
ATOM 2683 N N . GLY B 1 54 ? -10.844 -7.203 -1.288 1 97.06 54 GLY B N 1
ATOM 2684 C CA . GLY B 1 54 ? -11.688 -6.297 -0.521 1 97.06 54 GLY B CA 1
ATOM 2685 C C . GLY B 1 54 ? -13.023 -6.02 -1.181 1 97.06 54 GLY B C 1
ATOM 2686 O O . GLY B 1 54 ? -13.422 -6.727 -2.113 1 97.06 54 GLY B O 1
ATOM 2687 N N . GLN B 1 55 ? -13.75 -5.082 -0.607 1 95.38 55 GLN B N 1
ATOM 2688 C CA . GLN B 1 55 ? -15.023 -4.625 -1.153 1 95.38 55 GLN B CA 1
ATOM 2689 C C . GLN B 1 55 ? -14.891 -3.234 -1.764 1 95.38 55 GLN B C 1
ATOM 2691 O O . GLN B 1 55 ? -15.891 -2.576 -2.045 1 95.38 55 GLN B O 1
ATOM 2696 N N . ASP B 1 56 ? -13.688 -2.83 -1.984 1 91.88 56 ASP B N 1
ATOM 2697 C CA . ASP B 1 56 ? -13.414 -1.501 -2.523 1 91.88 56 ASP B CA 1
ATOM 2698 C C . ASP B 1 56 ? -13.297 -1.538 -4.047 1 91.88 56 ASP B C 1
ATOM 2700 O O . ASP B 1 56 ? -13.312 -2.613 -4.648 1 91.88 56 ASP B O 1
ATOM 2704 N N . THR B 1 57 ? -13.133 -0.387 -4.66 1 90.75 57 THR B N 1
ATOM 2705 C CA . THR B 1 57 ? -13.156 -0.222 -6.109 1 90.75 57 THR B CA 1
ATOM 2706 C C . THR B 1 57 ? -12 -0.981 -6.758 1 90.75 57 THR B C 1
ATOM 2708 O O . THR B 1 57 ? -12.18 -1.641 -7.781 1 90.75 57 THR B O 1
ATOM 2711 N N . VAL B 1 58 ? -10.836 -0.903 -6.184 1 93 58 VAL B N 1
ATOM 2712 C CA . VAL B 1 58 ? -9.68 -1.54 -6.797 1 93 58 VAL B CA 1
ATOM 2713 C C . VAL B 1 58 ? -9.859 -3.057 -6.785 1 93 58 VAL B C 1
ATOM 2715 O O . VAL B 1 58 ? -9.406 -3.748 -7.703 1 93 58 VAL B O 1
ATOM 2718 N N . SER B 1 59 ? -10.477 -3.564 -5.758 1 96.56 59 SER B N 1
ATOM 2719 C CA . SER B 1 59 ? -10.797 -4.988 -5.711 1 96.56 59 SER B CA 1
ATOM 2720 C C . SER B 1 59 ? -11.781 -5.371 -6.809 1 96.56 59 SER B C 1
ATOM 2722 O O . SER B 1 59 ? -11.633 -6.414 -7.449 1 96.56 59 SER B O 1
ATOM 2724 N N . ASP B 1 60 ? -12.758 -4.516 -7.012 1 95.31 60 ASP B N 1
ATOM 2725 C CA . ASP B 1 60 ? -13.703 -4.738 -8.102 1 95.31 60 ASP B CA 1
ATOM 2726 C C . ASP B 1 60 ? -12.992 -4.754 -9.453 1 95.31 60 ASP B C 1
ATOM 2728 O O . ASP B 1 60 ? -13.289 -5.594 -10.305 1 95.31 60 ASP B O 1
ATOM 2732 N N . GLU B 1 61 ? -12.133 -3.84 -9.602 1 92.88 61 GLU B N 1
ATOM 2733 C CA . GLU B 1 61 ? -11.383 -3.754 -10.844 1 92.88 61 GLU B CA 1
ATOM 2734 C C . GLU B 1 61 ? -10.531 -5.004 -11.062 1 92.88 61 GLU B C 1
ATOM 2736 O O . GLU B 1 61 ? -10.422 -5.496 -12.188 1 92.88 61 GLU B O 1
ATOM 2741 N N . MET B 1 62 ? -9.945 -5.508 -10.023 1 96.94 62 MET B N 1
ATOM 2742 C CA . MET B 1 62 ? -9.141 -6.727 -10.117 1 96.94 62 MET B CA 1
ATOM 2743 C C . MET B 1 62 ? -10 -7.914 -10.531 1 96.94 62 MET B C 1
ATOM 2745 O O . MET B 1 62 ? -9.641 -8.656 -11.453 1 96.94 62 MET B O 1
ATOM 2749 N N . ALA B 1 63 ? -11.125 -8.055 -9.852 1 98.44 63 ALA B N 1
ATOM 2750 C CA . ALA B 1 63 ? -12.047 -9.141 -10.203 1 98.44 63 ALA B CA 1
ATOM 2751 C C . ALA B 1 63 ? -12.531 -9 -11.641 1 98.44 63 ALA B C 1
ATOM 2753 O O . ALA B 1 63 ? -12.648 -10 -12.359 1 98.44 63 ALA B O 1
ATOM 2754 N N . GLY B 1 64 ? -12.852 -7.766 -12 1 97.56 64 GLY B N 1
ATOM 2755 C CA . GLY B 1 64 ? -13.266 -7.512 -13.375 1 97.56 64 GLY B CA 1
ATOM 2756 C C . GLY B 1 64 ? -12.203 -7.879 -14.391 1 97.56 64 GLY B C 1
ATOM 2757 O O . GLY B 1 64 ? -12.508 -8.484 -15.422 1 97.56 64 GLY B O 1
ATOM 2758 N N . PHE B 1 65 ? -11.016 -7.539 -14.133 1 96.88 65 PHE B N 1
ATOM 2759 C CA . PHE B 1 65 ? -9.891 -7.879 -15 1 96.88 65 PHE B CA 1
ATOM 2760 C C . PHE B 1 65 ? -9.766 -9.391 -15.148 1 96.88 65 PHE B C 1
ATOM 2762 O O . PHE B 1 65 ? -9.625 -9.898 -16.266 1 96.88 65 PHE B O 1
ATOM 2769 N N . MET B 1 66 ? -9.797 -10.086 -14.031 1 98.44 66 MET B N 1
ATOM 2770 C CA . MET B 1 66 ? -9.711 -11.539 -14.055 1 98.44 66 MET B CA 1
ATOM 2771 C C . MET B 1 66 ? -10.797 -12.141 -14.953 1 98.44 66 MET B C 1
ATOM 2773 O O . MET B 1 66 ? -10.508 -12.992 -15.797 1 98.44 66 MET B O 1
ATOM 2777 N N . ALA B 1 67 ? -11.984 -11.625 -14.742 1 98.38 67 ALA B N 1
ATOM 2778 C CA . ALA B 1 67 ? -13.117 -12.125 -15.516 1 98.38 67 ALA B CA 1
ATOM 2779 C C . ALA B 1 67 ? -12.922 -11.844 -17 1 98.38 67 ALA B C 1
ATOM 2781 O O . ALA B 1 67 ? -13.211 -12.703 -17.844 1 98.38 67 ALA B O 1
ATOM 2782 N N . GLN B 1 68 ? -12.445 -10.703 -17.312 1 97.56 68 GLN B N 1
ATOM 2783 C CA . GLN B 1 68 ? -12.203 -10.328 -18.703 1 97.56 68 GLN B CA 1
ATOM 2784 C C . GLN B 1 68 ? -11.156 -11.227 -19.344 1 97.56 68 GLN B C 1
ATOM 2786 O O . GLN B 1 68 ? -11.211 -11.492 -20.547 1 97.56 68 GLN B O 1
ATOM 2791 N N . GLU B 1 69 ? -10.273 -11.703 -18.516 1 97.31 69 GLU B N 1
ATOM 2792 C CA . GLU B 1 69 ? -9.219 -12.57 -19.016 1 97.31 69 GLU B CA 1
ATOM 2793 C C . GLU B 1 69 ? -9.664 -14.031 -19.031 1 97.31 69 GLU B C 1
ATOM 2795 O O . GLU B 1 69 ? -8.867 -14.93 -19.297 1 97.31 69 GLU B O 1
ATOM 2800 N N . GLY B 1 70 ? -10.867 -14.305 -18.672 1 97.5 70 GLY B N 1
ATOM 2801 C CA . GLY B 1 70 ? -11.445 -15.633 -18.75 1 97.5 70 GLY B CA 1
ATOM 2802 C C . GLY B 1 70 ? -11.211 -16.453 -17.5 1 97.5 70 GLY B C 1
ATOM 2803 O O . GLY B 1 70 ? -11.438 -17.672 -17.484 1 97.5 70 GLY B O 1
ATOM 2804 N N . ILE B 1 71 ? -10.703 -15.828 -16.484 1 98.44 71 ILE B N 1
ATOM 2805 C CA . ILE B 1 71 ? -10.453 -16.516 -15.219 1 98.44 71 ILE B CA 1
ATOM 2806 C C . ILE B 1 71 ? -11.711 -16.469 -14.344 1 98.44 71 ILE B C 1
ATOM 2808 O O . ILE B 1 71 ? -12.266 -15.398 -14.102 1 98.44 71 ILE B O 1
ATOM 2812 N N . ASP B 1 72 ? -12.172 -17.656 -13.938 1 98.06 72 ASP B N 1
ATOM 2813 C CA . ASP B 1 72 ? -13.352 -17.75 -13.078 1 98.06 72 ASP B CA 1
ATOM 2814 C C . ASP B 1 72 ? -13.086 -17.125 -11.711 1 98.06 72 ASP B C 1
ATOM 2816 O O . ASP B 1 72 ? -12.102 -17.438 -11.055 1 98.06 72 ASP B O 1
ATOM 2820 N N . THR B 1 73 ? -13.984 -16.25 -11.242 1 98.25 73 THR B N 1
ATOM 2821 C CA . THR B 1 73 ? -13.766 -15.469 -10.031 1 98.25 73 THR B CA 1
ATOM 2822 C C . THR B 1 73 ? -14.688 -15.938 -8.914 1 98.25 73 THR B C 1
ATOM 2824 O O . THR B 1 73 ? -14.812 -15.273 -7.883 1 98.25 73 THR B O 1
ATOM 2827 N N . CYS B 1 74 ? -15.281 -17.062 -9.016 1 96.94 74 CYS B N 1
ATOM 2828 C CA . CYS B 1 74 ? -16.25 -17.547 -8.039 1 96.94 74 CYS B CA 1
ATOM 2829 C C . CYS B 1 74 ? -15.562 -17.859 -6.711 1 96.94 74 CYS B C 1
ATOM 2831 O O . CYS B 1 74 ? -16.203 -17.828 -5.656 1 96.94 74 CYS B O 1
ATOM 2833 N N . ALA B 1 75 ? -14.289 -18.109 -6.77 1 98.06 75 ALA B N 1
ATOM 2834 C CA . ALA B 1 75 ? -13.555 -18.516 -5.57 1 98.06 75 ALA B CA 1
ATOM 2835 C C . ALA B 1 75 ? -12.859 -17.312 -4.934 1 98.06 75 ALA B C 1
ATOM 2837 O O . ALA B 1 75 ? -11.945 -17.484 -4.121 1 98.06 75 ALA B O 1
ATOM 2838 N N . LEU B 1 76 ? -13.281 -16.094 -5.297 1 98.44 76 LEU B N 1
ATOM 2839 C CA . LEU B 1 76 ? -12.82 -14.906 -4.598 1 98.44 76 LEU B CA 1
ATOM 2840 C C . LEU B 1 76 ? -13.727 -14.586 -3.412 1 98.44 76 LEU B C 1
ATOM 2842 O O . LEU B 1 76 ? -14.953 -14.5 -3.564 1 98.44 76 LEU B O 1
ATOM 2846 N N . ARG B 1 77 ? -13.133 -14.484 -2.264 1 98.38 77 ARG B N 1
ATOM 2847 C CA . ARG B 1 77 ? -13.852 -14.078 -1.061 1 98.38 77 ARG B CA 1
ATOM 2848 C C . ARG B 1 77 ? -13.617 -12.602 -0.757 1 98.38 77 ARG B C 1
ATOM 2850 O O . ARG B 1 77 ? -12.477 -12.133 -0.757 1 98.38 77 ARG B O 1
ATOM 2857 N N . ARG B 1 78 ? -14.672 -11.883 -0.52 1 98.06 78 ARG B N 1
ATOM 2858 C CA . ARG B 1 78 ? -14.586 -10.445 -0.266 1 98.06 78 ARG B CA 1
ATOM 2859 C C . ARG B 1 78 ? -14.57 -10.156 1.231 1 98.06 78 ARG B C 1
ATOM 2861 O O . ARG B 1 78 ? -15.406 -10.68 1.977 1 98.06 78 ARG B O 1
ATOM 2868 N N . LEU B 1 79 ? -13.664 -9.414 1.667 1 97.69 79 LEU B N 1
ATOM 2869 C CA . LEU B 1 79 ? -13.523 -9.008 3.061 1 97.69 79 LEU B CA 1
ATOM 2870 C C . LEU B 1 79 ? -13.781 -7.512 3.221 1 97.69 79 LEU B C 1
ATOM 2872 O O . LEU B 1 79 ? -13.188 -6.691 2.512 1 97.69 79 LEU B O 1
ATOM 2876 N N . PRO B 1 80 ? -14.625 -7.07 4.102 1 93.56 80 PRO B N 1
ATOM 2877 C CA . PRO B 1 80 ? -15.023 -5.664 4.215 1 93.56 80 PRO B CA 1
ATOM 2878 C C . PRO B 1 80 ? -13.898 -4.773 4.738 1 93.56 80 PRO B C 1
ATOM 2880 O O . PRO B 1 80 ? -13.852 -3.58 4.422 1 93.56 80 PRO B O 1
ATOM 2883 N N . ASP B 1 81 ? -12.953 -5.191 5.457 1 90 81 ASP B N 1
ATOM 2884 C CA . ASP B 1 81 ? -12 -4.316 6.141 1 90 81 ASP B CA 1
ATOM 2885 C C . ASP B 1 81 ? -10.602 -4.461 5.555 1 90 81 ASP B C 1
ATOM 2887 O O . ASP B 1 81 ? -9.609 -4.121 6.203 1 90 81 ASP B O 1
ATOM 2891 N N . ARG B 1 82 ? -10.539 -4.973 4.309 1 94.81 82 ARG B N 1
ATOM 2892 C CA . ARG B 1 82 ? -9.234 -5.176 3.684 1 94.81 82 ARG B CA 1
ATOM 2893 C C . ARG B 1 82 ? -9.273 -4.777 2.211 1 94.81 82 ARG B C 1
ATOM 2895 O O . ARG B 1 82 ? -10.344 -4.598 1.635 1 94.81 82 ARG B O 1
ATOM 2902 N N . THR B 1 83 ? -8.156 -4.52 1.669 1 95.81 83 THR B N 1
ATOM 2903 C CA . THR B 1 83 ? -7.988 -4.297 0.237 1 95.81 83 THR B CA 1
ATOM 2904 C C . THR B 1 83 ? -6.859 -5.168 -0.313 1 95.81 83 THR B C 1
ATOM 2906 O O . THR B 1 83 ? -6.223 -5.914 0.434 1 95.81 83 THR B O 1
ATOM 2909 N N . VAL B 1 84 ? -6.629 -5.145 -1.587 1 98.12 84 VAL B N 1
ATOM 2910 C CA . VAL B 1 84 ? -5.637 -5.988 -2.246 1 98.12 84 VAL B CA 1
ATOM 2911 C C . VAL B 1 84 ? -4.242 -5.395 -2.055 1 98.12 84 VAL B C 1
ATOM 2913 O O . VAL B 1 84 ? -4.102 -4.211 -1.746 1 98.12 84 VAL B O 1
ATOM 2916 N N . GLY B 1 85 ? -3.234 -6.23 -2.117 1 98.06 85 GLY B N 1
ATOM 2917 C CA . GLY B 1 85 ? -1.866 -5.746 -2.051 1 98.06 85 GLY B CA 1
ATOM 2918 C C . GLY B 1 85 ? -1.457 -4.945 -3.271 1 98.06 85 GLY B C 1
ATOM 2919 O O . GLY B 1 85 ? -2.098 -5.031 -4.32 1 98.06 85 GLY B O 1
ATOM 2920 N N . LEU B 1 86 ? -0.417 -4.188 -3.096 1 97.38 86 LEU B N 1
ATOM 2921 C CA . LEU B 1 86 ? 0.116 -3.328 -4.148 1 97.38 86 LEU B CA 1
ATOM 2922 C C . LEU B 1 86 ? 1.642 -3.328 -4.129 1 97.38 86 LEU B C 1
ATOM 2924 O O . LEU B 1 86 ? 2.252 -3.365 -3.059 1 97.38 86 LEU B O 1
ATOM 2928 N N . TYR B 1 87 ? 2.209 -3.408 -5.277 1 95.19 87 TYR B N 1
ATOM 2929 C CA . TYR B 1 87 ? 3.641 -3.139 -5.348 1 95.19 87 TYR B CA 1
ATOM 2930 C C . TYR B 1 87 ? 3.965 -2.199 -6.504 1 95.19 87 TYR B C 1
ATOM 2932 O O . TYR B 1 87 ? 3.23 -2.146 -7.492 1 95.19 87 TYR B O 1
ATOM 2940 N N . MET B 1 88 ? 4.957 -1.432 -6.312 1 93 88 MET B N 1
ATOM 2941 C CA . MET B 1 88 ? 5.414 -0.425 -7.266 1 93 88 MET B CA 1
ATOM 2942 C C . MET B 1 88 ? 6.832 -0.729 -7.738 1 93 88 MET B C 1
ATOM 2944 O O . MET B 1 88 ? 7.695 -1.094 -6.938 1 93 88 MET B O 1
ATOM 2948 N N . ILE B 1 89 ? 7.008 -0.693 -9.023 1 88.88 89 ILE B N 1
ATOM 2949 C CA . ILE B 1 89 ? 8.32 -0.875 -9.633 1 88.88 89 ILE B CA 1
ATOM 2950 C C . ILE B 1 89 ? 8.891 0.481 -10.039 1 88.88 89 ILE B C 1
ATOM 2952 O O . ILE B 1 89 ? 8.305 1.188 -10.859 1 88.88 89 ILE B O 1
ATOM 2956 N N . SER B 1 90 ? 9.922 0.863 -9.414 1 83.5 90 SER B N 1
ATOM 2957 C CA . SER B 1 90 ? 10.609 2.111 -9.734 1 83.5 90 SER B CA 1
ATOM 2958 C C . SER B 1 90 ? 11.898 1.854 -10.516 1 83.5 90 SER B C 1
ATOM 2960 O O . SER B 1 90 ? 12.555 0.831 -10.312 1 83.5 90 SER B O 1
ATOM 2962 N N . LEU B 1 91 ? 12.211 2.734 -11.469 1 79 91 LEU B N 1
ATOM 2963 C CA . LEU B 1 91 ? 13.438 2.652 -12.25 1 79 91 LEU B CA 1
ATOM 2964 C C . LEU B 1 91 ? 14.43 3.727 -11.812 1 79 91 LEU B C 1
ATOM 2966 O O . LEU B 1 91 ? 14.102 4.914 -11.805 1 79 91 LEU B O 1
ATOM 2970 N N . ASP B 1 92 ? 15.461 3.344 -11.156 1 74.5 92 ASP B N 1
ATOM 2971 C CA . ASP B 1 92 ? 16.547 4.27 -10.828 1 74.5 92 ASP B CA 1
ATOM 2972 C C . ASP B 1 92 ? 17.781 3.971 -11.664 1 74.5 92 ASP B C 1
ATOM 2974 O O . ASP B 1 92 ? 18.531 3.027 -11.367 1 74.5 92 ASP B O 1
ATOM 2978 N N . ASN B 1 93 ? 18.109 4.828 -12.609 1 73.31 93 ASN B N 1
ATOM 2979 C CA . ASN B 1 93 ? 19.266 4.672 -13.492 1 73.31 93 ASN B CA 1
ATOM 2980 C C . ASN B 1 93 ? 19.328 3.271 -14.094 1 73.31 93 ASN B C 1
ATOM 2982 O O . ASN B 1 93 ? 20.375 2.617 -14.055 1 73.31 93 ASN B O 1
ATOM 2986 N N . GLY B 1 94 ? 18.219 2.74 -14.5 1 70.81 94 GLY B N 1
ATOM 2987 C CA . GLY B 1 94 ? 18.156 1.444 -15.156 1 70.81 94 GLY B CA 1
ATOM 2988 C C . GLY B 1 94 ? 18 0.289 -14.188 1 70.81 94 GLY B C 1
ATOM 2989 O O . GLY B 1 94 ? 17.766 -0.847 -14.602 1 70.81 94 GLY B O 1
ATOM 2990 N N . GLU B 1 95 ? 18.172 0.58 -12.938 1 78.5 95 GLU B N 1
ATOM 2991 C CA . GLU B 1 95 ? 18.016 -0.459 -11.93 1 78.5 95 GLU B CA 1
ATOM 2992 C C . GLU B 1 95 ? 16.594 -0.456 -11.352 1 78.5 95 GLU B C 1
ATOM 2994 O O . GLU B 1 95 ? 16.078 0.6 -11 1 78.5 95 GLU B O 1
ATOM 2999 N N . ARG B 1 96 ? 16.016 -1.639 -11.312 1 81.62 96 ARG B N 1
ATOM 3000 C CA . ARG B 1 96 ? 14.656 -1.78 -10.805 1 81.62 96 ARG B CA 1
ATOM 3001 C C . ARG B 1 96 ? 14.656 -1.921 -9.289 1 81.62 96 ARG B C 1
ATOM 3003 O O . ARG B 1 96 ? 15.547 -2.551 -8.711 1 81.62 96 ARG B O 1
ATOM 3010 N N . SER B 1 97 ? 13.766 -1.201 -8.672 1 85.94 97 SER B N 1
ATOM 3011 C CA . SER B 1 97 ? 13.484 -1.372 -7.254 1 85.94 97 SER B CA 1
ATOM 3012 C C . SER B 1 97 ? 12 -1.61 -7.004 1 85.94 97 SER B C 1
ATOM 3014 O O . SER B 1 97 ? 11.156 -1.165 -7.785 1 85.94 97 SER B O 1
ATOM 3016 N N . PHE B 1 98 ? 11.781 -2.43 -5.961 1 87.75 98 PHE B N 1
ATOM 3017 C CA . PHE B 1 98 ? 10.406 -2.805 -5.664 1 87.75 98 PHE B CA 1
ATOM 3018 C C . PHE B 1 98 ? 9.992 -2.305 -4.281 1 87.75 98 PHE B C 1
ATOM 3020 O O . PHE B 1 98 ? 10.773 -2.385 -3.33 1 87.75 98 PHE B O 1
ATOM 3027 N N . SER B 1 99 ? 8.844 -1.714 -4.262 1 92.12 99 SER B N 1
ATOM 3028 C CA . SER B 1 99 ? 8.188 -1.386 -2.998 1 92.12 99 SER B CA 1
ATOM 3029 C C . SER B 1 99 ? 6.848 -2.102 -2.863 1 92.12 99 SER B C 1
ATOM 3031 O O . SER B 1 99 ? 6.082 -2.182 -3.826 1 92.12 99 SER B O 1
ATOM 3033 N N . TYR B 1 100 ? 6.637 -2.629 -1.656 1 94.25 100 TYR B N 1
ATOM 3034 C CA . TYR B 1 100 ? 5.441 -3.443 -1.47 1 94.25 100 TYR B CA 1
ATOM 3035 C C . TYR B 1 100 ? 4.551 -2.861 -0.378 1 94.25 100 TYR B C 1
ATOM 3037 O O . TYR B 1 100 ? 5.043 -2.396 0.652 1 94.25 100 TYR B O 1
ATOM 3045 N N . TRP B 1 101 ? 3.324 -2.834 -0.625 1 96.56 101 TRP B N 1
ATOM 3046 C CA . TRP B 1 101 ? 2.266 -2.59 0.349 1 96.56 101 TRP B CA 1
ATOM 3047 C C . TRP B 1 101 ? 1.293 -3.762 0.403 1 96.56 101 TRP B C 1
ATOM 3049 O O . TRP B 1 101 ? 0.23 -3.725 -0.221 1 96.56 101 TRP B O 1
ATOM 3059 N N . ARG B 1 102 ? 1.64 -4.707 1.234 1 94.81 102 ARG B N 1
ATOM 3060 C CA . ARG B 1 102 ? 0.828 -5.922 1.204 1 94.81 102 ARG B CA 1
ATOM 3061 C C . ARG B 1 102 ? 0.694 -6.523 2.598 1 94.81 102 ARG B C 1
ATOM 3063 O O . ARG B 1 102 ? 0.127 -7.609 2.758 1 94.81 102 ARG B O 1
ATOM 3070 N N . GLY B 1 103 ? 1.198 -5.848 3.623 1 93.44 103 GLY B N 1
ATOM 3071 C CA . GLY B 1 103 ? 1.228 -6.395 4.969 1 93.44 103 GLY B CA 1
ATOM 3072 C C . GLY B 1 103 ? -0.153 -6.684 5.527 1 93.44 103 GLY B C 1
ATOM 3073 O O . GLY B 1 103 ? -0.309 -7.539 6.398 1 93.44 103 GLY B O 1
ATOM 3074 N N . GLN B 1 104 ? -1.141 -5.988 4.973 1 93.31 104 GLN B N 1
ATOM 3075 C CA . GLN B 1 104 ? -2.51 -6.164 5.445 1 93.31 104 GLN B CA 1
ATOM 3076 C C . GLN B 1 104 ? -3.443 -6.535 4.297 1 93.31 104 GLN B C 1
ATOM 3078 O O . GLN B 1 104 ? -4.648 -6.281 4.363 1 93.31 104 GLN B O 1
ATOM 3083 N N . SER B 1 105 ? -2.832 -7.098 3.279 1 97.5 105 SER B N 1
ATOM 3084 C CA . SER B 1 105 ? -3.631 -7.445 2.109 1 97.5 105 SER B CA 1
ATOM 3085 C C . SER B 1 105 ? -4.684 -8.492 2.453 1 97.5 105 SER B C 1
ATOM 3087 O O . SER B 1 105 ? -4.477 -9.32 3.342 1 97.5 105 SER B O 1
ATOM 3089 N N . ALA B 1 106 ? -5.816 -8.43 1.724 1 98.44 106 ALA B N 1
ATOM 3090 C CA . ALA B 1 106 ? -6.91 -9.383 1.912 1 98.44 106 ALA B CA 1
ATOM 3091 C C . ALA B 1 106 ? -6.426 -10.82 1.714 1 98.44 106 ALA B C 1
ATOM 3093 O O . ALA B 1 106 ? -6.883 -11.734 2.406 1 98.44 106 ALA B O 1
ATOM 3094 N N . ALA B 1 107 ? -5.504 -11.039 0.85 1 98.69 107 ALA B N 1
ATOM 3095 C CA . ALA B 1 107 ? -5.02 -12.367 0.498 1 98.69 107 ALA B CA 1
ATOM 3096 C C . ALA B 1 107 ? -4.387 -13.062 1.702 1 98.69 107 ALA B C 1
ATOM 3098 O O . ALA B 1 107 ? -4.324 -14.289 1.761 1 98.69 107 ALA B O 1
ATOM 3099 N N . ARG B 1 108 ? -3.908 -12.281 2.664 1 98.25 108 ARG B N 1
ATOM 3100 C CA . ARG B 1 108 ? -3.287 -12.852 3.855 1 98.25 108 ARG B CA 1
ATOM 3101 C C . ARG B 1 108 ? -4.316 -13.594 4.711 1 98.25 108 ARG B C 1
ATOM 3103 O O . ARG B 1 108 ? -3.951 -14.344 5.613 1 98.25 108 ARG B O 1
ATOM 3110 N N . GLN B 1 109 ? -5.586 -13.375 4.422 1 98.25 109 GLN B N 1
ATOM 3111 C CA . GLN B 1 109 ? -6.672 -14.023 5.152 1 98.25 109 GLN B CA 1
ATOM 3112 C C . GLN B 1 109 ? -7.23 -15.211 4.371 1 98.25 109 GLN B C 1
ATOM 3114 O O . GLN B 1 109 ? -8.328 -15.695 4.668 1 98.25 109 GLN B O 1
ATOM 3119 N N . LEU B 1 110 ? -6.504 -15.633 3.412 1 98 110 LEU B N 1
ATOM 3120 C CA . LEU B 1 110 ? -6.914 -16.688 2.486 1 98 110 LEU B CA 1
ATOM 3121 C C . LEU B 1 110 ? -7.375 -17.922 3.242 1 98 110 LEU B C 1
ATOM 3123 O O . LEU B 1 110 ? -8.344 -18.578 2.844 1 98 110 LEU B O 1
ATOM 3127 N N . ALA B 1 111 ? -6.73 -18.266 4.344 1 98.19 111 ALA B N 1
ATOM 3128 C CA . ALA B 1 111 ? -7.023 -19.516 5.055 1 98.19 111 ALA B CA 1
ATOM 3129 C C . ALA B 1 111 ? -7.695 -19.234 6.395 1 98.19 111 ALA B C 1
ATOM 3131 O O . ALA B 1 111 ? -7.668 -20.062 7.301 1 98.19 111 ALA B O 1
ATOM 3132 N N . SER B 1 112 ? -8.273 -18.031 6.562 1 97.88 112 SER B N 1
ATOM 3133 C CA . SER B 1 112 ? -8.883 -17.625 7.828 1 97.88 112 SER B CA 1
ATOM 3134 C C . SER B 1 112 ? -10.25 -18.297 8.016 1 97.88 112 SER B C 1
ATOM 3136 O O . SER B 1 112 ? -10.797 -18.297 9.117 1 97.88 112 SER B O 1
ATOM 3138 N N . ASP B 1 113 ? -10.836 -18.859 6.926 1 97.56 113 ASP B N 1
ATOM 3139 C CA . ASP B 1 113 ? -12.125 -19.547 6.941 1 97.56 113 ASP B CA 1
ATOM 3140 C C . ASP B 1 113 ? -12.008 -20.953 6.344 1 97.56 113 ASP B C 1
ATOM 3142 O O . ASP B 1 113 ? -12.195 -21.141 5.141 1 97.56 113 ASP B O 1
ATOM 3146 N N . PRO B 1 114 ? -11.781 -21.922 7.184 1 96.19 114 PRO B N 1
ATOM 3147 C CA . PRO B 1 114 ? -11.555 -23.281 6.699 1 96.19 114 PRO B CA 1
ATOM 3148 C C . PRO B 1 114 ? -12.75 -23.844 5.926 1 96.19 114 PRO B C 1
ATOM 3150 O O . PRO B 1 114 ? -12.57 -24.625 4.984 1 96.19 114 PRO B O 1
ATOM 3153 N N . ASP B 1 115 ? -13.953 -23.438 6.336 1 96.75 115 ASP B N 1
ATOM 3154 C CA . ASP B 1 115 ? -15.141 -23.922 5.629 1 96.75 115 ASP B CA 1
ATOM 3155 C C . ASP B 1 115 ? -15.18 -23.391 4.199 1 96.75 115 ASP B C 1
ATOM 3157 O O . ASP B 1 115 ? -15.469 -24.141 3.262 1 96.75 115 ASP B O 1
ATOM 3161 N N . TRP B 1 116 ? -14.906 -22.141 4.105 1 96.88 116 TRP B N 1
ATOM 3162 C CA . TRP B 1 116 ? -14.836 -21.547 2.77 1 96.88 116 TRP B CA 1
ATOM 3163 C C . TRP B 1 116 ? -13.734 -22.219 1.942 1 96.88 116 TRP B C 1
ATOM 3165 O O . TRP B 1 116 ? -13.961 -22.578 0.789 1 96.88 116 TRP B O 1
ATOM 3175 N N . LEU B 1 117 ? -12.617 -22.406 2.527 1 96.56 117 LEU B N 1
ATOM 3176 C CA . LEU B 1 117 ? -11.477 -23.016 1.847 1 96.56 117 LEU B CA 1
ATOM 3177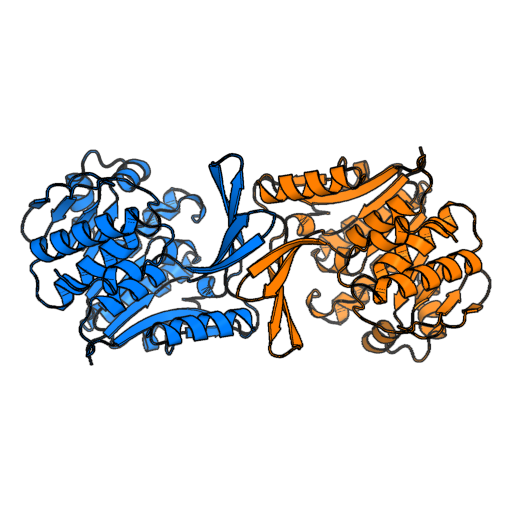 C C . LEU B 1 117 ? -11.82 -24.406 1.333 1 96.56 117 LEU B C 1
ATOM 3179 O O . LEU B 1 117 ? -11.562 -24.719 0.168 1 96.56 117 LEU B O 1
ATOM 3183 N N . ASP B 1 118 ? -12.461 -25.156 2.174 1 96.56 118 ASP B N 1
ATOM 3184 C CA . ASP B 1 118 ? -12.852 -26.516 1.778 1 96.56 118 ASP B CA 1
ATOM 3185 C C . ASP B 1 118 ? -13.852 -26.469 0.625 1 96.56 118 ASP B C 1
ATOM 3187 O O . ASP B 1 118 ? -13.766 -27.281 -0.303 1 96.56 118 ASP B O 1
ATOM 3191 N N . SER B 1 119 ? -14.711 -25.531 0.715 1 96.31 119 SER B N 1
ATOM 3192 C CA . SER B 1 119 ? -15.758 -25.453 -0.299 1 96.31 119 SER B CA 1
ATOM 3193 C C . SER B 1 119 ? -15.172 -25.094 -1.664 1 96.31 119 SER B C 1
ATOM 3195 O O . SER B 1 119 ? -15.602 -25.641 -2.684 1 96.31 119 SER B O 1
ATOM 3197 N N . VAL B 1 120 ? -14.18 -24.266 -1.734 1 95.94 120 VAL B N 1
ATOM 3198 C CA . VAL B 1 120 ? -13.695 -23.797 -3.027 1 95.94 120 VAL B CA 1
ATOM 3199 C C . VAL B 1 120 ? -12.688 -24.797 -3.596 1 95.94 120 VAL B C 1
ATOM 3201 O O . VAL B 1 120 ? -12.531 -24.891 -4.812 1 95.94 120 VAL B O 1
ATOM 3204 N N . LEU B 1 121 ? -12.055 -25.531 -2.742 1 96.75 121 LEU B N 1
ATOM 3205 C CA . LEU B 1 121 ? -11.047 -26.484 -3.215 1 96.75 121 LEU B CA 1
ATOM 3206 C C . LEU B 1 121 ? -11.695 -27.797 -3.619 1 96.75 121 LEU B C 1
ATOM 3208 O O . LEU B 1 121 ? -11.102 -28.594 -4.359 1 96.75 121 LEU B O 1
ATOM 3212 N N . SER B 1 122 ? -12.922 -27.891 -3.057 1 91.12 122 SER B N 1
ATOM 3213 C CA . SER B 1 122 ? -13.602 -29.156 -3.293 1 91.12 122 SER B CA 1
ATOM 3214 C C . SER B 1 122 ? -13.969 -29.328 -4.766 1 91.12 122 SER B C 1
ATOM 3216 O O . SER B 1 122 ? -14.516 -28.406 -5.379 1 91.12 122 SER B O 1
ATOM 3218 N N . GLY B 1 123 ? -13.562 -30.391 -5.367 1 87 123 GLY B N 1
ATOM 3219 C CA . GLY B 1 123 ? -13.969 -30.734 -6.719 1 87 123 GLY B CA 1
ATOM 3220 C C . GLY B 1 123 ? -13 -30.266 -7.781 1 87 123 GLY B C 1
ATOM 3221 O O . GLY B 1 123 ? -13.172 -30.562 -8.961 1 87 123 GLY B O 1
ATOM 3222 N N . ALA B 1 124 ? -12.039 -29.5 -7.395 1 94.56 124 ALA B N 1
ATOM 3223 C CA . ALA B 1 124 ? -11.039 -29.094 -8.375 1 94.56 124 ALA B CA 1
ATOM 3224 C C . ALA B 1 124 ? -10.195 -30.281 -8.828 1 94.56 124 ALA B C 1
ATOM 3226 O O . ALA B 1 124 ? -9.898 -31.188 -8.031 1 94.56 124 ALA B O 1
ATOM 3227 N N . ASP B 1 125 ? -9.914 -30.297 -10.102 1 97.69 125 ASP B N 1
ATOM 3228 C CA . ASP B 1 125 ? -9.078 -31.375 -10.633 1 97.69 125 ASP B CA 1
ATOM 3229 C C . ASP B 1 125 ? -7.598 -31.078 -10.414 1 97.69 125 ASP B C 1
ATOM 3231 O O . ASP B 1 125 ? -6.812 -32 -10.133 1 97.69 125 ASP B O 1
ATOM 3235 N N . ILE B 1 126 ? -7.223 -29.844 -10.578 1 98.56 126 ILE B N 1
ATOM 3236 C CA . ILE B 1 126 ? -5.859 -29.375 -10.336 1 98.56 126 ILE B CA 1
ATOM 3237 C C . ILE B 1 126 ? -5.875 -28.188 -9.383 1 98.56 126 ILE B C 1
ATOM 3239 O O . ILE B 1 126 ? -6.648 -27.25 -9.578 1 98.56 126 ILE B O 1
ATOM 3243 N N . LEU B 1 127 ? -5.129 -28.281 -8.336 1 98.81 127 LEU B N 1
ATOM 3244 C CA . LEU B 1 127 ? -4.902 -27.188 -7.395 1 98.81 127 LEU B CA 1
ATOM 3245 C C . LEU B 1 127 ? -3.455 -26.719 -7.445 1 98.81 127 LEU B C 1
ATOM 3247 O O . LEU B 1 127 ? -2.527 -27.531 -7.344 1 98.81 127 LEU B O 1
ATOM 3251 N N . TYR B 1 128 ? -3.244 -25.438 -7.703 1 98.94 128 TYR B N 1
ATOM 3252 C CA . TYR B 1 128 ? -1.909 -24.875 -7.867 1 98.94 128 TYR B CA 1
ATOM 3253 C C . TYR B 1 128 ? -1.646 -23.781 -6.84 1 98.94 128 TYR B C 1
ATOM 3255 O O . TYR B 1 128 ? -2.424 -22.828 -6.727 1 98.94 128 TYR B O 1
ATOM 3263 N N . PHE B 1 129 ? -0.603 -23.859 -6.008 1 98.88 129 PHE B N 1
ATOM 3264 C CA . PHE B 1 129 ? -0.208 -22.828 -5.051 1 98.88 129 PHE B CA 1
ATOM 3265 C C . PHE B 1 129 ? 1.31 -22.703 -4.98 1 98.88 129 PHE B C 1
ATOM 3267 O O . PHE B 1 129 ? 2.027 -23.438 -5.668 1 98.88 129 PHE B O 1
ATOM 3274 N N . SER B 1 130 ? 1.807 -21.719 -4.223 1 98.88 130 SER B N 1
ATOM 3275 C CA . SER B 1 130 ? 3.238 -21.438 -4.277 1 98.88 130 SER B CA 1
ATOM 3276 C C . SER B 1 130 ? 3.797 -21.125 -2.891 1 98.88 130 SER B C 1
ATOM 3278 O O . SER B 1 130 ? 3.043 -21.047 -1.919 1 98.88 130 SER B O 1
ATOM 3280 N N . GLY B 1 131 ? 5.156 -21.031 -2.885 1 98.62 131 GLY B N 1
ATOM 3281 C CA . GLY B 1 131 ? 5.812 -20.578 -1.673 1 98.62 131 GLY B CA 1
ATOM 3282 C C . GLY B 1 131 ? 5.352 -19.203 -1.23 1 98.62 131 GLY B C 1
ATOM 3283 O O . GLY B 1 131 ? 5.273 -18.922 -0.033 1 98.62 131 GLY B O 1
ATOM 3284 N N . ILE B 1 132 ? 5 -18.391 -2.166 1 98.44 132 ILE B N 1
ATOM 3285 C CA . ILE B 1 132 ? 4.488 -17.062 -1.839 1 98.44 132 ILE B CA 1
ATOM 3286 C C . ILE B 1 132 ? 3.098 -17.188 -1.217 1 98.44 132 ILE B C 1
ATOM 3288 O O . ILE B 1 132 ? 2.773 -16.469 -0.263 1 98.44 132 ILE B O 1
ATOM 3292 N N . THR B 1 133 ? 2.258 -18.141 -1.747 1 98.81 133 THR B N 1
ATOM 3293 C CA . THR B 1 133 ? 0.954 -18.391 -1.147 1 98.81 133 THR B CA 1
ATOM 3294 C C . THR B 1 133 ? 1.092 -18.688 0.344 1 98.81 133 THR B C 1
ATOM 3296 O O . THR B 1 133 ? 0.332 -18.156 1.157 1 98.81 133 THR B O 1
ATOM 3299 N N . LEU B 1 134 ? 2.1 -19.453 0.669 1 98.75 134 LEU B N 1
ATOM 3300 C CA . LEU B 1 134 ? 2.312 -19.828 2.061 1 98.75 134 LEU B CA 1
ATOM 3301 C C . LEU B 1 134 ? 2.947 -18.688 2.846 1 98.75 134 LEU B C 1
ATOM 3303 O O . LEU B 1 134 ? 2.592 -18.453 4.004 1 98.75 134 LEU B O 1
ATOM 3307 N N . ALA B 1 135 ? 3.842 -18.031 2.225 1 98.56 135 ALA B N 1
ATOM 3308 C CA . ALA B 1 135 ? 4.66 -17.031 2.912 1 98.56 135 ALA B CA 1
ATOM 3309 C C . ALA B 1 135 ? 3.805 -15.875 3.432 1 98.56 135 ALA B C 1
ATOM 3311 O O . ALA B 1 135 ? 4.125 -15.273 4.457 1 98.56 135 ALA B O 1
ATOM 3312 N N . ILE B 1 136 ? 2.746 -15.539 2.781 1 98.12 136 ILE B N 1
ATOM 3313 C CA . ILE B 1 136 ? 1.945 -14.383 3.174 1 98.12 136 ILE B CA 1
ATOM 3314 C C . ILE B 1 136 ? 1.016 -14.766 4.324 1 98.12 136 ILE B C 1
ATOM 3316 O O . ILE B 1 136 ? 0.362 -13.906 4.914 1 98.12 136 ILE B O 1
ATOM 3320 N N . LEU B 1 137 ? 0.951 -16.062 4.68 1 98.38 137 LEU B N 1
ATOM 3321 C CA . LEU B 1 137 ? 0.058 -16.531 5.727 1 98.38 137 LEU B CA 1
ATOM 3322 C C . LEU B 1 137 ? 0.797 -16.656 7.055 1 98.38 137 LEU B C 1
ATOM 3324 O O . LEU B 1 137 ? 1.999 -16.938 7.078 1 98.38 137 LEU B O 1
ATOM 3328 N N . CYS B 1 138 ? 0.086 -16.469 8.148 1 96.81 138 CYS B N 1
ATOM 3329 C CA . CYS B 1 138 ? 0.645 -16.797 9.453 1 96.81 138 CYS B CA 1
ATOM 3330 C C . CYS B 1 138 ? 0.777 -18.312 9.617 1 96.81 138 CYS B C 1
ATOM 3332 O O . CYS B 1 138 ? 0.179 -19.078 8.852 1 96.81 138 CYS B O 1
ATOM 3334 N N . PRO B 1 139 ? 1.521 -18.781 10.547 1 96.69 139 PRO B N 1
ATOM 3335 C CA . PRO B 1 139 ? 1.8 -20.219 10.688 1 96.69 139 PRO B CA 1
ATOM 3336 C C . PRO B 1 139 ? 0.531 -21.047 10.797 1 96.69 139 PRO B C 1
ATOM 3338 O O . PRO B 1 139 ? 0.411 -22.094 10.133 1 96.69 139 PRO B O 1
ATOM 3341 N N . ASP B 1 140 ? -0.429 -20.609 11.523 1 97.44 140 ASP B N 1
ATOM 3342 C CA . ASP B 1 140 ? -1.675 -21.359 11.68 1 97.44 140 ASP B CA 1
ATOM 3343 C C . ASP B 1 140 ? -2.426 -21.453 10.352 1 97.44 140 ASP B C 1
ATOM 3345 O O . ASP B 1 140 ? -3 -22.5 10.031 1 97.44 140 ASP B O 1
ATOM 3349 N N . HIS B 1 141 ? -2.398 -20.406 9.578 1 98.25 141 HIS B N 1
ATOM 3350 C CA . HIS B 1 141 ? -3.104 -20.375 8.297 1 98.25 141 HIS B CA 1
ATOM 3351 C C . HIS B 1 141 ? -2.373 -21.203 7.25 1 98.25 141 HIS B C 1
ATOM 3353 O O . HIS B 1 141 ? -3.004 -21.797 6.363 1 98.25 141 HIS B O 1
ATOM 3359 N N . ARG B 1 142 ? -1.048 -21.281 7.363 1 98.44 142 ARG B N 1
ATOM 3360 C CA . ARG B 1 142 ? -0.295 -22.172 6.496 1 98.44 142 ARG B CA 1
ATOM 3361 C C . ARG B 1 142 ? -0.755 -23.625 6.672 1 98.44 142 ARG B C 1
ATOM 3363 O O . ARG B 1 142 ? -1.013 -24.312 5.688 1 98.44 142 ARG B O 1
ATOM 3370 N N . ARG B 1 143 ? -0.893 -24 7.895 1 98 143 ARG B N 1
ATOM 3371 C CA . ARG B 1 143 ? -1.331 -25.344 8.211 1 98 143 ARG B CA 1
ATOM 3372 C C . ARG B 1 143 ? -2.76 -25.594 7.73 1 98 143 ARG B C 1
ATOM 3374 O O . ARG B 1 143 ? -3.061 -26.641 7.152 1 98 143 ARG B O 1
ATOM 3381 N N . ALA B 1 144 ? -3.578 -24.594 7.93 1 98.38 144 ALA B N 1
ATOM 3382 C CA . ALA B 1 144 ? -4.973 -24.703 7.516 1 98.38 144 ALA B CA 1
ATOM 3383 C C . ALA B 1 144 ? -5.082 -24.906 6.004 1 98.38 144 ALA B C 1
ATOM 3385 O O . ALA B 1 144 ? -5.852 -25.75 5.535 1 98.38 144 ALA B O 1
ATOM 3386 N N . LEU B 1 145 ? -4.34 -24.156 5.266 1 98.69 145 LEU B N 1
ATOM 3387 C CA . LEU B 1 145 ? -4.363 -24.281 3.814 1 98.69 145 LEU B CA 1
ATOM 3388 C C . LEU B 1 145 ? -3.861 -25.656 3.381 1 98.69 145 LEU B C 1
ATOM 3390 O O . LEU B 1 145 ? -4.5 -26.328 2.566 1 98.69 145 LEU B O 1
ATOM 3394 N N . CYS B 1 146 ? -2.77 -26.062 3.963 1 98.38 146 CYS B N 1
ATOM 3395 C CA . CYS B 1 146 ? -2.174 -27.344 3.576 1 98.38 146 CYS B CA 1
ATOM 3396 C C . CYS B 1 146 ? -3.08 -28.516 3.955 1 98.38 146 CYS B C 1
ATOM 3398 O O . CYS B 1 146 ? -3.184 -29.484 3.215 1 98.38 146 CYS B O 1
ATOM 3400 N N . ASP B 1 147 ? -3.75 -28.375 5.09 1 97.94 147 ASP B N 1
ATOM 3401 C CA . ASP B 1 147 ? -4.719 -29.406 5.469 1 97.94 147 ASP B CA 1
ATOM 3402 C C . ASP B 1 147 ? -5.852 -29.484 4.449 1 97.94 147 ASP B C 1
ATOM 3404 O O . ASP B 1 147 ? -6.277 -30.578 4.078 1 97.94 147 ASP B O 1
ATOM 3408 N N . ALA B 1 148 ? -6.336 -28.391 4.059 1 98.38 148 ALA B N 1
ATOM 3409 C CA . ALA B 1 148 ? -7.41 -28.344 3.07 1 98.38 148 ALA B CA 1
ATOM 3410 C C . ALA B 1 148 ? -6.949 -28.938 1.74 1 98.38 148 ALA B C 1
ATOM 3412 O O . ALA B 1 148 ? -7.691 -29.672 1.089 1 98.38 148 ALA B O 1
ATOM 3413 N N . LEU B 1 149 ? -5.766 -28.625 1.342 1 98.44 149 LEU B N 1
ATOM 3414 C CA . LEU B 1 149 ? -5.195 -29.156 0.11 1 98.44 149 LEU B CA 1
ATOM 3415 C C . LEU B 1 149 ? -5.035 -30.672 0.198 1 98.44 149 LEU B C 1
ATOM 3417 O O . LEU B 1 149 ? -5.312 -31.375 -0.766 1 98.44 149 LEU B O 1
ATOM 3421 N N . ALA B 1 150 ? -4.566 -31.109 1.353 1 97.56 150 ALA B N 1
ATOM 3422 C CA . ALA B 1 150 ? -4.418 -32.531 1.577 1 97.56 150 ALA B CA 1
ATOM 3423 C C . ALA B 1 150 ? -5.758 -33.25 1.443 1 97.56 150 ALA B C 1
ATOM 3425 O O . ALA B 1 150 ? -5.832 -34.344 0.858 1 97.56 150 ALA B O 1
ATOM 3426 N N . ARG B 1 151 ? -6.773 -32.656 2.01 1 97.69 151 ARG B N 1
ATOM 3427 C CA . ARG B 1 151 ? -8.109 -33.25 1.896 1 97.69 151 ARG B CA 1
ATOM 3428 C C . ARG B 1 151 ? -8.555 -33.312 0.44 1 97.69 151 ARG B C 1
ATOM 3430 O O . ARG B 1 151 ? -9.102 -34.312 -0.007 1 97.69 151 ARG B O 1
ATOM 3437 N N . ALA B 1 152 ? -8.359 -32.25 -0.271 1 97.69 152 ALA B N 1
ATOM 3438 C CA . ALA B 1 152 ? -8.719 -32.219 -1.687 1 97.69 152 ALA B CA 1
ATOM 3439 C C . ALA B 1 152 ? -7.938 -33.281 -2.469 1 97.69 152 ALA B C 1
ATOM 3441 O O . ALA B 1 152 ? -8.492 -33.969 -3.338 1 97.69 152 ALA B O 1
ATOM 3442 N N . ARG B 1 153 ? -6.691 -33.344 -2.158 1 96.81 153 ARG B N 1
ATOM 3443 C CA . ARG B 1 153 ? -5.824 -34.344 -2.789 1 96.81 153 ARG B CA 1
ATOM 3444 C C . ARG B 1 153 ? -6.344 -35.75 -2.545 1 96.81 153 ARG B C 1
ATOM 3446 O O . ARG B 1 153 ? -6.383 -36.594 -3.465 1 96.81 153 ARG B O 1
ATOM 3453 N N . SER B 1 154 ? -6.727 -36.031 -1.378 1 96.25 154 SER B N 1
ATOM 3454 C CA . SER B 1 154 ? -7.246 -37.344 -1.018 1 96.25 154 SER B CA 1
ATOM 3455 C C . SER B 1 154 ? -8.539 -37.656 -1.761 1 96.25 154 SER B C 1
ATOM 3457 O O . SER B 1 154 ? -8.914 -38.812 -1.916 1 96.25 154 SER B O 1
ATOM 3459 N N . ARG B 1 155 ? -9.172 -36.625 -2.225 1 95.75 155 ARG B N 1
ATOM 3460 C CA . ARG B 1 155 ? -10.422 -36.781 -2.963 1 95.75 155 ARG B CA 1
ATOM 3461 C C . ARG B 1 155 ? -10.164 -36.844 -4.465 1 95.75 155 ARG B C 1
ATOM 3463 O O . ARG B 1 155 ? -11.102 -36.875 -5.262 1 95.75 155 ARG B O 1
ATOM 3470 N N . GLY B 1 156 ? -8.906 -36.75 -4.844 1 95.81 156 GLY B N 1
ATOM 3471 C CA . GLY B 1 156 ? -8.586 -37.031 -6.234 1 95.81 156 GLY B CA 1
ATOM 3472 C C . GLY B 1 156 ? -7.945 -35.875 -6.945 1 95.81 156 GLY B C 1
ATOM 3473 O O . GLY B 1 156 ? -7.523 -35.969 -8.094 1 95.81 156 GLY B O 1
ATOM 3474 N N . ALA B 1 157 ? -7.871 -34.719 -6.316 1 97.44 157 ALA B N 1
ATOM 3475 C CA . ALA B 1 157 ? -7.254 -33.562 -6.957 1 97.44 157 ALA B CA 1
ATOM 3476 C C . ALA B 1 157 ? -5.746 -33.75 -7.102 1 97.44 157 ALA B C 1
ATOM 3478 O O . ALA B 1 157 ? -5.102 -34.344 -6.227 1 97.44 157 ALA B O 1
ATOM 3479 N N . THR B 1 158 ? -5.207 -33.312 -8.219 1 98.12 158 THR B N 1
ATOM 3480 C CA . THR B 1 158 ? -3.762 -33.188 -8.359 1 98.12 158 THR B CA 1
ATOM 3481 C C . THR B 1 158 ? -3.297 -31.844 -7.797 1 98.12 158 THR B C 1
ATOM 3483 O O . THR B 1 158 ? -3.785 -30.781 -8.211 1 98.12 158 THR B O 1
ATOM 3486 N N . VAL B 1 159 ? -2.367 -31.875 -6.871 1 98.62 159 VAL B N 1
ATOM 3487 C CA . VAL B 1 159 ? -1.894 -30.641 -6.23 1 98.62 159 VAL B CA 1
ATOM 3488 C C . VAL B 1 159 ? -0.479 -30.328 -6.711 1 98.62 159 VAL B C 1
ATOM 3490 O O . VAL B 1 159 ? 0.407 -31.188 -6.664 1 98.62 159 VAL B O 1
ATOM 3493 N N . ALA B 1 160 ? -0.295 -29.125 -7.227 1 98.88 160 ALA B N 1
ATOM 3494 C CA . ALA B 1 160 ? 1.01 -28.641 -7.672 1 98.88 160 ALA B CA 1
ATOM 3495 C C . ALA B 1 160 ? 1.511 -27.516 -6.777 1 98.88 160 ALA B C 1
ATOM 3497 O O . ALA B 1 160 ? 0.745 -26.625 -6.402 1 98.88 160 ALA B O 1
ATOM 3498 N N . PHE B 1 161 ? 2.799 -27.547 -6.406 1 98.81 161 PHE B N 1
ATOM 3499 C CA . PHE B 1 161 ? 3.434 -26.578 -5.527 1 98.81 161 PHE B CA 1
ATOM 3500 C C . PHE B 1 161 ? 4.668 -25.969 -6.188 1 98.81 161 PHE B C 1
ATOM 3502 O O . PHE B 1 161 ? 5.637 -26.672 -6.465 1 98.81 161 PHE B O 1
ATOM 3509 N N . ASP B 1 162 ? 4.609 -24.703 -6.492 1 98.81 162 ASP B N 1
ATOM 3510 C CA . ASP B 1 162 ? 5.777 -23.938 -6.926 1 98.81 162 ASP B CA 1
ATOM 3511 C C . ASP B 1 162 ? 6.5 -23.312 -5.73 1 98.81 162 ASP B C 1
ATOM 3513 O O . ASP B 1 162 ? 5.957 -22.438 -5.059 1 98.81 162 ASP B O 1
ATOM 3517 N N . THR B 1 163 ? 7.734 -23.656 -5.48 1 98.19 163 THR B N 1
ATOM 3518 C CA . THR B 1 163 ? 8.414 -23.219 -4.266 1 98.19 163 THR B CA 1
ATOM 3519 C C . THR B 1 163 ? 8.57 -21.703 -4.25 1 98.19 163 THR B C 1
ATOM 3521 O O . THR B 1 163 ? 8.375 -21.062 -3.215 1 98.19 163 THR B O 1
ATOM 3524 N N . ASN B 1 164 ? 8.984 -21.172 -5.453 1 97.12 164 ASN B N 1
ATOM 3525 C CA . ASN B 1 164 ? 9.008 -19.719 -5.609 1 97.12 164 ASN B CA 1
ATOM 3526 C C . ASN B 1 164 ? 9.414 -19.031 -4.316 1 97.12 164 ASN B C 1
ATOM 3528 O O . ASN B 1 164 ? 8.641 -18.234 -3.76 1 97.12 164 ASN B O 1
ATOM 3532 N N . LEU B 1 165 ? 10.727 -19.156 -3.949 1 95.81 165 LEU B N 1
ATOM 3533 C CA . LEU B 1 165 ? 11.258 -18.672 -2.674 1 95.81 165 LEU B CA 1
ATOM 3534 C C . LEU B 1 165 ? 11.359 -17.156 -2.656 1 95.81 165 LEU B C 1
ATOM 3536 O O . LEU B 1 165 ? 11.914 -16.562 -3.58 1 95.81 165 LEU B O 1
ATOM 3540 N N . ARG B 1 166 ? 10.727 -16.562 -1.646 1 95.44 166 ARG B N 1
ATOM 3541 C CA . ARG B 1 166 ? 10.859 -15.141 -1.329 1 95.44 166 ARG B CA 1
ATOM 3542 C C . ARG B 1 166 ? 11.227 -14.945 0.139 1 95.44 166 ARG B C 1
ATOM 3544 O O . ARG B 1 166 ? 10.344 -14.711 0.975 1 95.44 166 ARG B O 1
ATOM 3551 N N . PRO B 1 167 ? 12.508 -14.906 0.428 1 95.06 167 PRO B N 1
ATOM 3552 C CA . PRO B 1 167 ? 12.961 -14.883 1.822 1 95.06 167 PRO B CA 1
ATOM 3553 C C . PRO B 1 167 ? 12.367 -13.719 2.613 1 95.06 167 PRO B C 1
ATOM 3555 O O . PRO B 1 167 ? 12.016 -13.875 3.785 1 95.06 167 PRO B O 1
ATOM 3558 N N . SER B 1 168 ? 12.117 -12.617 2.01 1 91.56 168 SER B N 1
ATOM 3559 C CA . SER B 1 168 ? 11.688 -11.406 2.701 1 91.56 168 SER B CA 1
ATOM 3560 C C . SER B 1 168 ? 10.258 -11.539 3.207 1 91.56 168 SER B C 1
ATOM 3562 O O . SER B 1 168 ? 9.805 -10.734 4.023 1 91.56 168 SER B O 1
ATOM 3564 N N . LEU B 1 169 ? 9.562 -12.562 2.779 1 95.38 169 LEU B N 1
ATOM 3565 C CA . LEU B 1 169 ? 8.164 -12.727 3.17 1 95.38 169 LEU B CA 1
ATOM 3566 C C . LEU B 1 169 ? 8.047 -13.633 4.391 1 95.38 169 LEU B C 1
ATOM 3568 O O . LEU B 1 169 ? 6.977 -13.719 5 1 95.38 169 LEU B O 1
ATOM 3572 N N . TRP B 1 170 ? 9.125 -14.273 4.688 1 96.69 170 TRP B N 1
ATOM 3573 C CA . TRP B 1 170 ? 9.094 -15.234 5.789 1 96.69 170 TRP B CA 1
ATOM 3574 C C . TRP B 1 170 ? 9.641 -14.609 7.066 1 96.69 170 TRP B C 1
ATOM 3576 O O . TRP B 1 170 ? 10.477 -13.711 7.02 1 96.69 170 TRP B O 1
ATOM 3586 N N . GLU B 1 171 ? 9.219 -15.141 8.195 1 95.56 171 GLU B N 1
ATOM 3587 C CA . GLU B 1 171 ? 9.672 -14.672 9.5 1 95.56 171 GLU B CA 1
ATOM 3588 C C . GLU B 1 171 ? 11.172 -14.898 9.68 1 95.56 171 GLU B C 1
ATOM 3590 O O . GLU B 1 171 ? 11.867 -14.062 10.258 1 95.56 171 GLU B O 1
ATOM 3595 N N . ASP B 1 172 ? 11.602 -16.031 9.297 1 96.38 172 ASP B N 1
ATOM 3596 C CA . ASP B 1 172 ? 13.008 -16.406 9.344 1 96.38 172 ASP B CA 1
ATOM 3597 C C . ASP B 1 172 ? 13.289 -17.609 8.445 1 96.38 172 ASP B C 1
ATOM 3599 O O . ASP B 1 172 ? 12.367 -18.172 7.848 1 96.38 172 ASP B O 1
ATOM 3603 N N . THR B 1 173 ? 14.531 -17.969 8.375 1 96.81 173 THR B N 1
ATOM 3604 C CA . THR B 1 173 ? 14.969 -19.031 7.473 1 96.81 173 THR B CA 1
ATOM 3605 C C . THR B 1 173 ? 14.398 -20.375 7.902 1 96.81 173 THR B C 1
ATOM 3607 O O . THR B 1 173 ? 14.016 -21.188 7.062 1 96.81 173 THR B O 1
ATOM 3610 N N . ALA B 1 174 ? 14.367 -20.594 9.172 1 97.56 174 ALA B N 1
ATOM 3611 C CA . ALA B 1 174 ? 13.844 -21.859 9.68 1 97.56 174 ALA B CA 1
ATOM 3612 C C . ALA B 1 174 ? 12.367 -22.031 9.336 1 97.56 174 ALA B C 1
ATOM 3614 O O . ALA B 1 174 ? 11.938 -23.094 8.914 1 97.56 174 ALA B O 1
ATOM 3615 N N . THR B 1 175 ? 11.617 -20.969 9.5 1 97.88 175 THR B N 1
ATOM 3616 C CA . THR B 1 175 ? 10.195 -20.969 9.156 1 97.88 175 THR B CA 1
ATOM 3617 C C . THR B 1 175 ? 10 -21.172 7.656 1 97.88 175 THR B C 1
ATOM 3619 O O . THR B 1 175 ? 9.078 -21.859 7.23 1 97.88 175 THR B O 1
ATOM 3622 N N . MET B 1 176 ? 10.867 -20.531 6.91 1 97.81 176 MET B N 1
ATOM 3623 C CA . MET B 1 176 ? 10.812 -20.688 5.457 1 97.81 176 MET B CA 1
ATOM 3624 C C . MET B 1 176 ? 11.023 -22.141 5.055 1 97.81 176 MET B C 1
ATOM 3626 O O . MET B 1 176 ? 10.234 -22.688 4.281 1 97.81 176 MET B O 1
ATOM 3630 N N . ARG B 1 177 ? 12.008 -22.812 5.625 1 97.62 177 ARG B N 1
ATOM 3631 C CA . ARG B 1 177 ? 12.281 -24.219 5.34 1 97.62 177 ARG B CA 1
ATOM 3632 C C . ARG B 1 177 ? 11.094 -25.094 5.711 1 97.62 177 ARG B C 1
ATOM 3634 O O . ARG B 1 177 ? 10.68 -25.953 4.934 1 97.62 177 ARG B O 1
ATOM 3641 N N . ALA B 1 178 ? 10.586 -24.844 6.863 1 97.56 178 ALA B N 1
ATOM 3642 C CA . ALA B 1 178 ? 9.445 -25.625 7.348 1 97.56 178 ALA B CA 1
ATOM 3643 C C . ALA B 1 178 ? 8.219 -25.406 6.461 1 97.56 178 ALA B C 1
ATOM 3645 O O . ALA B 1 178 ? 7.488 -26.359 6.172 1 97.56 178 ALA B O 1
ATOM 3646 N N . GLY B 1 179 ? 8.016 -24.172 6.059 1 97.69 179 GLY B N 1
ATOM 3647 C CA . GLY B 1 179 ? 6.883 -23.859 5.207 1 97.69 179 GLY B CA 1
ATOM 3648 C C . GLY B 1 179 ? 6.961 -24.516 3.842 1 97.69 179 GLY B C 1
ATOM 3649 O O . GLY B 1 179 ? 5.969 -25.047 3.348 1 97.69 179 GLY B O 1
ATOM 3650 N N . LEU B 1 180 ? 8.125 -24.438 3.264 1 97.31 180 LEU B N 1
ATOM 3651 C CA . LEU B 1 180 ? 8.305 -25.047 1.951 1 97.31 180 LEU B CA 1
ATOM 3652 C C . LEU B 1 180 ? 8.156 -26.562 2.035 1 97.31 180 LEU B C 1
ATOM 3654 O O . LEU B 1 180 ? 7.566 -27.188 1.146 1 97.31 180 LEU B O 1
ATOM 3658 N N . SER B 1 181 ? 8.672 -27.141 3.105 1 97.31 181 SER B N 1
ATOM 3659 C CA . SER B 1 181 ? 8.516 -28.578 3.32 1 97.31 181 SER B CA 1
ATOM 3660 C C . SER B 1 181 ? 7.051 -28.953 3.518 1 97.31 181 SER B C 1
ATOM 3662 O O . SER B 1 181 ? 6.59 -29.969 2.994 1 97.31 181 SER B O 1
ATOM 3664 N N . LEU B 1 182 ? 6.367 -28.172 4.25 1 97.81 182 LEU B N 1
ATOM 3665 C CA . LEU B 1 182 ? 4.941 -28.375 4.457 1 97.81 182 LEU B CA 1
ATOM 3666 C C . LEU B 1 182 ? 4.184 -28.328 3.135 1 97.81 182 LEU B C 1
ATOM 3668 O O . LEU B 1 182 ? 3.354 -29.188 2.852 1 97.81 182 LEU B O 1
ATOM 3672 N N . GLY B 1 183 ? 4.441 -27.328 2.307 1 98.19 183 GLY B N 1
ATOM 3673 C CA . GLY B 1 183 ? 3.824 -27.234 0.994 1 98.19 183 GLY B CA 1
ATOM 3674 C C . GLY B 1 183 ? 4.098 -28.438 0.113 1 98.19 183 GLY B C 1
ATOM 3675 O O . GLY B 1 183 ? 3.182 -28.984 -0.498 1 98.19 183 GLY B O 1
ATOM 3676 N N . ALA B 1 184 ? 5.324 -28.828 0.133 1 98 184 ALA B N 1
ATOM 3677 C CA . ALA B 1 184 ? 5.723 -29.969 -0.686 1 98 184 ALA B CA 1
ATOM 3678 C C . ALA B 1 184 ? 5.047 -31.25 -0.21 1 98 184 ALA B C 1
ATOM 3680 O O . ALA B 1 184 ? 4.73 -32.125 -1.017 1 98 184 ALA B O 1
ATOM 3681 N N . SER B 1 185 ? 4.816 -31.391 1.051 1 97.62 185 SER B N 1
ATOM 3682 C CA . SER B 1 185 ? 4.273 -32.594 1.641 1 97.62 185 SER B CA 1
ATOM 3683 C C . SER B 1 185 ? 2.842 -32.844 1.181 1 97.62 185 SER B C 1
ATOM 3685 O O . SER B 1 185 ? 2.342 -33.969 1.266 1 97.62 185 SER B O 1
ATOM 3687 N N . VAL B 1 186 ? 2.186 -31.859 0.699 1 98.25 186 VAL B N 1
ATOM 3688 C CA . VAL B 1 186 ? 0.794 -32.031 0.293 1 98.25 186 VAL B CA 1
ATOM 3689 C C . VAL B 1 186 ? 0.682 -31.922 -1.226 1 98.25 186 VAL B C 1
ATOM 3691 O O . VAL B 1 186 ? -0.414 -31.734 -1.763 1 98.25 186 VAL B O 1
ATOM 3694 N N . ALA B 1 187 ? 1.779 -32 -1.929 1 98.44 187 ALA B N 1
ATOM 3695 C CA . ALA B 1 187 ? 1.782 -31.781 -3.373 1 98.44 187 ALA B CA 1
ATOM 3696 C C . ALA B 1 187 ? 2.125 -33.062 -4.125 1 98.44 187 ALA B C 1
ATOM 3698 O O . ALA B 1 187 ? 2.916 -33.875 -3.646 1 98.44 187 ALA B O 1
ATOM 3699 N N . ASP B 1 188 ? 1.555 -33.25 -5.27 1 98.44 188 ASP B N 1
ATOM 3700 C CA . ASP B 1 188 ? 1.901 -34.312 -6.195 1 98.44 188 ASP B CA 1
ATOM 3701 C C . ASP B 1 188 ? 3.039 -33.906 -7.125 1 98.44 188 ASP B C 1
ATOM 3703 O O . ASP B 1 188 ? 3.836 -34.719 -7.555 1 98.44 188 ASP B O 1
ATOM 3707 N N . VAL B 1 189 ? 3.02 -32.625 -7.473 1 98.75 189 VAL B N 1
ATOM 3708 C CA . VAL B 1 189 ? 4.004 -32.031 -8.367 1 98.75 189 VAL B CA 1
ATOM 3709 C C . VAL B 1 189 ? 4.688 -30.859 -7.668 1 98.75 189 VAL B C 1
ATOM 3711 O O . VAL B 1 189 ? 4.023 -30 -7.094 1 98.75 189 VAL B O 1
ATOM 3714 N N . VAL B 1 190 ? 6 -30.828 -7.625 1 98.81 190 VAL B N 1
ATOM 3715 C CA . VAL B 1 190 ? 6.762 -29.734 -7.043 1 98.81 190 VAL B CA 1
ATOM 3716 C C . VAL B 1 190 ? 7.672 -29.109 -8.102 1 98.81 190 VAL B C 1
ATOM 3718 O O . VAL B 1 190 ? 8.328 -29.828 -8.859 1 98.81 190 VAL B O 1
ATOM 3721 N N . LEU B 1 191 ? 7.66 -27.797 -8.156 1 98.81 191 LEU B N 1
ATOM 3722 C CA . LEU B 1 191 ? 8.391 -27.047 -9.18 1 98.81 191 LEU B CA 1
ATOM 3723 C C . LEU B 1 191 ? 9.414 -26.125 -8.539 1 98.81 191 LEU B C 1
ATOM 3725 O O . LEU B 1 191 ? 9.219 -24.906 -8.516 1 98.81 191 LEU B O 1
ATOM 3729 N N . PRO B 1 192 ? 10.57 -26.609 -8.109 1 98.5 192 PRO B N 1
ATOM 3730 C CA . PRO B 1 192 ? 11.594 -25.797 -7.449 1 98.5 192 PRO B CA 1
ATOM 3731 C C . PRO B 1 192 ? 12.578 -25.172 -8.438 1 98.5 192 PRO B C 1
ATOM 3733 O O . PRO B 1 192 ? 12.625 -25.578 -9.602 1 98.5 192 PRO B O 1
ATOM 3736 N N . SER B 1 193 ? 13.242 -24.188 -7.984 1 97.5 193 SER B N 1
ATOM 3737 C CA . SER B 1 193 ? 14.398 -23.594 -8.648 1 97.5 193 SER B CA 1
ATOM 3738 C C . SER B 1 193 ? 15.695 -23.938 -7.918 1 97.5 193 SER B C 1
ATOM 3740 O O . SER B 1 193 ? 15.844 -23.641 -6.73 1 97.5 193 SER B O 1
ATOM 3742 N N . PHE B 1 194 ? 16.594 -24.375 -8.602 1 97.44 194 PHE B N 1
ATOM 3743 C CA . PHE B 1 194 ? 17.781 -24.969 -7.965 1 97.44 194 PHE B CA 1
ATOM 3744 C C . PHE B 1 194 ? 18.547 -23.906 -7.18 1 97.44 194 PHE B C 1
ATOM 3746 O O . PHE B 1 194 ? 19 -24.172 -6.066 1 97.44 194 PHE B O 1
ATOM 3753 N N . ASP B 1 195 ? 18.75 -22.766 -7.77 1 95.69 195 ASP B N 1
ATOM 3754 C CA . ASP B 1 195 ? 19.516 -21.734 -7.09 1 95.69 195 ASP B CA 1
ATOM 3755 C C . ASP B 1 195 ? 18.906 -21.406 -5.727 1 95.69 195 ASP B C 1
ATOM 3757 O O . ASP B 1 195 ? 19.641 -21.203 -4.75 1 95.69 195 ASP B O 1
ATOM 3761 N N . GLU B 1 196 ? 17.609 -21.422 -5.684 1 95.12 196 GLU B N 1
ATOM 3762 C CA . GLU B 1 196 ? 16.891 -21.156 -4.438 1 95.12 196 GLU B CA 1
ATOM 3763 C C . GLU B 1 196 ? 17.062 -22.312 -3.447 1 95.12 196 GLU B C 1
ATOM 3765 O O . GLU B 1 196 ? 17.312 -22.078 -2.26 1 95.12 196 GLU B O 1
ATOM 3770 N N . GLU B 1 197 ? 17.016 -23.469 -3.934 1 95.5 197 GLU B N 1
ATOM 3771 C CA . GLU B 1 197 ? 17.109 -24.656 -3.102 1 95.5 197 GLU B CA 1
ATOM 3772 C C . GLU B 1 197 ? 18.531 -24.828 -2.553 1 95.5 197 GLU B C 1
ATOM 3774 O O . GLU B 1 197 ? 18.719 -25.219 -1.399 1 95.5 197 GLU B O 1
ATOM 3779 N N . ASN B 1 198 ? 19.438 -24.578 -3.463 1 95.69 198 ASN B N 1
ATOM 3780 C CA . ASN B 1 198 ? 20.828 -24.578 -3.02 1 95.69 198 ASN B CA 1
ATOM 3781 C C . ASN B 1 198 ? 21.062 -23.594 -1.883 1 95.69 198 ASN B C 1
ATOM 3783 O O . ASN B 1 198 ? 21.688 -23.938 -0.873 1 95.69 198 ASN B O 1
ATOM 3787 N N . GLY B 1 199 ? 20.594 -22.422 -1.993 1 94.88 199 GLY B N 1
ATOM 3788 C CA . GLY B 1 199 ? 20.781 -21.375 -0.995 1 94.88 199 GLY B CA 1
ATOM 3789 C C . GLY B 1 199 ? 20.109 -21.688 0.324 1 94.88 199 GLY B C 1
ATOM 3790 O O . GLY B 1 199 ? 20.672 -21.438 1.393 1 94.88 199 GLY B O 1
ATOM 3791 N N . LEU B 1 200 ? 18.922 -22.234 0.276 1 96.38 200 LEU B N 1
ATOM 3792 C CA . LEU B 1 200 ? 18.109 -22.391 1.478 1 96.38 200 LEU B CA 1
ATOM 3793 C C . LEU B 1 200 ? 18.422 -23.719 2.172 1 96.38 200 LEU B C 1
ATOM 3795 O O . LEU B 1 200 ? 18.594 -23.75 3.393 1 96.38 200 LEU B O 1
ATOM 3799 N N . PHE B 1 201 ? 18.547 -24.797 1.415 1 96.62 201 PHE B N 1
ATOM 3800 C CA . PHE B 1 201 ? 18.656 -26.141 1.987 1 96.62 201 PHE B CA 1
ATOM 3801 C C . PHE B 1 201 ? 20.078 -26.656 1.859 1 96.62 201 PHE B C 1
ATOM 3803 O O . PHE B 1 201 ? 20.438 -27.688 2.459 1 96.62 201 PHE B O 1
ATOM 3810 N N . GLY B 1 202 ? 20.844 -26.031 1.028 1 96.38 202 GLY B N 1
ATOM 3811 C CA . GLY B 1 202 ? 22.219 -26.484 0.824 1 96.38 202 GLY B CA 1
ATOM 3812 C C . GLY B 1 202 ? 22.312 -27.672 -0.123 1 96.38 202 GLY B C 1
ATOM 3813 O O . GLY B 1 202 ? 23.266 -28.438 -0.049 1 96.38 202 GLY B O 1
ATOM 3814 N N . ASP B 1 203 ? 21.344 -27.844 -0.98 1 96.69 203 ASP B N 1
ATOM 3815 C CA . ASP B 1 203 ? 21.391 -28.938 -1.946 1 96.69 203 ASP B CA 1
ATOM 3816 C C . ASP B 1 203 ? 22.578 -28.797 -2.891 1 96.69 203 ASP B C 1
ATOM 3818 O O . ASP B 1 203 ? 22.75 -27.75 -3.52 1 96.69 203 ASP B O 1
ATOM 3822 N N . ALA B 1 204 ? 23.359 -29.766 -3.08 1 96.44 204 ALA B N 1
ATOM 3823 C CA . ALA B 1 204 ? 24.594 -29.688 -3.852 1 96.44 204 ALA B CA 1
ATOM 3824 C C . ALA B 1 204 ? 24.312 -29.734 -5.352 1 96.44 204 ALA B C 1
ATOM 3826 O O . ALA B 1 204 ? 25.062 -29.172 -6.148 1 96.44 204 ALA B O 1
ATOM 3827 N N . GLU B 1 205 ? 23.312 -30.438 -5.75 1 96.94 205 GLU B N 1
ATOM 3828 C CA . GLU B 1 205 ? 22.906 -30.625 -7.141 1 96.94 205 GLU B CA 1
ATOM 3829 C C . GLU B 1 205 ? 21.391 -30.797 -7.25 1 96.94 205 GLU B C 1
ATOM 3831 O O . GLU B 1 205 ? 20.719 -31.062 -6.258 1 96.94 205 GLU B O 1
ATOM 3836 N N . PRO B 1 206 ? 20.859 -30.641 -8.414 1 97.94 206 PRO B N 1
ATOM 3837 C CA . PRO B 1 206 ? 19.422 -30.75 -8.602 1 97.94 206 PRO B CA 1
ATOM 3838 C C . PRO B 1 206 ? 18.859 -32.094 -8.148 1 97.94 206 PRO B C 1
ATOM 3840 O O . PRO B 1 206 ? 17.734 -32.188 -7.656 1 97.94 206 PRO B O 1
ATOM 3843 N N . GLN B 1 207 ? 19.609 -33.156 -8.266 1 97.69 207 GLN B N 1
ATOM 3844 C CA . GLN B 1 207 ? 19.188 -34.469 -7.859 1 97.69 207 GLN B CA 1
ATOM 3845 C C . GLN B 1 207 ? 18.906 -34.531 -6.359 1 97.69 207 GLN B C 1
ATOM 3847 O O . GLN B 1 207 ? 18 -35.25 -5.918 1 97.69 207 GLN B O 1
ATOM 3852 N N . ALA B 1 208 ? 19.703 -33.781 -5.637 1 97.94 208 ALA B N 1
ATOM 3853 C CA . ALA B 1 208 ? 19.469 -33.719 -4.195 1 97.94 208 ALA B CA 1
ATOM 3854 C C . ALA B 1 208 ? 18.156 -33.031 -3.877 1 97.94 208 ALA B C 1
ATOM 3856 O O . ALA B 1 208 ? 17.453 -33.406 -2.934 1 97.94 208 ALA B O 1
ATOM 3857 N N . THR B 1 209 ? 17.828 -31.984 -4.613 1 98.25 209 THR B N 1
ATOM 3858 C CA . THR B 1 209 ? 16.547 -31.297 -4.477 1 98.25 209 THR B CA 1
ATOM 3859 C C . THR B 1 209 ? 15.398 -32.25 -4.746 1 98.25 209 THR B C 1
ATOM 3861 O O . THR B 1 209 ? 14.43 -32.312 -3.986 1 98.25 209 THR B O 1
ATOM 3864 N N . ILE B 1 210 ? 15.516 -33.031 -5.824 1 98.38 210 ILE B N 1
ATOM 3865 C CA . ILE B 1 210 ? 14.5 -34.031 -6.195 1 98.38 210 ILE B CA 1
ATOM 3866 C C . ILE B 1 210 ? 14.328 -35.031 -5.07 1 98.38 210 ILE B C 1
ATOM 3868 O O . ILE B 1 210 ? 13.203 -35.344 -4.66 1 98.38 210 ILE B O 1
ATOM 3872 N N . ALA B 1 211 ? 15.453 -35.5 -4.559 1 97.56 211 ALA B N 1
ATOM 3873 C CA . ALA B 1 211 ? 15.406 -36.5 -3.506 1 97.56 211 ALA B CA 1
ATOM 3874 C C . ALA B 1 211 ? 14.664 -36 -2.277 1 97.56 211 ALA B C 1
ATOM 3876 O O . ALA B 1 211 ? 13.867 -36.719 -1.672 1 97.56 211 ALA B O 1
ATOM 3877 N N . ARG B 1 212 ? 14.953 -34.781 -1.917 1 97.38 212 ARG B N 1
ATOM 3878 C CA . ARG B 1 212 ? 14.344 -34.188 -0.732 1 97.38 212 ARG B CA 1
ATOM 3879 C C . ARG B 1 212 ? 12.828 -34.062 -0.896 1 97.38 212 ARG B C 1
ATOM 3881 O O . ARG B 1 212 ? 12.07 -34.5 -0.027 1 97.38 212 ARG B O 1
ATOM 3888 N N . TYR B 1 213 ? 12.352 -33.594 -2.043 1 97.81 213 TYR B N 1
ATOM 3889 C CA . TYR B 1 213 ? 10.922 -33.375 -2.242 1 97.81 213 TYR B CA 1
ATOM 3890 C C . TYR B 1 213 ? 10.211 -34.719 -2.516 1 97.81 213 TYR B C 1
ATOM 3892 O O . TYR B 1 213 ? 9.047 -34.875 -2.141 1 97.81 213 TYR B O 1
ATOM 3900 N N . HIS B 1 214 ? 10.914 -35.594 -3.15 1 96.19 214 HIS B N 1
ATOM 3901 C CA . HIS B 1 214 ? 10.344 -36.938 -3.326 1 96.19 214 HIS B CA 1
ATOM 3902 C C . HIS B 1 214 ? 10.109 -37.625 -1.982 1 96.19 214 HIS B C 1
ATOM 3904 O O . HIS B 1 214 ? 9.078 -38.25 -1.775 1 96.19 214 HIS B O 1
ATOM 3910 N N . ALA B 1 215 ? 11.07 -37.469 -1.117 1 95.25 215 ALA B N 1
ATOM 3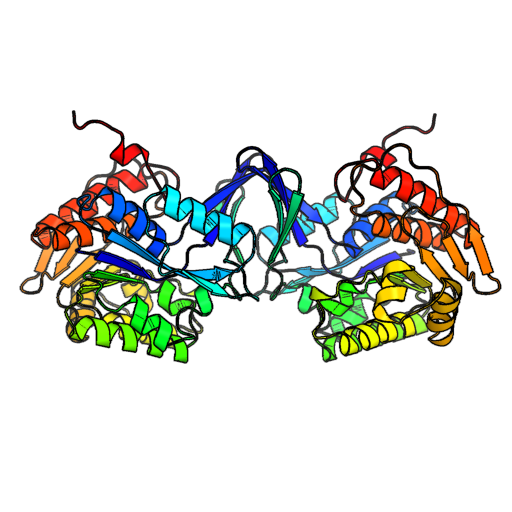911 C CA . ALA B 1 215 ? 10.945 -38.062 0.221 1 95.25 215 ALA B CA 1
ATOM 3912 C C . ALA B 1 215 ? 9.781 -37.438 0.979 1 95.25 215 ALA B C 1
ATOM 3914 O O . ALA B 1 215 ? 9.18 -38.062 1.845 1 95.25 215 ALA B O 1
ATOM 3915 N N . ALA B 1 216 ? 9.438 -36.219 0.645 1 93.62 216 ALA B N 1
ATOM 3916 C CA . ALA B 1 216 ? 8.344 -35.531 1.293 1 93.62 216 ALA B CA 1
ATOM 3917 C C . ALA B 1 216 ? 6.992 -35.969 0.739 1 93.62 216 ALA B C 1
ATOM 3919 O O . ALA B 1 216 ? 5.945 -35.688 1.325 1 93.62 216 ALA B O 1
ATOM 3920 N N . GLY B 1 217 ? 7.055 -36.656 -0.42 1 90.81 217 GLY B N 1
ATOM 3921 C CA . GLY B 1 217 ? 5.812 -37.219 -0.913 1 90.81 217 GLY B CA 1
ATOM 3922 C C . GLY B 1 217 ? 5.5 -36.844 -2.344 1 90.81 217 GLY B C 1
ATOM 3923 O O . GLY B 1 217 ? 4.531 -37.312 -2.932 1 90.81 217 GLY B O 1
ATOM 3924 N N . ALA B 1 218 ? 6.297 -36 -3.004 1 94.62 218 ALA B N 1
ATOM 3925 C CA . ALA B 1 218 ? 6.035 -35.531 -4.367 1 94.62 218 ALA B CA 1
ATOM 3926 C C . ALA B 1 218 ? 6.273 -36.656 -5.375 1 94.62 218 ALA B C 1
ATOM 3928 O O . ALA B 1 218 ? 7.289 -37.344 -5.312 1 94.62 218 ALA B O 1
ATOM 3929 N N . GLY B 1 219 ? 5.383 -36.844 -6.297 1 95.69 219 GLY B N 1
ATOM 3930 C CA . GLY B 1 219 ? 5.535 -37.844 -7.355 1 95.69 219 GLY B CA 1
ATOM 3931 C C . GLY B 1 219 ? 6.352 -37.312 -8.531 1 95.69 219 GLY B C 1
ATOM 3932 O O . GLY B 1 219 ? 7.117 -38.094 -9.133 1 95.69 219 GLY B O 1
ATOM 3933 N N . ILE B 1 220 ? 6.172 -36.094 -8.875 1 98.5 220 ILE B N 1
ATOM 3934 C CA . ILE B 1 220 ? 6.895 -35.438 -9.961 1 98.5 220 ILE B CA 1
ATOM 3935 C C . ILE B 1 220 ? 7.605 -34.188 -9.43 1 98.5 220 ILE B C 1
ATOM 3937 O O . ILE B 1 220 ? 7.02 -33.406 -8.688 1 98.5 220 ILE B O 1
ATOM 3941 N N . VAL B 1 221 ? 8.859 -34.094 -9.711 1 98.75 221 VAL B N 1
ATOM 3942 C CA . VAL B 1 221 ? 9.648 -32.906 -9.32 1 98.75 221 VAL B CA 1
ATOM 3943 C C . VAL B 1 221 ? 10.414 -32.375 -10.531 1 98.75 221 VAL B C 1
ATOM 3945 O O . VAL B 1 221 ? 11.203 -33.094 -11.141 1 98.75 221 VAL B O 1
ATOM 3948 N N . ALA B 1 222 ? 10.133 -31.203 -10.922 1 98.75 222 ALA B N 1
ATOM 3949 C CA . ALA B 1 222 ? 10.844 -30.531 -12.016 1 98.75 222 ALA B CA 1
ATOM 3950 C C . ALA B 1 222 ? 11.703 -29.391 -11.484 1 98.75 222 ALA B C 1
ATOM 3952 O O . ALA B 1 222 ? 11.188 -28.328 -11.141 1 98.75 222 ALA B O 1
ATOM 3953 N N . VAL B 1 223 ? 13.016 -29.562 -11.461 1 98.69 223 VAL B N 1
ATOM 3954 C CA . VAL B 1 223 ? 13.945 -28.578 -10.906 1 98.69 223 VAL B CA 1
ATOM 3955 C C . VAL B 1 223 ? 14.438 -27.656 -12.008 1 98.69 223 VAL B C 1
ATOM 3957 O O . VAL B 1 223 ? 15.266 -28.047 -12.836 1 98.69 223 VAL B O 1
ATOM 3960 N N . LYS B 1 224 ? 13.922 -26.469 -11.969 1 97.56 224 LYS B N 1
ATOM 3961 C CA . LYS B 1 224 ? 14.352 -25.438 -12.906 1 97.56 224 LYS B CA 1
ATOM 3962 C C . LYS B 1 224 ? 15.734 -24.906 -12.547 1 97.56 224 LYS B C 1
ATOM 3964 O O . LYS B 1 224 ? 16.141 -24.938 -11.383 1 97.56 224 LYS B O 1
ATOM 3969 N N . ASN B 1 225 ? 16.375 -24.375 -13.469 1 94.19 225 ASN B N 1
ATOM 3970 C CA . ASN B 1 225 ? 17.734 -23.859 -13.281 1 94.19 225 ASN B CA 1
ATOM 3971 C C . ASN B 1 225 ? 17.969 -22.594 -14.102 1 94.19 225 ASN B C 1
ATOM 3973 O O . ASN B 1 225 ? 18.938 -22.516 -14.859 1 94.19 225 ASN B O 1
ATOM 3977 N N . GLY B 1 226 ? 17.031 -21.672 -13.914 1 87.56 226 GLY B N 1
ATOM 3978 C CA . GLY B 1 226 ? 17.156 -20.453 -14.703 1 87.56 226 GLY B CA 1
ATOM 3979 C C . GLY B 1 226 ? 17.125 -20.719 -16.203 1 87.56 226 GLY B C 1
ATOM 3980 O O . GLY B 1 226 ? 16.188 -21.344 -16.719 1 87.56 226 GLY B O 1
ATOM 3981 N N . GLY B 1 227 ? 18.109 -20.297 -16.875 1 87.25 227 GLY B N 1
ATOM 3982 C CA . GLY B 1 227 ? 18.25 -20.531 -18.297 1 87.25 227 GLY B CA 1
ATOM 3983 C C . GLY B 1 227 ? 18.984 -21.812 -18.625 1 87.25 227 GLY B C 1
ATOM 3984 O O . GLY B 1 227 ? 19.25 -22.109 -19.797 1 87.25 227 GLY B O 1
ATOM 3985 N N . GLY B 1 228 ? 19.172 -22.656 -17.625 1 92.75 228 GLY B N 1
ATOM 3986 C CA . GLY B 1 228 ? 19.922 -23.891 -17.812 1 92.75 228 GLY B CA 1
ATOM 3987 C C . GLY B 1 228 ? 19.031 -25.109 -18.016 1 92.75 228 GLY B C 1
ATOM 3988 O O . GLY B 1 228 ? 17.828 -24.969 -18.312 1 92.75 228 GLY B O 1
ATOM 3989 N N . ASP B 1 229 ? 19.656 -26.297 -17.938 1 97.25 229 ASP B N 1
ATOM 3990 C CA . ASP B 1 229 ? 18.938 -27.562 -18.141 1 97.25 229 ASP B CA 1
ATOM 3991 C C . ASP B 1 229 ? 17.922 -27.797 -17.016 1 97.25 229 ASP B C 1
ATOM 3993 O O . ASP B 1 229 ? 18.094 -27.297 -15.906 1 97.25 229 ASP B O 1
ATOM 3997 N N . LEU B 1 230 ? 16.938 -28.5 -17.375 1 98.19 230 LEU B N 1
ATOM 3998 C CA . LEU B 1 230 ? 15.93 -28.938 -16.406 1 98.19 230 LEU B CA 1
ATOM 3999 C C . LEU B 1 230 ? 16.219 -30.359 -15.93 1 98.19 230 LEU B C 1
ATOM 4001 O O . LEU B 1 230 ? 16.453 -31.25 -16.734 1 98.19 230 LEU B O 1
ATOM 4005 N N . THR B 1 231 ? 16.266 -30.562 -14.68 1 98.62 231 THR B N 1
ATOM 4006 C CA . THR B 1 231 ? 16.328 -31.906 -14.102 1 98.62 231 THR B CA 1
ATOM 4007 C C . THR B 1 231 ? 14.945 -32.344 -13.609 1 98.62 231 THR B C 1
ATOM 4009 O O . THR B 1 231 ? 14.328 -31.641 -12.797 1 98.62 231 THR B O 1
ATOM 4012 N N . LEU B 1 232 ? 14.469 -33.469 -14.141 1 98.62 232 LEU B N 1
ATOM 4013 C CA . LEU B 1 232 ? 13.078 -33.875 -13.938 1 98.62 232 LEU B CA 1
ATOM 4014 C C . LEU B 1 232 ? 12.992 -35.281 -13.359 1 98.62 232 LEU B C 1
ATOM 4016 O O . LEU B 1 232 ? 13.633 -36.219 -13.867 1 98.62 232 LEU B O 1
ATOM 4020 N N . TRP B 1 233 ? 12.383 -35.406 -12.219 1 98.38 233 TRP B N 1
ATOM 4021 C CA . TRP B 1 233 ? 11.898 -36.719 -11.75 1 98.38 233 TRP B CA 1
ATOM 4022 C C . TRP B 1 233 ? 10.445 -36.938 -12.172 1 98.38 233 TRP B C 1
ATOM 4024 O O . TRP B 1 233 ? 9.555 -36.188 -11.773 1 98.38 233 TRP B O 1
ATOM 4034 N N . ASP B 1 234 ? 10.164 -37.969 -12.992 1 97.56 234 ASP B N 1
ATOM 4035 C CA . ASP B 1 234 ? 8.828 -38.156 -13.555 1 97.56 234 ASP B CA 1
ATOM 4036 C C . ASP B 1 234 ? 8.016 -39.156 -12.742 1 97.56 234 ASP B C 1
ATOM 4038 O O . ASP B 1 234 ? 6.953 -39.594 -13.18 1 97.56 234 ASP B O 1
ATOM 4042 N N . GLY B 1 235 ? 8.469 -39.531 -11.586 1 94.38 235 GLY B N 1
ATOM 4043 C CA . GLY B 1 235 ? 7.832 -40.531 -10.75 1 94.38 235 GLY B CA 1
ATOM 4044 C C . GLY B 1 235 ? 8.5 -41.906 -10.836 1 94.38 235 GLY B C 1
ATOM 4045 O O . GLY B 1 235 ? 8.32 -42.75 -9.961 1 94.38 235 GLY B O 1
ATOM 4046 N N . LYS B 1 236 ? 9.328 -42 -11.867 1 95.38 236 LYS B N 1
ATOM 4047 C CA . LYS B 1 236 ? 9.969 -43.281 -12.102 1 95.38 236 LYS B CA 1
ATOM 4048 C C . LYS B 1 236 ? 11.469 -43.125 -12.305 1 95.38 236 LYS B C 1
ATOM 4050 O O . LYS B 1 236 ? 12.266 -43.906 -11.781 1 95.38 236 LYS B O 1
ATOM 4055 N N . ARG B 1 237 ? 11.82 -42.219 -13.055 1 95.88 237 ARG B N 1
ATOM 4056 C CA . ARG B 1 237 ? 13.234 -42.062 -13.367 1 95.88 237 ARG B CA 1
ATOM 4057 C C . ARG B 1 237 ? 13.594 -40.594 -13.5 1 95.88 237 ARG B C 1
ATOM 4059 O O . ARG B 1 237 ? 12.711 -39.719 -13.602 1 95.88 237 ARG B O 1
ATOM 4066 N N . LEU B 1 238 ? 14.891 -40.375 -13.523 1 97.69 238 LEU B N 1
ATOM 4067 C CA . LEU B 1 238 ? 15.469 -39.031 -13.672 1 97.69 238 LEU B CA 1
ATOM 4068 C C . LEU B 1 238 ? 15.688 -38.688 -15.141 1 97.69 238 LEU B C 1
ATOM 4070 O O . LEU B 1 238 ? 16.156 -39.531 -15.914 1 97.69 238 LEU B O 1
ATOM 4074 N N . HIS B 1 239 ? 15.297 -37.469 -15.523 1 98.12 239 HIS B N 1
ATOM 4075 C CA . HIS B 1 239 ? 15.547 -36.938 -16.859 1 98.12 239 HIS B CA 1
ATOM 4076 C C . HIS B 1 239 ? 16.312 -35.625 -16.797 1 98.12 239 HIS B C 1
ATOM 4078 O O . HIS B 1 239 ? 16.141 -34.844 -15.852 1 98.12 239 HIS B O 1
ATOM 4084 N N . ASN B 1 240 ? 17.172 -35.438 -17.719 1 97.81 240 ASN B N 1
ATOM 4085 C CA . ASN B 1 240 ? 17.797 -34.125 -17.969 1 97.81 240 ASN B CA 1
ATOM 4086 C C . ASN B 1 240 ? 17.391 -33.562 -19.328 1 97.81 240 ASN B C 1
ATOM 4088 O O . ASN B 1 240 ? 17.703 -34.156 -20.359 1 97.81 240 ASN B O 1
ATOM 4092 N N . LEU B 1 241 ? 16.703 -32.5 -19.281 1 97.62 241 LEU B N 1
ATOM 4093 C CA . LEU B 1 241 ? 16.281 -31.859 -20.516 1 97.62 241 LEU B CA 1
ATOM 4094 C C . LEU B 1 241 ? 17.125 -30.625 -20.812 1 97.62 241 LEU B C 1
ATOM 4096 O O . LEU B 1 241 ? 17.25 -29.75 -19.953 1 97.62 241 LEU B O 1
ATOM 4100 N N . PRO B 1 242 ? 17.656 -30.531 -21.984 1 96.31 242 PRO B N 1
ATOM 4101 C CA . PRO B 1 242 ? 18.484 -29.375 -22.328 1 96.31 242 PRO B CA 1
ATOM 4102 C C . PRO B 1 242 ? 17.703 -28.078 -22.344 1 96.31 242 PRO B C 1
ATOM 4104 O O . PRO B 1 242 ? 16.547 -28.047 -22.766 1 96.31 242 PRO B O 1
ATOM 4107 N N . ALA B 1 243 ? 18.422 -27.062 -21.969 1 93.25 243 ALA B N 1
ATOM 4108 C CA . ALA B 1 243 ? 17.828 -25.719 -21.953 1 93.25 243 ALA B CA 1
ATOM 4109 C C . ALA B 1 243 ? 17.344 -25.328 -23.344 1 93.25 243 ALA B C 1
ATOM 4111 O O . ALA B 1 243 ? 17.953 -25.703 -24.359 1 93.25 243 ALA B O 1
ATOM 4112 N N . THR B 1 244 ? 16.266 -24.578 -23.438 1 90.44 244 THR B N 1
ATOM 4113 C CA . THR B 1 244 ? 15.805 -23.969 -24.672 1 90.44 244 THR B CA 1
ATOM 4114 C C . THR B 1 244 ? 16.578 -22.688 -24.969 1 90.44 244 THR B C 1
ATOM 41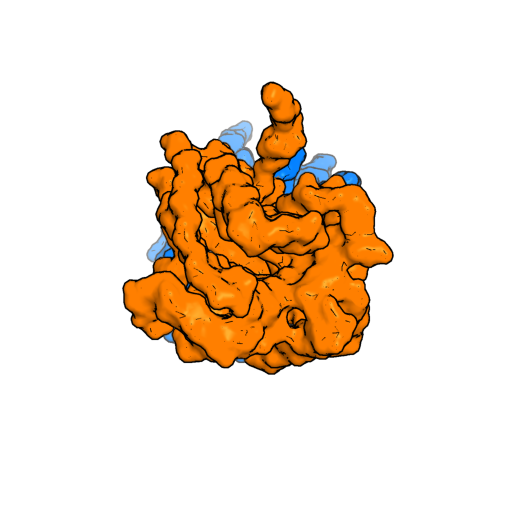16 O O . THR B 1 244 ? 16.609 -21.781 -24.141 1 90.44 244 THR B O 1
ATOM 4119 N N . PRO B 1 245 ? 17.109 -22.609 -26.047 1 88.38 245 PRO B N 1
ATOM 4120 C CA . PRO B 1 245 ? 17.875 -21.391 -26.375 1 88.38 245 PRO B CA 1
ATOM 4121 C C . PRO B 1 245 ? 17 -20.141 -26.422 1 88.38 245 PRO B C 1
ATOM 4123 O O . PRO B 1 245 ? 15.875 -20.188 -26.906 1 88.38 245 PRO B O 1
ATOM 4126 N N . VAL B 1 246 ? 17.438 -19.156 -25.797 1 88.19 246 VAL B N 1
ATOM 4127 C CA . VAL B 1 246 ? 16.781 -17.859 -25.812 1 88.19 246 VAL B CA 1
ATOM 4128 C C . VAL B 1 246 ? 17.719 -16.812 -26.406 1 88.19 246 VAL B C 1
ATOM 4130 O O . VAL B 1 246 ? 18.859 -16.656 -25.953 1 88.19 246 VAL B O 1
ATOM 4133 N N . ALA B 1 247 ? 17.312 -16.094 -27.438 1 85.88 247 ALA B N 1
ATOM 4134 C CA . ALA B 1 247 ? 18.156 -15.117 -28.125 1 85.88 247 ALA B CA 1
ATOM 4135 C C . ALA B 1 247 ? 18.453 -13.922 -27.219 1 85.88 247 ALA B C 1
ATOM 4137 O O . ALA B 1 247 ? 19.594 -13.484 -27.141 1 85.88 247 ALA B O 1
ATOM 4138 N N . ARG B 1 248 ? 17.406 -13.344 -26.609 1 89.19 248 ARG B N 1
ATOM 4139 C CA . ARG B 1 248 ? 17.578 -12.164 -25.766 1 89.19 248 ARG B CA 1
ATOM 4140 C C . ARG B 1 248 ? 16.609 -12.203 -24.578 1 89.19 248 ARG B C 1
ATOM 4142 O O . ARG B 1 248 ? 15.398 -12.273 -24.766 1 89.19 248 ARG B O 1
ATOM 4149 N N . VAL B 1 249 ? 17.219 -12.172 -23.484 1 87.62 249 VAL B N 1
ATOM 4150 C CA . VAL B 1 249 ? 16.391 -12.055 -22.281 1 87.62 249 VAL B CA 1
ATOM 4151 C C . VAL B 1 249 ? 16.062 -10.586 -22.031 1 87.62 249 VAL B C 1
ATOM 4153 O O . VAL B 1 249 ? 16.953 -9.758 -21.844 1 87.62 249 VAL B O 1
ATOM 4156 N N . VAL B 1 250 ? 14.82 -10.273 -22.078 1 86.81 250 VAL B N 1
ATOM 4157 C CA . VAL B 1 250 ? 14.352 -8.906 -21.875 1 86.81 250 VAL B CA 1
ATOM 4158 C C . VAL B 1 250 ? 13.852 -8.727 -20.453 1 86.81 250 VAL B C 1
ATOM 4160 O O . VAL B 1 250 ? 14.188 -7.75 -19.781 1 86.81 250 VAL B O 1
ATOM 4163 N N . ASP B 1 251 ? 13.109 -9.633 -19.953 1 85.81 251 ASP B N 1
ATOM 4164 C CA . ASP B 1 251 ? 12.477 -9.594 -18.641 1 85.81 251 ASP B CA 1
ATOM 4165 C C . ASP B 1 251 ? 12.164 -11 -18.125 1 85.81 251 ASP B C 1
ATOM 4167 O O . ASP B 1 251 ? 11.375 -11.719 -18.734 1 85.81 251 ASP B O 1
ATOM 4171 N N . SER B 1 252 ? 12.711 -11.328 -17.031 1 86.06 252 SER B N 1
ATOM 4172 C CA . SER B 1 252 ? 12.547 -12.695 -16.531 1 86.06 252 SER B CA 1
ATOM 4173 C C . SER B 1 252 ? 11.273 -12.836 -15.711 1 86.06 252 SER B C 1
ATOM 4175 O O . SER B 1 252 ? 10.992 -13.906 -15.164 1 86.06 252 SER B O 1
ATOM 4177 N N . THR B 1 253 ? 10.555 -11.719 -15.695 1 84.38 253 THR B N 1
ATOM 4178 C CA . THR B 1 253 ? 9.297 -11.758 -14.953 1 84.38 253 THR B CA 1
ATOM 4179 C C . THR B 1 253 ? 8.375 -12.836 -15.508 1 84.38 253 THR B C 1
ATOM 4181 O O . THR B 1 253 ? 8.227 -12.969 -16.719 1 84.38 253 THR B O 1
ATOM 4184 N N . ALA B 1 254 ? 7.875 -13.695 -14.688 1 90.38 254 ALA B N 1
ATOM 4185 C CA . ALA B 1 254 ? 6.84 -14.695 -14.938 1 90.38 254 ALA B CA 1
ATOM 4186 C C . ALA B 1 254 ? 7.406 -15.891 -15.695 1 90.38 254 ALA B C 1
ATOM 4188 O O . ALA B 1 254 ? 6.652 -16.703 -16.25 1 90.38 254 ALA B O 1
ATOM 4189 N N . ALA B 1 255 ? 8.766 -16.047 -15.789 1 92.69 255 ALA B N 1
ATOM 4190 C CA . ALA B 1 255 ? 9.352 -17.25 -16.375 1 92.69 255 ALA B CA 1
ATOM 4191 C C . ALA B 1 255 ? 8.883 -18.5 -15.648 1 92.69 255 ALA B C 1
ATOM 4193 O O . ALA B 1 255 ? 8.406 -19.453 -16.281 1 92.69 255 ALA B O 1
ATOM 4194 N N . GLY B 1 256 ? 8.992 -18.438 -14.344 1 95.94 256 GLY B N 1
ATOM 4195 C CA . GLY B 1 256 ? 8.547 -19.578 -13.539 1 95.94 256 GLY B CA 1
ATOM 4196 C C . GLY B 1 256 ? 7.047 -19.797 -13.609 1 95.94 256 GLY B C 1
ATOM 4197 O O . GLY B 1 256 ? 6.582 -20.938 -13.656 1 95.94 256 GLY B O 1
ATOM 4198 N N . ASP B 1 257 ? 6.293 -18.719 -13.633 1 98 257 ASP B N 1
ATOM 4199 C CA . ASP B 1 257 ? 4.836 -18.797 -13.672 1 98 257 ASP B CA 1
ATOM 4200 C C . ASP B 1 257 ? 4.359 -19.453 -14.961 1 98 257 ASP B C 1
ATOM 4202 O O . ASP B 1 257 ? 3.49 -20.328 -14.938 1 98 257 ASP B O 1
ATOM 4206 N N . SER B 1 258 ? 4.941 -18.984 -16.062 1 97.94 258 SER B N 1
ATOM 4207 C CA . SER B 1 258 ? 4.566 -19.562 -17.344 1 97.94 258 SER B CA 1
ATOM 4208 C C . SER B 1 258 ? 5.008 -21.016 -17.438 1 97.94 258 SER B C 1
ATOM 4210 O O . SER B 1 258 ? 4.289 -21.859 -18 1 97.94 258 SER B O 1
ATOM 4212 N N . PHE B 1 259 ? 6.191 -21.344 -16.906 1 98.25 259 PHE B N 1
ATOM 4213 C CA . PHE B 1 259 ? 6.656 -22.734 -16.859 1 98.25 259 PHE B CA 1
ATOM 4214 C C . PHE B 1 259 ? 5.66 -23.609 -16.109 1 98.25 259 PHE B C 1
ATOM 4216 O O . PHE B 1 259 ? 5.238 -24.641 -16.609 1 98.25 259 PHE B O 1
ATOM 4223 N N . GLY B 1 260 ? 5.281 -23.172 -14.898 1 98.69 260 GLY B N 1
ATOM 4224 C CA . GLY B 1 260 ? 4.332 -23.922 -14.094 1 98.69 260 GLY B CA 1
ATOM 4225 C C . GLY B 1 260 ? 3.014 -24.156 -14.805 1 98.69 260 GLY B C 1
ATOM 4226 O O . GLY B 1 260 ? 2.471 -25.266 -14.766 1 98.69 260 GLY B O 1
ATOM 4227 N N . ALA B 1 261 ? 2.527 -23.141 -15.469 1 98.75 261 ALA B N 1
ATOM 4228 C CA . ALA B 1 261 ? 1.267 -23.25 -16.203 1 98.75 261 ALA B CA 1
ATOM 4229 C C . ALA B 1 261 ? 1.366 -24.281 -17.312 1 98.75 261 ALA B C 1
ATOM 4231 O O . ALA B 1 261 ? 0.511 -25.172 -17.422 1 98.75 261 ALA B O 1
ATOM 4232 N N . ALA B 1 262 ? 2.422 -24.188 -18.141 1 98.56 262 ALA B N 1
ATOM 4233 C CA . ALA B 1 262 ? 2.584 -25.078 -19.281 1 98.56 262 ALA B CA 1
ATOM 4234 C C . ALA B 1 262 ? 2.836 -26.516 -18.828 1 98.56 262 ALA B C 1
ATOM 4236 O O . ALA B 1 262 ? 2.334 -27.453 -19.438 1 98.56 262 ALA B O 1
ATOM 4237 N N . PHE B 1 263 ? 3.619 -26.656 -17.797 1 98.81 263 PHE B N 1
ATOM 4238 C CA . PHE B 1 263 ? 3.898 -27.984 -17.266 1 98.81 263 PHE B CA 1
ATOM 4239 C C . PHE B 1 263 ? 2.615 -28.672 -16.797 1 98.81 263 PHE B C 1
ATOM 4241 O O . PHE B 1 263 ? 2.324 -29.797 -17.188 1 98.81 263 PHE B O 1
ATOM 4248 N N . MET B 1 264 ? 1.808 -27.984 -16.031 1 98.75 264 MET B N 1
ATOM 4249 C CA . MET B 1 264 ? 0.578 -28.547 -15.477 1 98.75 264 MET B CA 1
ATOM 4250 C C . MET B 1 264 ? -0.46 -28.766 -16.578 1 98.75 264 MET B C 1
ATOM 4252 O O . MET B 1 264 ? -1.2 -29.75 -16.562 1 98.75 264 MET B O 1
ATOM 4256 N N . ALA B 1 265 ? -0.509 -27.797 -17.484 1 98.5 265 ALA B N 1
ATOM 4257 C CA . ALA B 1 265 ? -1.426 -27.969 -18.609 1 98.5 265 ALA B CA 1
ATOM 4258 C C . ALA B 1 265 ? -1.074 -29.219 -19.422 1 98.5 265 ALA B C 1
ATOM 4260 O O . ALA B 1 265 ? -1.961 -29.953 -19.844 1 98.5 265 ALA B O 1
ATOM 4261 N N . GLY B 1 266 ? 0.239 -29.391 -19.719 1 98.25 266 GLY B N 1
ATOM 4262 C CA . GLY B 1 266 ? 0.68 -30.594 -20.406 1 98.25 266 GLY B CA 1
ATOM 4263 C C . GLY B 1 266 ? 0.277 -31.875 -19.703 1 98.25 266 GLY B C 1
ATOM 4264 O O . GLY B 1 266 ? -0.33 -32.75 -20.312 1 98.25 266 GLY B O 1
ATOM 4265 N N . LEU B 1 267 ? 0.555 -31.953 -18.406 1 97.75 267 LEU B N 1
ATOM 4266 C CA . LEU B 1 267 ? 0.182 -33.125 -17.625 1 97.75 267 LEU B CA 1
ATOM 4267 C C . LEU B 1 267 ? -1.328 -33.344 -17.641 1 97.75 267 LEU B C 1
ATOM 4269 O O . LEU B 1 267 ? -1.8 -34.469 -17.812 1 97.75 267 LEU B O 1
ATOM 4273 N N . ALA B 1 268 ? -2.051 -32.281 -17.516 1 96.81 268 ALA B N 1
ATOM 4274 C CA . ALA B 1 268 ? -3.51 -32.344 -17.438 1 96.81 268 ALA B CA 1
ATOM 4275 C C . ALA B 1 268 ? -4.121 -32.875 -18.719 1 96.81 268 ALA B C 1
ATOM 4277 O O . ALA B 1 268 ? -5.188 -33.5 -18.703 1 96.81 268 ALA B O 1
ATOM 4278 N N . THR B 1 269 ? -3.4 -32.656 -19.797 1 96.56 269 THR B N 1
ATOM 4279 C CA . THR B 1 269 ? -3.945 -33.031 -21.094 1 96.56 269 THR B CA 1
ATOM 4280 C C . THR B 1 269 ? -3.305 -34.344 -21.562 1 96.56 269 THR B C 1
ATOM 4282 O O . THR B 1 269 ? -3.402 -34.688 -22.75 1 96.56 269 THR B O 1
ATOM 4285 N N . GLY B 1 270 ? -2.541 -34.938 -20.766 1 96.44 270 GLY B N 1
ATOM 4286 C CA . GLY B 1 270 ? -2.133 -36.312 -21.016 1 96.44 270 GLY B CA 1
ATOM 4287 C C . GLY B 1 270 ? -0.709 -36.438 -21.531 1 96.44 270 GLY B C 1
ATOM 4288 O O . GLY B 1 270 ? -0.244 -37.531 -21.844 1 96.44 270 GLY B O 1
ATOM 4289 N N . ALA B 1 271 ? -0.003 -35.406 -21.609 1 97.69 271 ALA B N 1
ATOM 4290 C CA . ALA B 1 271 ? 1.395 -35.469 -22.016 1 97.69 271 ALA B CA 1
ATOM 4291 C C . ALA B 1 271 ? 2.24 -36.188 -20.969 1 97.69 271 ALA B C 1
ATOM 4293 O O . ALA B 1 271 ? 1.904 -36.188 -19.781 1 97.69 271 ALA B O 1
ATOM 4294 N N . SER B 1 272 ? 3.322 -36.812 -21.422 1 97.94 272 SER B N 1
ATOM 4295 C CA . SER B 1 272 ? 4.309 -37.312 -20.469 1 97.94 272 SER B CA 1
ATOM 4296 C C . SER B 1 272 ? 4.961 -36.156 -19.703 1 97.94 272 SER B C 1
ATOM 4298 O O . SER B 1 272 ? 4.93 -35.031 -20.141 1 97.94 272 SER B O 1
ATOM 4300 N N . ALA B 1 273 ? 5.516 -36.5 -18.609 1 98.25 273 ALA B N 1
ATOM 4301 C CA . ALA B 1 273 ? 6.191 -35.469 -17.812 1 98.25 273 ALA B CA 1
ATOM 4302 C C . ALA B 1 273 ? 7.301 -34.781 -18.625 1 98.25 273 ALA B C 1
ATOM 4304 O O . ALA B 1 273 ? 7.496 -33.562 -18.547 1 98.25 273 ALA B O 1
ATOM 4305 N N . THR B 1 274 ? 8.008 -35.562 -19.438 1 98.25 274 THR B N 1
ATOM 4306 C CA . THR B 1 274 ? 9.086 -35 -20.25 1 98.25 274 THR B CA 1
ATOM 4307 C C . THR B 1 274 ? 8.547 -34.094 -21.328 1 98.25 274 THR B C 1
ATOM 4309 O O . THR B 1 274 ? 9.109 -33 -21.578 1 98.25 274 THR B O 1
ATOM 4312 N N . ASP B 1 275 ? 7.473 -34.531 -21.938 1 98.25 275 ASP B N 1
ATOM 4313 C CA . ASP B 1 275 ? 6.859 -33.688 -22.969 1 98.25 275 ASP B CA 1
ATOM 4314 C C . ASP B 1 275 ? 6.312 -32.375 -22.359 1 98.25 275 ASP B C 1
ATOM 4316 O O . ASP B 1 275 ? 6.457 -31.312 -22.938 1 98.25 275 ASP B O 1
ATOM 4320 N N . ALA B 1 276 ? 5.648 -32.531 -21.219 1 98.5 276 ALA B N 1
ATOM 4321 C CA . ALA B 1 276 ? 5.129 -31.375 -20.516 1 98.5 276 ALA B CA 1
ATOM 4322 C C . ALA B 1 276 ? 6.254 -30.406 -20.141 1 98.5 276 ALA B C 1
ATOM 4324 O O . ALA B 1 276 ? 6.109 -29.188 -20.281 1 98.5 276 ALA B O 1
ATOM 4325 N N . ALA B 1 277 ? 7.348 -30.938 -19.719 1 98.44 277 ALA B N 1
ATOM 4326 C CA . ALA B 1 277 ? 8.508 -30.141 -19.359 1 98.44 277 ALA B CA 1
ATOM 4327 C C . ALA B 1 277 ? 9.062 -29.391 -20.562 1 98.44 277 ALA B C 1
ATOM 4329 O O . ALA B 1 277 ? 9.43 -28.219 -20.469 1 98.44 277 ALA B O 1
ATOM 4330 N N . ALA B 1 278 ? 9.125 -30.078 -21.672 1 97.62 278 ALA B N 1
ATOM 4331 C CA . ALA B 1 278 ? 9.617 -29.438 -22.891 1 97.62 278 ALA B CA 1
ATOM 4332 C C . ALA B 1 278 ? 8.727 -28.266 -23.297 1 97.62 278 ALA B C 1
ATOM 4334 O O . ALA B 1 278 ? 9.227 -27.219 -23.688 1 97.62 278 ALA B O 1
ATOM 4335 N N . ARG B 1 279 ? 7.438 -28.484 -23.219 1 97.44 279 ARG B N 1
ATOM 4336 C CA . ARG B 1 279 ? 6.492 -27.422 -23.516 1 97.44 279 ARG B CA 1
ATOM 4337 C C . ARG B 1 279 ? 6.676 -26.234 -22.562 1 97.44 279 ARG B C 1
ATOM 4339 O O . ARG B 1 279 ? 6.617 -25.078 -22.984 1 97.44 279 ARG B O 1
ATOM 4346 N N . ALA B 1 280 ? 6.863 -26.562 -21.281 1 98.25 280 ALA B N 1
ATOM 4347 C CA . ALA B 1 280 ? 7.035 -25.547 -20.25 1 98.25 280 ALA B CA 1
ATOM 4348 C C . ALA B 1 280 ? 8.289 -24.719 -20.5 1 98.25 280 ALA B C 1
ATOM 4350 O O . ALA B 1 280 ? 8.25 -23.484 -20.438 1 98.25 280 ALA B O 1
ATOM 4351 N N . MET B 1 281 ? 9.367 -25.359 -20.812 1 97.56 281 MET B N 1
ATOM 4352 C CA . MET B 1 281 ? 10.633 -24.672 -21.109 1 97.56 281 MET B CA 1
ATOM 4353 C C . MET B 1 281 ? 10.5 -23.797 -22.344 1 97.56 281 MET B C 1
ATOM 4355 O O . MET B 1 281 ? 11.008 -22.672 -22.359 1 97.56 281 MET B O 1
ATOM 4359 N N . SER B 1 282 ? 9.828 -24.297 -23.328 1 95.69 282 SER B N 1
ATOM 4360 C CA . SER B 1 282 ? 9.625 -23.547 -24.562 1 95.69 282 SER B CA 1
ATOM 4361 C C . SER B 1 282 ? 8.82 -22.281 -24.297 1 95.69 282 SER B C 1
ATOM 4363 O O . SER B 1 282 ? 9.172 -21.203 -24.781 1 95.69 282 SER B O 1
ATOM 4365 N N . LEU B 1 283 ? 7.727 -22.375 -23.562 1 96.25 283 LEU B N 1
ATOM 4366 C CA . LEU B 1 283 ? 6.906 -21.203 -23.25 1 96.25 283 LEU B CA 1
ATOM 4367 C C . LEU B 1 283 ? 7.688 -20.188 -22.422 1 96.25 283 LEU B C 1
ATOM 4369 O O . LEU B 1 283 ? 7.66 -19 -22.719 1 96.25 283 LEU B O 1
ATOM 4373 N N . ALA B 1 284 ? 8.391 -20.672 -21.375 1 96.38 284 ALA B N 1
ATOM 4374 C CA . ALA B 1 284 ? 9.18 -19.781 -20.531 1 96.38 284 ALA B CA 1
ATOM 4375 C C . ALA B 1 284 ? 10.211 -19.016 -21.359 1 96.38 284 ALA B C 1
ATOM 4377 O O . ALA B 1 284 ? 10.438 -17.828 -21.141 1 96.38 284 ALA B O 1
ATOM 4378 N N . ALA B 1 285 ? 10.766 -19.688 -22.328 1 94.62 285 ALA B N 1
ATOM 4379 C CA . ALA B 1 285 ? 11.75 -19.078 -23.219 1 94.62 285 ALA B CA 1
ATOM 4380 C C . ALA B 1 285 ? 11.133 -17.938 -24.031 1 94.62 285 ALA B C 1
ATOM 4382 O O . ALA B 1 285 ? 11.797 -16.938 -24.312 1 94.62 285 ALA B O 1
ATOM 4383 N N . GLN B 1 286 ? 9.93 -18.109 -24.453 1 94.25 286 GLN B N 1
ATOM 4384 C CA . GLN B 1 286 ? 9.234 -17.062 -25.188 1 94.25 286 GLN B CA 1
ATOM 4385 C C . GLN B 1 286 ? 8.875 -15.898 -24.266 1 94.25 286 GLN B C 1
ATOM 4387 O O . GLN B 1 286 ? 9.023 -14.734 -24.656 1 94.25 286 GLN B O 1
ATOM 4392 N N . VAL B 1 287 ? 8.453 -16.188 -23.062 1 94.25 287 VAL B N 1
ATOM 4393 C CA . VAL B 1 287 ? 7.961 -15.195 -22.125 1 94.25 287 VAL B CA 1
ATOM 4394 C C . VAL B 1 287 ? 9.094 -14.242 -21.734 1 94.25 287 VAL B C 1
ATOM 4396 O O . VAL B 1 287 ? 8.914 -13.023 -21.703 1 94.25 287 VAL B O 1
ATOM 4399 N N . VAL B 1 288 ? 10.305 -14.734 -21.516 1 94 288 VAL B N 1
ATOM 4400 C CA . VAL B 1 288 ? 11.406 -13.93 -21 1 94 288 VAL B CA 1
ATOM 4401 C C . VAL B 1 288 ? 11.898 -12.961 -22.078 1 94 288 VAL B C 1
ATOM 4403 O O . VAL B 1 288 ? 12.703 -12.07 -21.797 1 94 288 VAL B O 1
ATOM 4406 N N . GLN B 1 289 ? 11.375 -13.148 -23.312 1 93.06 289 GLN B N 1
ATOM 4407 C CA . GLN B 1 289 ? 11.773 -12.281 -24.406 1 93.06 289 GLN B CA 1
ATOM 4408 C C . GLN B 1 289 ? 10.828 -11.094 -24.531 1 93.06 289 GLN B C 1
ATOM 4410 O O . GLN B 1 289 ? 10.953 -10.289 -25.469 1 93.06 289 GLN B O 1
ATOM 4415 N N . SER B 1 290 ? 9.891 -10.953 -23.688 1 89.75 290 SER B N 1
ATOM 4416 C CA . SER B 1 290 ? 8.922 -9.859 -23.672 1 89.75 290 SER B CA 1
ATOM 4417 C C . SER B 1 290 ? 8.914 -9.164 -22.312 1 89.75 290 SER B C 1
ATOM 4419 O O . SER B 1 290 ? 9.328 -9.742 -21.312 1 89.75 290 SER B O 1
ATOM 4421 N N . ARG B 1 291 ? 8.406 -7.945 -22.281 1 84.25 291 ARG B N 1
ATOM 4422 C CA . ARG B 1 291 ? 8.328 -7.188 -21.031 1 84.25 291 ARG B CA 1
ATOM 4423 C C . ARG B 1 291 ? 7.02 -7.461 -20.297 1 84.25 291 ARG B C 1
ATOM 4425 O O . ARG B 1 291 ? 5.957 -7.527 -20.922 1 84.25 291 ARG B O 1
ATOM 4432 N N . GLY B 1 292 ? 7.176 -7.633 -19 1 84 292 GLY B N 1
ATOM 4433 C CA . GLY B 1 292 ? 5.977 -7.762 -18.188 1 84 292 GLY B CA 1
ATOM 4434 C C . GLY B 1 292 ? 5.652 -9.195 -17.828 1 84 292 GLY B C 1
ATOM 4435 O O . GLY B 1 292 ? 6.207 -10.133 -18.406 1 84 292 GLY B O 1
ATOM 4436 N N . ALA B 1 293 ? 4.703 -9.414 -16.938 1 86.38 293 ALA B N 1
ATOM 4437 C CA . ALA B 1 293 ? 4.359 -10.734 -16.422 1 86.38 293 ALA B CA 1
ATOM 4438 C C . ALA B 1 293 ? 3.396 -11.461 -17.359 1 86.38 293 ALA B C 1
ATOM 4440 O O . ALA B 1 293 ? 3.441 -12.688 -17.484 1 86.38 293 ALA B O 1
ATOM 4441 N N . LEU B 1 294 ? 2.494 -10.719 -17.953 1 89.5 294 LEU B N 1
ATOM 4442 C CA . LEU B 1 294 ? 1.526 -11.281 -18.906 1 89.5 294 LEU B CA 1
ATOM 4443 C C . LEU B 1 294 ? 1.852 -10.859 -20.328 1 89.5 294 LEU B C 1
ATOM 4445 O O . LEU B 1 294 ? 1.902 -9.664 -20.641 1 89.5 294 LEU B O 1
ATOM 4449 N N . VAL B 1 295 ? 2.047 -11.859 -21.219 1 91 295 VAL B N 1
ATOM 4450 C CA . VAL B 1 295 ? 2.482 -11.586 -22.594 1 91 295 VAL B CA 1
ATOM 4451 C C . VAL B 1 295 ? 1.478 -12.164 -23.578 1 91 295 VAL B C 1
ATOM 4453 O O . VAL B 1 295 ? 1.702 -13.242 -24.141 1 91 295 VAL B O 1
ATOM 4456 N N . PRO B 1 296 ? 0.479 -11.406 -23.859 1 88.75 296 PRO B N 1
ATOM 4457 C CA . PRO B 1 296 ? -0.565 -11.938 -24.734 1 88.75 296 PRO B CA 1
ATOM 4458 C C . PRO B 1 296 ? -0.063 -12.203 -26.156 1 88.75 296 PRO B C 1
ATOM 4460 O O . PRO B 1 296 ? -0.6 -13.062 -26.859 1 88.75 296 PRO B O 1
ATOM 4463 N N . GLY B 1 297 ? 0.939 -11.5 -26.547 1 88.44 297 GLY B N 1
ATOM 4464 C CA . GLY B 1 297 ? 1.448 -11.594 -27.891 1 88.44 297 GLY B CA 1
ATOM 4465 C C . GLY B 1 297 ? 1.889 -13 -28.266 1 88.44 297 GLY B C 1
ATOM 4466 O O . GLY B 1 297 ? 1.893 -13.367 -29.453 1 88.44 297 GLY B O 1
ATOM 4467 N N . ILE B 1 298 ? 2.256 -13.766 -27.312 1 88.94 298 ILE B N 1
ATOM 4468 C CA . ILE B 1 298 ? 2.729 -15.125 -27.531 1 88.94 298 ILE B CA 1
ATOM 4469 C C . ILE B 1 298 ? 1.598 -15.984 -28.109 1 88.94 298 ILE B C 1
ATOM 4471 O O . ILE B 1 298 ? 1.839 -16.891 -28.906 1 88.94 298 ILE B O 1
ATOM 4475 N N . PHE B 1 299 ? 0.384 -15.719 -27.781 1 89.88 299 PHE B N 1
ATOM 4476 C CA . PHE B 1 299 ? -0.747 -16.562 -28.141 1 89.88 299 PHE B CA 1
ATOM 4477 C C . PHE B 1 299 ? -1.481 -16 -29.344 1 89.88 299 PHE B C 1
ATOM 4479 O O . PHE B 1 299 ? -2.424 -16.609 -29.859 1 89.88 299 PHE B O 1
ATOM 4486 N N . GLU B 1 300 ? -1.271 -14.766 -29.719 1 82.75 300 GLU B N 1
ATOM 4487 C CA . GLU 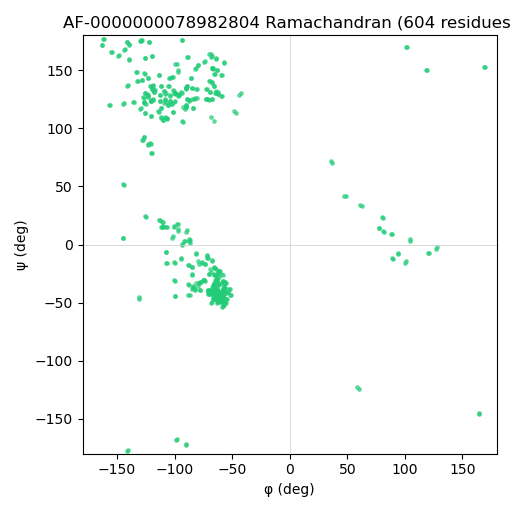B 1 300 ? -1.879 -14.164 -30.906 1 82.75 300 GLU B CA 1
ATOM 4488 C C . GLU B 1 300 ? -1.136 -14.562 -32.188 1 82.75 300 GLU B C 1
ATOM 4490 O O . GLU B 1 300 ? -1.696 -14.516 -33.281 1 82.75 300 GLU B O 1
ATOM 4495 N N . ARG B 1 301 ? 0.193 -14.734 -32.281 1 62.72 301 ARG B N 1
ATOM 4496 C CA . ARG B 1 301 ? 0.968 -15.031 -33.469 1 62.72 301 ARG B CA 1
ATOM 4497 C C . ARG B 1 301 ? 0.637 -16.422 -34.031 1 62.72 301 ARG B C 1
ATOM 4499 O O . ARG B 1 301 ? 0.385 -17.344 -33.25 1 62.72 301 ARG B O 1
ATOM 4506 N N . GLU B 1 302 ? -0.156 -16.422 -35.25 1 50.88 302 GLU B N 1
ATOM 4507 C CA . GLU B 1 302 ? -0.416 -17.656 -36 1 50.88 302 GLU B CA 1
ATOM 4508 C C . GLU B 1 302 ? 0.841 -18.516 -36.094 1 50.88 302 GLU B C 1
ATOM 4510 O O . GLU B 1 302 ? 1.942 -17.984 -36.281 1 50.88 302 GLU B O 1
ATOM 4515 N N . PRO B 1 303 ? 0.73 -19.906 -35.75 1 38.59 303 PRO B N 1
ATOM 4516 C CA . PRO B 1 303 ? 1.854 -20.75 -36.156 1 38.59 303 PRO B CA 1
ATOM 4517 C C . PRO B 1 303 ? 2.244 -20.531 -37.625 1 38.59 303 PRO B C 1
ATOM 4519 O O . PRO B 1 303 ? 1.373 -20.453 -38.5 1 38.59 303 PRO B O 1
ATOM 4522 N N . LYS B 1 304 ? 3.312 -20.062 -38 1 29.52 304 LYS B N 1
ATOM 4523 C CA . LYS B 1 304 ? 3.701 -20.234 -39.375 1 29.52 304 LYS B CA 1
ATOM 4524 C C . LYS B 1 304 ? 3.582 -21.703 -39.812 1 29.52 304 LYS B C 1
ATOM 4526 O O . LYS B 1 304 ? 4.016 -22.594 -39.094 1 29.52 304 LYS B O 1
#

Sequence (608 aa):
MTSFLAIGECMIELHETGDGLYRRGFAGDTFNTAWYAKRLLPASWRVGYASCIGQDTVSDEMAGFMAQEGIDTCALRRLPDRTVGLYMISLDNGERSFSYWRGQSAARQLASDPDWLDSVLSGADILYFSGITLAILCPDHRRALCDALARARSRGATVAFDTNLRPSLWEDTATMRAGLSLGASVADVVLPSFDEENGLFGDAEPQATIARYHAAGAGIVAVKNGGGDLTLWDGKRLHNLPATPVARVVDSTAAGDSFGAAFMAGLATGASATDAAARAMSLAAQVVQSRGALVPGIFEREPKMTSFLAIGECMIELHETGDGLYRRGFAGDTFNTAWYAKRLLPASWRVGYASCIGQDTVSDEMAGFMAQEGIDTCALRRLPDRTVGLYMISLDNGERSFSYWRGQSAARQLASDPDWLDSVLSGADILYFSGITLAILCPDHRRALCDALARARSRGATVAFDTNLRPSLWEDTATMRAGLSLGASVADVVLPSFDEENGLFGDAEPQATIARYHAAGAGIVAVKNGGGDLTLWDGKRLHNLPATPVARVVDSTAAGDSFGAAFMAGLATGASATDAAARAMSLAAQVVQSRGALVPGIFEREPK

Organism: Ruegeria pomeroyi (strain ATCC 700808 / DSM 15171 / DSS-3) (NCBI:txid246200)